Protein AF-A0A7J6HNK2-F1 (afdb_monomer)

Structure (mmCIF, N/CA/C/O backbone):
data_AF-A0A7J6HNK2-F1
#
_entry.id   AF-A0A7J6HNK2-F1
#
loop_
_atom_site.group_PDB
_atom_site.id
_atom_site.type_symbol
_atom_site.label_atom_id
_atom_site.label_alt_id
_atom_site.label_comp_id
_atom_site.label_asym_id
_atom_site.label_entity_id
_atom_site.label_seq_id
_atom_site.pdbx_PDB_ins_code
_atom_site.Cartn_x
_atom_site.Cartn_y
_atom_site.Cartn_z
_atom_site.occupancy
_atom_site.B_iso_or_equiv
_atom_site.auth_seq_id
_atom_site.auth_comp_id
_atom_site.auth_asym_id
_atom_site.auth_atom_id
_atom_site.pdbx_PDB_model_num
ATOM 1 N N . MET A 1 1 ? -12.759 27.933 -19.596 1.00 32.88 1 MET A N 1
ATOM 2 C CA . MET A 1 1 ? -11.557 28.744 -19.904 1.00 32.88 1 MET A CA 1
ATOM 3 C C . MET A 1 1 ? -10.400 27.764 -20.042 1.00 32.88 1 MET A C 1
ATOM 5 O O . MET A 1 1 ? -10.393 26.816 -19.271 1.00 32.88 1 MET A O 1
ATOM 9 N N . PRO A 1 2 ? -9.595 27.869 -21.106 1.00 36.31 2 PRO A N 1
ATOM 10 C CA . PRO A 1 2 ? -9.486 26.832 -22.136 1.00 36.31 2 PRO A CA 1
ATOM 11 C C . PRO A 1 2 ? -8.446 25.738 -21.862 1.00 36.31 2 PRO A C 1
ATOM 13 O O . PRO A 1 2 ? -7.600 25.861 -20.983 1.00 36.31 2 PRO A O 1
ATOM 16 N N . ALA A 1 3 ? -8.586 24.676 -22.656 1.00 40.38 3 ALA A N 1
ATOM 17 C CA . ALA A 1 3 ? -7.792 23.461 -22.707 1.00 40.38 3 ALA A CA 1
ATOM 18 C C . ALA A 1 3 ? -6.339 23.698 -23.146 1.00 40.38 3 ALA A C 1
ATOM 20 O O . ALA A 1 3 ? -6.066 24.546 -23.995 1.00 40.38 3 ALA A O 1
ATOM 21 N N . SER A 1 4 ? -5.437 22.870 -22.625 1.00 37.44 4 SER A N 1
ATOM 22 C CA . SER A 1 4 ? -4.125 22.606 -23.214 1.00 37.44 4 SER A CA 1
ATOM 23 C C . SER A 1 4 ? -3.906 21.094 -23.262 1.00 37.44 4 SER A C 1
ATOM 25 O O . SER A 1 4 ? -3.072 20.545 -22.547 1.00 37.44 4 SER A O 1
ATOM 27 N N . GLU A 1 5 ? -4.711 20.421 -24.083 1.00 35.22 5 GLU A N 1
ATOM 28 C CA . GLU A 1 5 ? -4.333 19.141 -24.678 1.00 35.22 5 GLU A CA 1
ATOM 29 C C . GLU A 1 5 ? -3.237 19.447 -25.700 1.00 35.22 5 GLU A C 1
ATOM 31 O O . GLU A 1 5 ? -3.499 19.853 -26.830 1.00 35.22 5 GLU A O 1
ATOM 36 N N . THR A 1 6 ? -1.979 19.342 -25.282 1.00 38.41 6 THR A N 1
ATOM 37 C CA . THR A 1 6 ? -0.877 19.180 -26.229 1.00 38.41 6 THR A CA 1
ATOM 38 C C . THR A 1 6 ? -0.800 17.703 -26.563 1.00 38.41 6 THR A C 1
ATOM 40 O O . THR A 1 6 ? 0.001 16.968 -25.986 1.00 38.41 6 THR A O 1
ATOM 43 N N . ASP A 1 7 ? -1.688 17.285 -27.459 1.00 32.75 7 ASP A N 1
ATOM 44 C CA . ASP A 1 7 ? -1.596 16.015 -28.163 1.00 32.75 7 ASP A CA 1
ATOM 45 C C . ASP A 1 7 ? -0.304 16.075 -28.993 1.00 32.75 7 ASP A C 1
ATOM 47 O O . ASP A 1 7 ? -0.225 16.729 -30.037 1.00 32.75 7 ASP A O 1
ATOM 51 N N . PHE A 1 8 ? 0.775 15.497 -28.461 1.00 34.41 8 PHE A N 1
ATOM 52 C CA . PHE A 1 8 ? 2.010 15.288 -29.209 1.00 34.41 8 PHE A CA 1
ATOM 53 C C . PHE A 1 8 ? 1.763 14.094 -30.126 1.00 34.41 8 PHE A C 1
ATOM 55 O O . PHE A 1 8 ? 2.153 12.962 -29.850 1.00 34.41 8 PHE A O 1
ATOM 62 N N . ASP A 1 9 ? 1.049 14.375 -31.210 1.00 29.39 9 ASP A N 1
ATOM 63 C CA . ASP A 1 9 ? 0.765 13.453 -32.293 1.00 29.39 9 ASP A CA 1
ATOM 64 C C . ASP A 1 9 ? 2.106 13.086 -32.956 1.00 29.39 9 ASP A C 1
ATOM 66 O O . ASP A 1 9 ? 2.584 13.736 -33.891 1.00 29.39 9 ASP A O 1
ATOM 70 N N . LEU A 1 10 ? 2.773 12.055 -32.421 1.00 37.66 10 LEU A N 1
ATOM 71 C CA . LEU A 1 10 ? 3.903 11.366 -33.046 1.00 37.66 10 LEU A CA 1
ATOM 72 C C . LEU A 1 10 ? 3.368 10.539 -34.213 1.00 37.66 10 LEU A C 1
ATOM 74 O O . LEU A 1 10 ? 3.492 9.315 -34.275 1.00 37.66 10 LEU A O 1
ATOM 78 N N . ARG A 1 11 ? 2.786 11.245 -35.180 1.00 31.69 11 ARG A N 1
ATOM 79 C CA . ARG A 1 11 ? 2.575 10.742 -36.521 1.00 31.69 11 ARG A CA 1
ATOM 80 C C . ARG A 1 11 ? 3.942 10.239 -36.987 1.00 31.69 11 ARG A C 1
ATOM 82 O O . ARG A 1 11 ? 4.894 11.028 -36.976 1.00 31.69 11 ARG A O 1
ATOM 89 N N . PRO A 1 12 ? 4.099 8.956 -37.362 1.00 35.62 12 PRO A N 1
ATOM 90 C CA . PRO A 1 12 ? 5.337 8.512 -37.970 1.00 35.62 12 PRO A CA 1
ATOM 91 C C . PRO A 1 12 ? 5.504 9.392 -39.199 1.00 35.62 12 PRO A C 1
ATOM 93 O O . PRO A 1 12 ? 4.673 9.339 -40.107 1.00 35.62 12 PRO A O 1
ATOM 96 N N . SER A 1 13 ? 6.502 10.282 -39.154 1.00 30.48 13 SER A N 1
ATOM 97 C CA . SER A 1 13 ? 6.865 11.128 -40.280 1.00 30.48 13 SER A CA 1
ATOM 98 C C . SER A 1 13 ? 6.948 10.187 -41.457 1.00 30.48 13 SER A C 1
ATOM 100 O O . SER A 1 13 ? 7.757 9.253 -41.426 1.00 30.48 13 SER A O 1
ATOM 102 N N . SER A 1 14 ? 5.992 10.347 -42.377 1.00 32.97 14 SER A N 1
ATOM 103 C CA . SER A 1 14 ? 5.817 9.509 -43.543 1.00 32.97 14 SER A CA 1
ATOM 104 C C . SER A 1 14 ? 7.210 9.290 -44.075 1.00 32.97 14 SER A C 1
ATOM 106 O O . SER A 1 14 ? 7.860 10.262 -44.461 1.00 32.97 14 SER A O 1
ATOM 108 N N . GLN A 1 15 ? 7.707 8.054 -43.984 1.00 39.41 15 GLN A N 1
ATOM 109 C CA . GLN A 1 15 ? 8.925 7.696 -44.673 1.00 39.41 15 GLN A CA 1
ATOM 110 C C . GLN A 1 15 ? 8.651 8.135 -46.100 1.00 39.41 15 GLN A C 1
ATOM 112 O O . GLN A 1 15 ? 7.818 7.542 -46.789 1.00 39.41 15 GLN A O 1
ATOM 117 N N . SER A 1 16 ? 9.274 9.238 -46.513 1.00 37.44 16 SER A N 1
ATOM 118 C CA . SER A 1 16 ? 9.450 9.503 -47.912 1.00 37.44 16 SER A CA 1
ATOM 119 C C . SER A 1 16 ? 10.323 8.342 -48.342 1.00 37.44 16 SER A C 1
ATOM 121 O O . SER A 1 16 ? 11.549 8.347 -48.232 1.00 37.44 16 SER A O 1
ATOM 123 N N . ALA A 1 17 ? 9.655 7.276 -48.775 1.00 41.22 17 ALA A N 1
ATOM 124 C CA . ALA A 1 17 ? 10.132 6.497 -49.879 1.00 41.22 17 ALA A CA 1
ATOM 125 C C . ALA A 1 17 ? 10.434 7.547 -50.947 1.00 41.22 17 ALA A C 1
ATOM 127 O O . ALA A 1 17 ? 9.551 7.995 -51.676 1.00 41.22 17 ALA A O 1
ATOM 128 N N . PHE A 1 18 ? 11.670 8.046 -50.924 1.00 40.78 18 PHE A N 1
ATOM 129 C CA . PHE A 1 18 ? 12.290 8.715 -52.039 1.00 40.78 18 PHE A CA 1
ATOM 130 C C . PHE A 1 18 ? 12.254 7.663 -53.137 1.00 40.78 18 PHE A C 1
ATOM 132 O O . PHE A 1 18 ? 13.164 6.849 -53.281 1.00 40.78 18 PHE A O 1
ATOM 139 N N . GLY A 1 19 ? 11.129 7.621 -53.852 1.00 38.06 19 GLY A N 1
ATOM 140 C CA . GLY A 1 19 ? 11.096 7.059 -55.176 1.00 38.06 19 GLY A CA 1
ATOM 141 C C . GLY A 1 19 ? 12.244 7.730 -55.902 1.00 38.06 19 GLY A C 1
ATOM 142 O O . GLY A 1 19 ? 12.326 8.960 -55.927 1.00 38.06 19 GLY A O 1
ATOM 143 N N . MET A 1 20 ? 13.168 6.919 -56.408 1.00 44.28 20 MET A N 1
ATOM 144 C CA . MET A 1 20 ? 14.124 7.336 -57.421 1.00 44.28 20 MET A CA 1
ATOM 145 C C . MET A 1 20 ? 13.316 7.743 -58.661 1.00 44.28 20 MET A C 1
ATOM 147 O O . MET A 1 20 ? 13.178 6.980 -59.608 1.00 44.28 20 MET A O 1
ATOM 151 N N . GLY A 1 21 ? 12.679 8.910 -58.598 1.00 45.09 21 GLY A N 1
ATOM 152 C CA . GLY A 1 21 ? 12.163 9.627 -59.747 1.00 45.09 21 GLY A CA 1
ATOM 153 C C . GLY A 1 21 ? 13.343 10.330 -60.395 1.00 45.09 21 GLY A C 1
ATOM 154 O O . GLY A 1 21 ? 14.138 10.962 -59.701 1.00 45.09 21 GLY A O 1
ATOM 155 N N . GLU A 1 22 ? 13.472 10.141 -61.700 1.00 57.41 22 GLU A N 1
ATOM 156 C CA . GLU A 1 22 ? 14.549 10.585 -62.584 1.00 57.41 22 GLU A CA 1
ATOM 157 C C . GLU A 1 22 ? 14.973 12.048 -62.353 1.00 57.41 22 GLU A C 1
ATOM 159 O O . GLU A 1 22 ? 14.475 12.975 -62.985 1.00 57.41 22 GLU A O 1
ATOM 164 N N . PHE A 1 23 ? 15.942 12.266 -61.466 1.00 63.56 23 PHE A N 1
ATOM 165 C CA . PHE A 1 23 ? 16.751 13.480 -61.445 1.00 63.56 23 PHE A CA 1
ATOM 166 C C . PHE A 1 23 ? 18.147 13.102 -61.910 1.00 63.56 23 PHE A C 1
ATOM 168 O O . PHE A 1 23 ? 18.988 12.639 -61.136 1.00 63.56 23 PHE A O 1
ATOM 175 N N . THR A 1 24 ? 18.382 13.251 -63.209 1.00 83.50 24 THR A N 1
ATOM 176 C CA . THR A 1 24 ? 19.683 12.966 -63.805 1.00 83.50 24 THR A CA 1
ATOM 177 C C . THR A 1 24 ? 20.648 14.081 -63.417 1.00 83.50 24 THR A C 1
ATOM 179 O O . THR A 1 24 ? 20.594 15.182 -63.954 1.00 83.50 24 THR A O 1
ATOM 182 N N . PHE A 1 25 ? 21.513 13.809 -62.440 1.00 88.81 25 PHE A N 1
ATOM 183 C CA . PHE A 1 25 ? 22.481 14.782 -61.923 1.00 88.81 25 PHE A CA 1
ATOM 184 C C . PHE A 1 25 ? 23.508 15.241 -62.978 1.00 88.81 25 PHE A C 1
ATOM 186 O O . PHE A 1 25 ? 23.975 16.374 -62.923 1.00 88.81 25 PHE A O 1
ATOM 193 N N . ALA A 1 26 ? 23.858 14.383 -63.941 1.00 90.12 26 ALA A N 1
ATOM 194 C CA . ALA A 1 26 ? 24.810 14.697 -65.003 1.00 90.12 26 ALA A CA 1
ATOM 195 C C . ALA A 1 26 ? 24.288 14.258 -66.380 1.00 90.12 26 ALA A C 1
ATOM 197 O O . ALA A 1 26 ? 23.718 13.177 -66.515 1.00 90.12 26 ALA A O 1
ATOM 198 N N . ASP A 1 27 ? 24.535 15.081 -67.398 1.00 90.69 27 ASP A N 1
ATOM 199 C CA . ASP A 1 27 ? 24.295 14.807 -68.815 1.00 90.69 27 ASP A CA 1
ATOM 200 C C . ASP A 1 27 ? 25.505 15.242 -69.668 1.00 90.69 27 ASP A C 1
ATOM 202 O O . ASP A 1 27 ? 26.504 15.761 -69.164 1.00 90.69 27 ASP A O 1
ATOM 206 N N . VAL A 1 28 ? 25.437 15.015 -70.982 1.00 89.88 28 VAL A N 1
ATOM 207 C CA . VAL A 1 28 ? 26.543 15.318 -71.908 1.00 89.88 28 VAL A CA 1
ATOM 208 C C . VAL A 1 28 ? 26.856 16.821 -71.976 1.00 89.88 28 VAL A C 1
ATOM 210 O O . VAL A 1 28 ? 28.003 17.194 -72.212 1.00 89.88 28 VAL A O 1
ATOM 213 N N . GLY A 1 29 ? 25.867 17.691 -71.759 1.00 92.19 29 GLY A N 1
ATOM 214 C CA . GLY A 1 29 ? 26.018 19.144 -71.830 1.00 92.19 29 GLY A CA 1
ATOM 215 C C . GLY A 1 29 ? 26.603 19.778 -70.566 1.00 92.19 29 GLY A C 1
ATOM 216 O O . GLY A 1 29 ? 27.104 20.899 -70.638 1.00 92.19 29 GLY A O 1
ATOM 217 N N . ASN A 1 30 ? 26.568 19.086 -69.420 1.00 92.19 30 ASN A N 1
ATOM 218 C CA . ASN A 1 30 ? 26.993 19.639 -68.126 1.00 92.19 30 ASN A CA 1
ATOM 219 C C . ASN A 1 30 ? 28.139 18.877 -67.431 1.00 92.19 30 ASN A C 1
ATOM 221 O O . ASN A 1 30 ? 28.554 19.260 -66.334 1.00 92.19 30 ASN A O 1
ATOM 225 N N . LEU A 1 31 ? 28.699 17.850 -68.075 1.00 89.56 31 LEU A N 1
ATOM 226 C CA . LEU A 1 31 ? 29.647 16.914 -67.465 1.00 89.56 31 LEU A CA 1
ATOM 227 C C . LEU A 1 31 ? 30.871 17.582 -66.811 1.00 89.56 31 LEU A C 1
ATOM 229 O O . LEU A 1 31 ? 31.232 17.236 -65.686 1.00 89.56 31 LEU A O 1
ATOM 233 N N . GLU A 1 32 ? 31.485 18.577 -67.461 1.00 88.50 32 GLU A N 1
ATOM 234 C CA . GLU A 1 32 ? 32.628 19.306 -66.883 1.00 88.50 32 GLU A CA 1
ATOM 235 C C . GLU A 1 32 ? 32.264 20.053 -65.596 1.00 88.50 32 GLU A C 1
ATOM 237 O O . GLU A 1 32 ? 33.065 20.124 -64.659 1.00 88.50 32 GLU A O 1
ATOM 242 N N . HIS A 1 33 ? 31.061 20.627 -65.547 1.00 90.88 33 HIS A N 1
ATOM 243 C CA . HIS A 1 33 ? 30.584 21.342 -64.372 1.00 90.88 33 HIS A CA 1
ATOM 244 C C . HIS A 1 33 ? 30.271 20.365 -63.236 1.00 90.88 33 HIS A C 1
ATOM 246 O O . HIS A 1 33 ? 30.705 20.591 -62.106 1.00 90.88 33 HIS A O 1
ATOM 252 N N . CYS A 1 34 ? 29.615 19.241 -63.539 1.00 91.50 34 CYS A N 1
ATOM 253 C CA . CYS A 1 34 ? 29.290 18.211 -62.554 1.00 91.50 34 CYS A CA 1
ATOM 254 C C . CYS A 1 34 ? 30.542 17.556 -61.958 1.00 91.50 34 CYS A C 1
ATOM 256 O O . CYS A 1 34 ? 30.597 17.358 -60.747 1.00 91.50 34 CYS A O 1
ATOM 258 N N . ILE A 1 35 ? 31.582 17.286 -62.757 1.00 89.38 35 ILE A N 1
ATOM 259 C CA . ILE A 1 35 ? 32.857 16.746 -62.250 1.00 89.38 35 ILE A CA 1
ATOM 260 C C . ILE A 1 35 ? 33.556 17.758 -61.332 1.00 89.38 35 ILE A C 1
ATOM 262 O O . ILE A 1 35 ? 34.018 17.388 -60.251 1.00 89.38 35 ILE A O 1
ATOM 266 N N . LYS A 1 36 ? 33.607 19.043 -61.718 1.00 89.62 36 LYS A N 1
ATOM 267 C CA . LYS A 1 36 ? 34.171 20.105 -60.863 1.00 89.62 36 LYS A CA 1
ATOM 268 C C . LYS A 1 36 ? 33.414 20.216 -59.540 1.00 89.62 36 LYS A C 1
ATOM 270 O O . LYS A 1 36 ? 34.051 20.262 -58.489 1.00 89.62 36 LYS A O 1
ATOM 275 N N . TYR A 1 37 ? 32.083 20.209 -59.596 1.00 92.06 37 TYR A N 1
ATOM 276 C CA . TYR A 1 37 ? 31.228 20.232 -58.414 1.00 92.06 37 TYR A CA 1
ATOM 277 C C . TYR A 1 37 ? 31.485 19.019 -57.515 1.00 92.06 37 TYR A C 1
ATOM 279 O O . TYR A 1 37 ? 31.814 19.201 -56.348 1.00 92.06 37 TYR A O 1
ATOM 287 N N . LEU A 1 38 ? 31.435 17.794 -58.055 1.00 91.38 38 LEU A N 1
ATOM 288 C CA . LEU A 1 38 ? 31.683 16.572 -57.286 1.00 91.38 38 LEU A CA 1
ATOM 289 C C . LEU A 1 38 ? 33.047 16.605 -56.603 1.00 91.38 38 LEU A C 1
ATOM 291 O O . LEU A 1 38 ? 33.134 16.309 -55.419 1.00 91.38 38 LEU A O 1
ATOM 295 N N . ASN A 1 39 ? 34.101 17.015 -57.306 1.00 91.69 39 ASN A N 1
ATOM 296 C CA . ASN A 1 39 ? 35.436 17.097 -56.720 1.00 91.69 39 ASN A CA 1
ATOM 297 C C . ASN A 1 39 ? 35.520 18.120 -55.586 1.00 91.69 39 ASN A C 1
ATOM 299 O O . ASN A 1 39 ? 36.107 17.828 -54.545 1.00 91.69 39 ASN A O 1
ATOM 303 N N . GLN A 1 40 ? 34.897 19.289 -55.744 1.00 91.62 40 GLN A N 1
ATOM 304 C CA . GLN A 1 40 ? 34.823 20.283 -54.675 1.00 91.62 40 GLN A CA 1
ATOM 305 C C . GLN A 1 40 ? 34.039 19.750 -53.466 1.00 91.62 40 GLN A C 1
ATOM 307 O O . GLN A 1 40 ? 34.476 19.890 -52.321 1.00 91.62 40 GLN A O 1
ATOM 312 N N . THR A 1 41 ? 32.896 19.113 -53.711 1.00 92.19 41 THR A N 1
ATOM 313 C CA . THR A 1 41 ? 32.049 18.525 -52.674 1.00 92.19 41 THR A CA 1
ATOM 314 C C . THR A 1 41 ? 32.767 17.397 -51.937 1.00 92.19 41 THR A C 1
ATOM 316 O O . THR A 1 41 ? 32.795 17.400 -50.712 1.00 92.19 41 THR A O 1
ATOM 319 N N . LEU A 1 42 ? 33.420 16.479 -52.649 1.00 92.06 42 LEU A N 1
ATOM 320 C CA . LEU A 1 42 ? 34.177 15.372 -52.062 1.00 92.06 42 LEU A CA 1
ATOM 321 C C . LEU A 1 42 ? 35.287 15.872 -51.139 1.00 92.06 42 LEU A C 1
ATOM 323 O O . LEU A 1 42 ? 35.393 15.407 -50.007 1.00 92.06 42 LEU A O 1
ATOM 327 N N . VAL A 1 43 ? 36.050 16.878 -51.570 1.00 90.19 43 VAL A N 1
ATOM 328 C CA . VAL A 1 43 ? 37.063 17.512 -50.714 1.00 90.19 43 VAL A CA 1
ATOM 329 C C . VAL A 1 43 ? 36.420 18.156 -49.481 1.00 90.19 43 VAL A C 1
ATOM 331 O O . VAL A 1 43 ? 36.930 17.997 -48.375 1.00 90.19 43 VAL A O 1
ATOM 334 N N . THR A 1 44 ? 35.275 18.828 -49.643 1.00 93.00 44 THR A N 1
ATOM 335 C CA . THR A 1 44 ? 34.531 19.445 -48.525 1.00 93.00 44 THR A CA 1
ATOM 336 C C . THR A 1 44 ? 34.082 18.406 -47.493 1.00 93.00 44 THR A C 1
ATOM 338 O O . THR A 1 44 ? 34.145 18.664 -46.295 1.00 93.00 44 THR A O 1
ATOM 341 N N . PHE A 1 45 ? 33.676 17.216 -47.944 1.00 90.44 45 PHE A N 1
ATOM 342 C CA . PHE A 1 45 ? 33.311 16.089 -47.079 1.00 90.44 45 PHE A CA 1
ATOM 343 C C . PHE A 1 45 ? 34.515 15.264 -46.586 1.00 90.44 45 PHE A C 1
ATOM 345 O O . PHE A 1 45 ? 34.325 14.250 -45.918 1.00 90.44 45 PHE A O 1
ATOM 352 N N . GLY A 1 46 ? 35.749 15.702 -46.862 1.00 90.69 46 GLY A N 1
ATOM 353 C CA . GLY A 1 46 ? 36.968 15.088 -46.332 1.00 90.69 46 GLY A CA 1
ATOM 354 C C . GLY A 1 46 ? 37.491 13.890 -47.128 1.00 90.69 46 GLY A C 1
ATOM 355 O O . GLY A 1 46 ? 38.315 13.136 -46.611 1.00 90.69 46 GLY A O 1
ATOM 356 N N . PHE A 1 47 ? 37.050 13.695 -48.374 1.00 90.50 47 PHE A N 1
ATOM 357 C CA . PHE A 1 47 ? 37.565 12.622 -49.222 1.00 90.50 47 PHE A CA 1
ATOM 358 C C . PHE A 1 47 ? 38.927 12.991 -49.841 1.00 90.50 47 PHE A C 1
ATOM 360 O O . PHE A 1 47 ? 39.108 14.106 -50.334 1.00 90.50 47 PHE A O 1
ATOM 367 N N . PRO A 1 48 ? 39.895 12.056 -49.858 1.00 72.25 48 PRO A N 1
ATOM 368 C CA . PRO A 1 48 ? 41.300 12.358 -50.146 1.00 72.25 48 PRO A CA 1
ATOM 369 C C . PRO A 1 48 ? 41.664 12.455 -51.640 1.00 72.25 48 PRO A C 1
ATOM 371 O O . PRO A 1 48 ? 42.804 12.795 -51.952 1.00 72.25 48 PRO A O 1
ATOM 374 N N . ALA A 1 49 ? 40.753 12.138 -52.573 1.00 72.88 49 ALA A N 1
ATOM 375 C CA . ALA A 1 49 ? 41.059 12.084 -54.006 1.00 72.88 49 ALA A CA 1
ATOM 376 C C . ALA A 1 49 ? 39.952 12.686 -54.886 1.00 72.88 49 ALA A C 1
ATOM 378 O O . ALA A 1 49 ? 38.773 12.373 -54.731 1.00 72.88 49 ALA A O 1
ATOM 379 N N . SER A 1 50 ? 40.353 13.519 -55.849 1.00 77.94 50 SER A N 1
ATOM 380 C CA . SER A 1 50 ? 39.485 14.001 -56.924 1.00 77.94 50 SER A CA 1
ATOM 381 C C . SER A 1 50 ? 39.192 12.879 -57.921 1.00 77.94 50 SER A C 1
ATOM 383 O O . SER A 1 50 ? 40.100 12.149 -58.318 1.00 77.94 50 SER A O 1
ATOM 385 N N . LEU A 1 51 ? 37.945 12.788 -58.365 1.00 85.88 51 LEU A N 1
ATOM 386 C CA . LEU A 1 51 ? 37.524 11.999 -59.510 1.00 85.88 51 LEU A CA 1
ATOM 387 C C . LEU A 1 51 ? 38.153 12.575 -60.780 1.00 85.88 51 LEU A C 1
ATOM 389 O O . LEU A 1 51 ? 37.916 13.733 -61.134 1.00 85.88 51 LEU A O 1
ATOM 393 N N . ASP A 1 52 ? 38.920 11.743 -61.473 1.00 87.31 52 ASP A N 1
ATOM 394 C CA . ASP A 1 52 ? 39.360 11.995 -62.839 1.00 87.31 52 ASP A CA 1
ATOM 395 C C . ASP A 1 52 ? 38.864 10.848 -63.719 1.00 87.31 52 ASP A C 1
ATOM 397 O O . ASP A 1 52 ? 39.454 9.768 -63.774 1.00 87.31 52 ASP A O 1
ATOM 401 N N . LEU A 1 53 ? 37.706 11.079 -64.338 1.00 82.56 53 LEU A N 1
ATOM 402 C CA . LEU A 1 53 ? 36.997 10.086 -65.145 1.00 82.56 53 LEU A CA 1
ATOM 403 C C . LEU A 1 53 ? 37.547 9.985 -66.574 1.00 82.56 53 LEU A C 1
ATOM 405 O O . LEU A 1 53 ? 37.184 9.058 -67.292 1.00 82.56 53 LEU A O 1
ATOM 409 N N . PHE A 1 54 ? 38.398 10.929 -66.988 1.00 84.31 54 PHE A N 1
ATOM 410 C CA . PHE A 1 54 ? 38.985 10.973 -68.330 1.00 84.31 54 PHE A CA 1
ATOM 411 C C . PHE A 1 54 ? 40.458 10.546 -68.350 1.00 84.31 54 PHE A C 1
ATOM 413 O O . PHE A 1 54 ? 41.070 10.500 -69.420 1.00 84.31 54 PHE A O 1
ATOM 420 N N . ALA A 1 55 ? 41.040 10.235 -67.188 1.00 87.00 55 ALA A N 1
ATOM 421 C CA . ALA A 1 55 ? 42.415 9.779 -67.100 1.00 87.00 55 ALA A CA 1
ATOM 422 C C . ALA A 1 55 ? 42.620 8.420 -67.779 1.00 87.00 55 ALA A C 1
ATOM 424 O O . ALA A 1 55 ? 41.889 7.462 -67.543 1.00 87.00 55 ALA A O 1
ATOM 425 N N . ASN A 1 56 ? 43.697 8.329 -68.559 1.00 88.44 56 ASN A N 1
ATOM 426 C CA . ASN A 1 56 ? 44.155 7.082 -69.176 1.00 88.44 56 ASN A CA 1
ATOM 427 C C . ASN A 1 56 ? 45.381 6.489 -68.462 1.00 88.44 56 ASN A C 1
ATOM 429 O O . ASN A 1 56 ? 45.859 5.421 -68.844 1.00 88.44 56 ASN A O 1
ATOM 433 N N . ASP A 1 57 ? 45.915 7.174 -67.444 1.00 93.44 57 ASP A N 1
ATOM 434 C CA . ASP A 1 57 ? 47.044 6.681 -66.665 1.00 93.44 57 ASP A CA 1
ATOM 435 C C . ASP A 1 57 ? 46.565 5.843 -65.456 1.00 93.44 57 ASP A C 1
ATOM 437 O O . ASP A 1 57 ? 45.618 6.232 -64.761 1.00 93.44 57 ASP A O 1
ATOM 441 N N . PRO A 1 58 ? 47.213 4.700 -65.159 1.00 92.75 58 PRO A N 1
ATOM 442 C CA . PRO A 1 58 ? 46.785 3.812 -64.076 1.00 92.75 58 PRO A CA 1
ATOM 443 C C . PRO A 1 58 ? 46.743 4.459 -62.683 1.00 92.75 58 PRO A C 1
ATOM 445 O O . PRO A 1 58 ? 45.981 4.013 -61.825 1.00 92.75 58 PRO A O 1
ATOM 448 N N . VAL A 1 59 ? 47.545 5.499 -62.432 1.00 90.38 59 VAL A N 1
ATOM 449 C CA . VAL A 1 59 ? 47.652 6.138 -61.111 1.00 90.38 59 VAL A CA 1
ATOM 450 C C . VAL A 1 59 ? 46.418 6.993 -60.828 1.00 90.38 59 VAL A C 1
ATOM 452 O O . VAL A 1 59 ? 45.844 6.932 -59.739 1.00 90.38 59 VAL A O 1
ATOM 455 N N . SER A 1 60 ? 45.972 7.776 -61.805 1.00 89.44 60 SER A N 1
ATOM 456 C CA . SER A 1 60 ? 44.755 8.586 -61.719 1.00 89.44 60 SER A CA 1
ATOM 457 C C . SER A 1 60 ? 43.494 7.722 -61.668 1.00 89.44 60 SER A C 1
ATOM 459 O O . SER A 1 60 ? 42.616 7.987 -60.846 1.00 89.44 60 SER A O 1
ATOM 461 N N . VAL A 1 61 ? 43.447 6.625 -62.433 1.00 90.81 61 VAL A N 1
ATOM 462 C CA . VAL A 1 61 ? 42.357 5.637 -62.337 1.00 90.81 61 VAL A 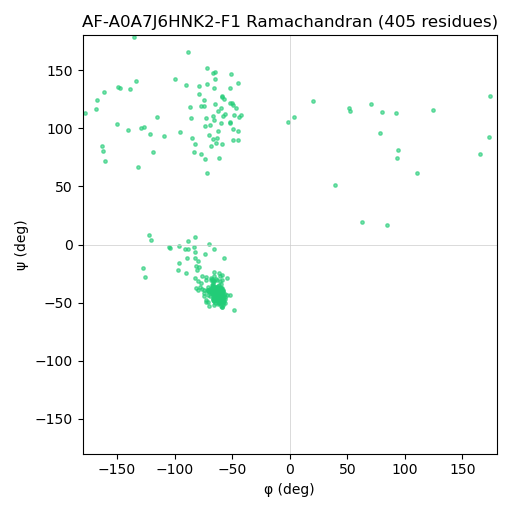CA 1
ATOM 463 C C . VAL A 1 61 ? 42.304 5.014 -60.935 1.00 90.81 61 VAL A C 1
ATOM 465 O O . VAL A 1 61 ? 41.237 4.965 -60.326 1.00 90.81 61 VAL A O 1
ATOM 468 N N . ALA A 1 62 ? 43.446 4.615 -60.363 1.00 91.56 62 ALA A N 1
ATOM 469 C CA . ALA A 1 62 ? 43.501 4.063 -59.006 1.00 91.56 62 ALA A CA 1
ATOM 470 C C . ALA A 1 62 ? 43.027 5.063 -57.932 1.00 91.56 62 ALA A C 1
ATOM 472 O O . ALA A 1 62 ? 42.311 4.677 -57.007 1.00 91.56 62 ALA A O 1
ATOM 473 N N . ARG A 1 63 ? 43.371 6.355 -58.059 1.00 89.88 63 ARG A N 1
ATOM 474 C CA . ARG A 1 63 ? 42.875 7.416 -57.158 1.00 89.88 63 ARG A CA 1
ATOM 475 C C . ARG A 1 63 ? 41.354 7.550 -57.215 1.00 89.88 63 ARG A C 1
ATOM 477 O O . ARG A 1 63 ? 40.715 7.613 -56.165 1.00 89.88 63 ARG A O 1
ATOM 484 N N . THR A 1 64 ? 40.785 7.527 -58.417 1.00 91.69 64 THR A N 1
ATOM 485 C CA . THR A 1 64 ? 39.334 7.549 -58.632 1.00 91.69 64 THR A CA 1
ATOM 486 C C . THR A 1 64 ? 38.661 6.327 -57.995 1.00 91.69 64 THR A C 1
ATOM 488 O O . THR A 1 64 ? 37.713 6.490 -57.226 1.00 91.69 64 THR A O 1
ATOM 491 N N . CYS A 1 65 ? 39.193 5.117 -58.211 1.00 91.19 65 CYS A N 1
ATOM 492 C CA . CYS A 1 65 ? 38.680 3.889 -57.590 1.00 91.19 65 CYS A CA 1
ATOM 493 C C . CYS A 1 65 ? 38.736 3.935 -56.057 1.00 91.19 65 CYS A C 1
ATOM 495 O O . CYS A 1 65 ? 37.762 3.579 -55.397 1.00 91.19 65 CYS A O 1
ATOM 497 N N . ASN A 1 66 ? 39.840 4.412 -55.477 1.00 92.12 66 ASN A N 1
ATOM 498 C CA . ASN A 1 66 ? 39.976 4.544 -54.025 1.00 92.12 66 ASN A CA 1
ATOM 499 C C . ASN A 1 66 ? 38.981 5.558 -53.440 1.00 92.12 66 ASN A C 1
ATOM 501 O O . ASN A 1 66 ? 38.437 5.324 -52.363 1.00 92.12 66 ASN A O 1
ATOM 505 N N . CYS A 1 67 ? 38.702 6.655 -54.153 1.00 92.38 67 CYS A N 1
ATOM 506 C CA . CYS A 1 67 ? 37.677 7.617 -53.748 1.00 92.38 67 CYS A CA 1
ATOM 507 C C . CYS A 1 67 ? 36.276 6.986 -53.759 1.00 92.38 67 CYS A C 1
ATOM 509 O O . CYS A 1 67 ? 35.546 7.069 -52.772 1.00 92.38 67 CYS A O 1
ATOM 511 N N . MET A 1 68 ? 35.928 6.276 -54.839 1.00 92.44 68 MET A N 1
ATOM 512 C CA . MET A 1 68 ? 34.664 5.537 -54.936 1.00 92.44 68 MET A CA 1
ATOM 513 C C . MET A 1 68 ? 34.534 4.476 -53.837 1.00 92.44 68 MET A C 1
ATOM 515 O O . MET A 1 68 ? 33.478 4.342 -53.223 1.00 92.44 68 MET A O 1
ATOM 519 N N . TYR A 1 69 ? 35.615 3.759 -53.536 1.00 93.31 69 TYR A N 1
ATOM 520 C CA . TYR A 1 69 ? 35.639 2.777 -52.459 1.00 93.31 69 TYR A CA 1
ATOM 521 C C . TYR A 1 69 ? 35.435 3.422 -51.080 1.00 93.31 69 TYR A C 1
ATOM 523 O O . TYR A 1 69 ? 34.633 2.926 -50.291 1.00 93.31 69 TYR A O 1
ATOM 531 N N . ALA A 1 70 ? 36.075 4.564 -50.806 1.00 93.12 70 ALA A N 1
ATOM 532 C CA . ALA A 1 70 ? 35.869 5.317 -49.569 1.00 93.12 70 ALA A CA 1
ATOM 533 C C . ALA A 1 70 ? 34.413 5.794 -49.411 1.00 93.12 70 ALA A C 1
ATOM 535 O O . ALA A 1 70 ? 33.861 5.711 -48.313 1.00 93.12 70 ALA A O 1
ATOM 536 N N . LEU A 1 71 ? 33.767 6.233 -50.500 1.00 93.88 71 LEU A N 1
ATOM 537 C CA . LEU A 1 71 ? 32.345 6.603 -50.509 1.00 93.88 71 LEU A CA 1
ATOM 538 C C . LEU A 1 71 ? 31.445 5.415 -50.152 1.00 93.88 71 LEU A C 1
ATOM 540 O O . LEU A 1 71 ? 30.537 5.548 -49.330 1.00 93.88 71 LEU A O 1
ATOM 544 N N . ILE A 1 72 ? 31.712 4.246 -50.738 1.00 95.44 72 ILE A N 1
ATOM 545 C CA . ILE A 1 72 ? 30.961 3.017 -50.455 1.00 95.44 72 ILE A CA 1
ATOM 546 C C . ILE A 1 72 ? 31.157 2.596 -48.995 1.00 95.44 72 ILE A C 1
ATOM 548 O O . ILE A 1 72 ? 30.174 2.319 -48.308 1.00 95.44 72 ILE A O 1
ATOM 552 N N . GLN A 1 73 ? 32.394 2.609 -48.492 1.00 95.81 73 GLN A N 1
ATOM 553 C CA . GLN A 1 73 ? 32.682 2.270 -47.096 1.00 95.81 73 GLN A CA 1
ATOM 554 C C . GLN A 1 73 ? 32.021 3.232 -46.110 1.00 95.81 73 GLN A C 1
ATOM 556 O O . GLN A 1 73 ? 31.495 2.805 -45.083 1.00 95.81 73 GLN A O 1
ATOM 561 N N . GLN A 1 74 ? 32.054 4.539 -46.386 1.00 95.69 74 GLN A N 1
ATOM 562 C CA . GLN A 1 74 ? 31.355 5.509 -45.551 1.00 95.69 74 GLN A CA 1
ATOM 563 C C . GLN A 1 74 ? 29.851 5.237 -45.563 1.00 95.69 74 GLN A C 1
ATOM 565 O O . GLN A 1 74 ? 29.243 5.178 -44.501 1.00 95.69 74 GLN A O 1
ATOM 570 N N . ARG A 1 75 ? 29.261 4.975 -46.736 1.00 96.69 75 ARG A N 1
ATOM 571 C CA . ARG A 1 75 ? 27.837 4.651 -46.828 1.00 96.69 75 ARG A CA 1
ATOM 572 C C . ARG A 1 75 ? 27.469 3.392 -46.041 1.00 96.69 75 ARG A C 1
ATOM 574 O O . ARG A 1 75 ? 26.421 3.389 -45.404 1.00 96.69 75 ARG A O 1
ATOM 581 N N . GLN A 1 76 ? 28.293 2.347 -46.082 1.00 97.75 76 GLN A N 1
ATOM 582 C CA . GLN A 1 76 ? 28.075 1.124 -45.303 1.00 97.75 76 GLN A CA 1
ATOM 583 C C . GLN A 1 76 ? 28.098 1.417 -43.798 1.00 97.75 76 GLN A C 1
ATOM 585 O O . GLN A 1 76 ? 27.123 1.116 -43.114 1.00 97.75 76 GLN A O 1
ATOM 590 N N . ARG A 1 77 ? 29.123 2.129 -43.307 1.00 97.69 77 ARG A N 1
ATOM 591 C CA . ARG A 1 77 ? 29.204 2.548 -41.895 1.00 97.69 77 ARG A CA 1
ATOM 592 C C . ARG A 1 77 ? 28.026 3.430 -41.471 1.00 97.69 77 ARG A C 1
ATOM 594 O O . ARG A 1 77 ? 27.488 3.252 -40.383 1.00 97.69 77 ARG A O 1
ATOM 601 N N . ASP A 1 78 ? 27.586 4.347 -42.330 1.00 97.81 78 ASP A N 1
ATOM 602 C CA . ASP A 1 78 ? 26.429 5.211 -42.065 1.00 97.81 78 ASP A CA 1
ATOM 603 C C . ASP A 1 78 ? 25.107 4.428 -42.038 1.00 97.81 78 ASP A C 1
ATOM 605 O O . ASP A 1 78 ? 24.147 4.830 -41.377 1.00 97.81 78 ASP A O 1
ATOM 609 N N . VAL A 1 79 ? 25.000 3.337 -42.801 1.00 97.88 79 VAL A N 1
ATOM 610 C CA . VAL A 1 79 ? 23.850 2.425 -42.741 1.00 97.88 79 VAL A CA 1
ATOM 611 C C . VAL A 1 79 ? 23.878 1.652 -41.427 1.00 97.88 79 VAL A C 1
ATOM 613 O O . VAL A 1 79 ? 22.911 1.753 -40.680 1.00 97.88 79 VAL A O 1
ATOM 616 N N . GLU A 1 80 ? 24.995 1.004 -41.097 1.00 97.88 80 GLU A N 1
ATOM 617 C CA . GLU A 1 80 ? 25.164 0.236 -39.855 1.00 97.88 80 GLU A CA 1
ATOM 618 C C . GLU A 1 80 ? 24.925 1.098 -38.606 1.00 97.88 80 GLU A C 1
ATOM 620 O O . GLU A 1 80 ? 24.208 0.700 -37.686 1.00 97.88 80 GLU A O 1
ATOM 625 N N . PHE A 1 81 ? 25.457 2.325 -38.583 1.00 98.06 81 PHE A N 1
ATOM 626 C CA . PHE A 1 81 ? 25.230 3.266 -37.486 1.00 98.06 81 PHE A CA 1
ATOM 627 C C . PHE A 1 81 ? 23.748 3.633 -37.347 1.00 98.06 81 PHE A C 1
ATOM 629 O O . PHE A 1 81 ? 23.209 3.640 -36.239 1.00 98.06 81 PHE A O 1
ATOM 636 N N . ARG A 1 82 ? 23.063 3.917 -38.466 1.00 98.38 82 ARG A N 1
ATOM 637 C CA . ARG A 1 82 ? 21.627 4.240 -38.452 1.00 98.38 82 ARG A CA 1
ATOM 638 C C . ARG A 1 82 ? 20.769 3.046 -38.052 1.00 98.38 82 ARG A C 1
ATOM 640 O O . ARG A 1 82 ? 19.763 3.246 -37.377 1.00 98.38 82 ARG A O 1
ATOM 647 N N . GLU A 1 83 ? 21.138 1.836 -38.457 1.00 97.88 83 GLU A N 1
ATOM 648 C CA . GLU A 1 83 ? 20.459 0.601 -38.057 1.00 97.88 83 GLU A CA 1
ATOM 649 C C . GLU A 1 83 ? 20.615 0.362 -36.553 1.00 97.88 83 GLU A C 1
ATOM 651 O O . GLU A 1 83 ? 19.608 0.258 -35.857 1.00 97.88 83 GLU A O 1
ATOM 656 N N . SER A 1 84 ? 21.840 0.431 -36.024 1.00 98.00 84 SER A N 1
ATOM 657 C CA . SER A 1 84 ? 22.119 0.303 -34.586 1.00 98.00 84 SER A CA 1
ATOM 658 C C . SER A 1 84 ? 21.388 1.359 -33.747 1.00 98.00 84 SER A C 1
ATOM 660 O O . SER A 1 84 ? 20.731 1.036 -32.753 1.00 98.00 84 SER A O 1
ATOM 662 N N . ALA A 1 85 ? 21.408 2.625 -34.177 1.00 97.44 85 ALA A N 1
ATOM 663 C CA . ALA A 1 85 ? 20.669 3.696 -33.511 1.00 97.44 85 ALA A CA 1
ATOM 664 C C . ALA A 1 85 ? 19.147 3.461 -33.550 1.00 97.44 85 ALA A C 1
ATOM 666 O O . ALA A 1 85 ? 18.448 3.712 -32.566 1.00 97.44 85 ALA A O 1
ATOM 667 N N . ASN A 1 86 ? 18.618 2.946 -34.665 1.00 98.19 86 ASN A N 1
ATOM 668 C CA . ASN A 1 86 ? 17.206 2.590 -34.769 1.00 98.19 86 ASN A CA 1
ATOM 669 C C . ASN A 1 86 ? 16.838 1.417 -33.862 1.00 98.19 86 ASN A C 1
ATOM 671 O O . ASN A 1 86 ? 15.794 1.480 -33.219 1.00 98.19 86 ASN A O 1
ATOM 675 N N . GLU A 1 87 ? 17.668 0.381 -33.765 1.00 98.38 87 GLU A N 1
ATOM 676 C CA . GLU A 1 87 ? 17.444 -0.725 -32.832 1.00 98.38 87 GLU A CA 1
ATOM 677 C C . GLU A 1 87 ? 17.406 -0.238 -31.383 1.00 98.38 87 GLU A C 1
ATOM 679 O O . GLU A 1 87 ? 16.481 -0.576 -30.644 1.00 98.38 87 GLU A O 1
ATOM 684 N N . GLN A 1 88 ? 18.367 0.600 -30.983 1.00 98.31 88 GLN A N 1
ATOM 685 C CA . GLN A 1 88 ? 18.384 1.207 -29.650 1.00 98.31 88 GLN A CA 1
ATOM 686 C C . GLN A 1 88 ? 17.118 2.027 -29.394 1.00 98.31 88 GLN A C 1
ATOM 688 O O . GLN A 1 88 ? 16.483 1.871 -28.351 1.00 98.31 88 GLN A O 1
ATOM 693 N N . ARG A 1 89 ? 16.697 2.845 -30.366 1.00 98.31 89 ARG A N 1
ATOM 694 C CA . ARG A 1 89 ? 15.454 3.618 -30.280 1.00 98.31 89 ARG A CA 1
ATOM 695 C C . ARG A 1 89 ? 14.234 2.711 -30.093 1.00 98.31 89 ARG A C 1
ATOM 697 O O . ARG A 1 89 ? 13.382 3.024 -29.271 1.00 98.31 89 ARG A O 1
ATOM 704 N N . GLN A 1 90 ? 14.139 1.596 -30.819 1.00 98.50 90 GLN A N 1
ATOM 705 C CA . GLN A 1 90 ? 13.013 0.662 -30.677 1.00 98.50 90 GLN A CA 1
ATOM 706 C C . GLN A 1 90 ? 13.004 -0.047 -29.316 1.00 98.50 90 GLN A C 1
ATOM 708 O O . GLN A 1 90 ? 11.938 -0.219 -28.722 1.00 98.50 90 GLN A O 1
ATOM 713 N N . ARG A 1 91 ? 14.181 -0.413 -28.789 1.00 98.44 91 ARG A N 1
ATOM 714 C CA . ARG A 1 91 ? 14.306 -0.964 -27.429 1.00 98.44 91 ARG A CA 1
ATOM 715 C C . ARG A 1 91 ? 13.829 0.047 -26.387 1.00 98.44 91 ARG A C 1
ATOM 717 O O . ARG A 1 91 ? 12.979 -0.293 -25.573 1.00 98.44 91 ARG A O 1
ATOM 724 N N . LEU A 1 92 ? 14.287 1.298 -26.479 1.00 98.44 92 LEU A N 1
ATOM 725 C CA . LEU A 1 92 ? 13.866 2.367 -25.568 1.00 98.44 92 LEU A CA 1
ATOM 726 C C . LEU A 1 92 ? 12.362 2.644 -25.641 1.00 98.44 92 LEU A C 1
ATOM 728 O O . LEU A 1 92 ? 11.733 2.811 -24.604 1.00 98.44 92 LEU A O 1
ATOM 732 N N . LEU A 1 93 ? 11.764 2.649 -26.836 1.00 98.56 93 LEU A N 1
ATOM 733 C CA . LEU A 1 93 ? 10.310 2.794 -26.974 1.00 98.56 93 LEU A CA 1
ATOM 734 C C . LEU A 1 93 ? 9.553 1.647 -26.297 1.00 98.56 93 LEU A C 1
ATOM 736 O O . LEU A 1 93 ? 8.564 1.886 -25.613 1.00 98.56 93 LEU A O 1
ATOM 740 N N . SER A 1 94 ? 10.051 0.417 -26.432 1.00 98.56 94 SER A N 1
ATOM 741 C CA . SER A 1 94 ? 9.462 -0.749 -25.764 1.00 98.56 94 SER A CA 1
ATOM 742 C C . SER A 1 94 ? 9.571 -0.640 -24.238 1.00 98.56 94 SER A C 1
ATOM 744 O O . SER A 1 94 ? 8.625 -0.967 -23.518 1.00 98.56 94 SER A O 1
ATOM 746 N N . ASP A 1 95 ? 10.704 -0.143 -23.735 1.00 98.56 95 ASP A N 1
ATOM 747 C CA . ASP A 1 95 ? 10.906 0.120 -22.310 1.00 98.56 95 ASP A CA 1
ATOM 748 C C . ASP A 1 95 ? 9.982 1.222 -21.787 1.00 98.56 95 ASP A C 1
ATOM 750 O O . ASP A 1 95 ? 9.414 1.058 -20.707 1.00 98.56 95 ASP A O 1
ATOM 754 N N . ILE A 1 96 ? 9.781 2.297 -22.555 1.00 98.62 96 ILE A N 1
ATOM 755 C CA . ILE A 1 96 ? 8.839 3.374 -22.225 1.00 98.62 96 ILE A CA 1
ATOM 756 C C . ILE A 1 96 ? 7.427 2.806 -22.086 1.00 98.62 96 ILE A C 1
ATOM 758 O O . ILE A 1 96 ? 6.844 2.938 -21.015 1.00 98.62 96 ILE A O 1
ATOM 762 N N . THR A 1 97 ? 6.918 2.078 -23.085 1.00 98.56 97 THR A N 1
ATOM 763 C CA . THR A 1 97 ? 5.571 1.482 -23.020 1.00 98.56 97 THR A CA 1
ATOM 764 C C . THR A 1 97 ? 5.415 0.539 -21.822 1.00 98.56 97 THR A C 1
ATOM 766 O O . THR A 1 97 ? 4.386 0.531 -21.144 1.00 98.56 97 THR A O 1
ATOM 769 N N . ARG A 1 98 ? 6.452 -0.247 -21.504 1.00 98.56 98 ARG A N 1
ATOM 770 C CA . ARG A 1 98 ? 6.453 -1.122 -20.322 1.00 98.56 98 ARG A CA 1
ATOM 771 C C . ARG A 1 98 ? 6.411 -0.327 -19.013 1.00 98.56 98 ARG A C 1
ATOM 773 O O . ARG A 1 98 ? 5.731 -0.741 -18.071 1.00 98.56 98 ARG A O 1
ATOM 780 N N . LEU A 1 99 ? 7.154 0.775 -18.926 1.00 98.56 99 LEU A N 1
ATOM 781 C CA . LEU A 1 99 ? 7.171 1.645 -17.751 1.00 98.56 99 LEU A CA 1
ATOM 782 C C . LEU A 1 99 ? 5.851 2.405 -17.592 1.00 98.56 99 LEU A C 1
ATOM 784 O O . LEU A 1 99 ? 5.340 2.454 -16.478 1.00 98.56 99 LEU A O 1
ATOM 788 N N . GLU A 1 100 ? 5.264 2.905 -18.677 1.00 98.56 100 GLU A N 1
ATOM 789 C CA . GLU A 1 100 ? 3.949 3.560 -18.687 1.00 98.56 100 GLU A CA 1
ATOM 790 C C . GLU A 1 100 ? 2.862 2.627 -18.137 1.00 98.56 100 GLU A C 1
ATOM 792 O O . GLU A 1 100 ? 2.168 2.982 -17.186 1.00 98.56 100 GLU A O 1
ATOM 797 N N . ALA A 1 101 ? 2.801 1.380 -18.617 1.00 98.25 101 ALA A N 1
ATOM 798 C CA . ALA A 1 101 ? 1.861 0.383 -18.096 1.00 98.25 101 ALA A CA 1
ATOM 799 C C . ALA A 1 101 ? 2.085 0.073 -16.600 1.00 98.25 101 ALA A C 1
ATOM 801 O O . ALA A 1 101 ? 1.143 -0.184 -15.844 1.00 98.25 101 ALA A O 1
ATOM 802 N N . LYS A 1 102 ? 3.344 0.092 -16.135 1.00 98.56 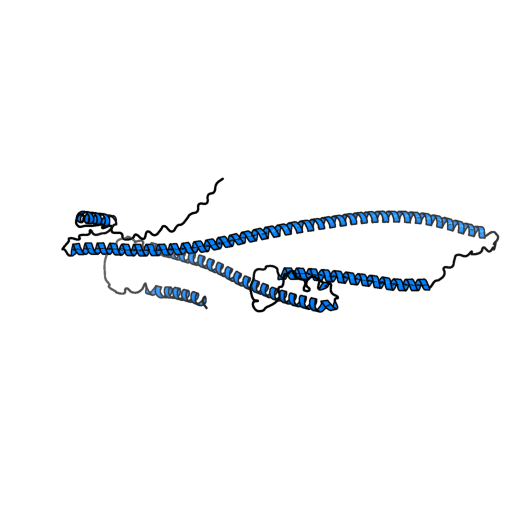102 LYS A N 1
ATOM 803 C CA . LYS A 1 102 ? 3.663 -0.087 -14.710 1.00 98.56 102 LYS A CA 1
ATOM 804 C C . LYS A 1 102 ? 3.194 1.109 -13.879 1.00 98.56 102 LYS A C 1
ATOM 806 O O . LYS A 1 102 ? 2.704 0.885 -12.772 1.00 98.56 102 LYS A O 1
ATOM 811 N N . VAL A 1 103 ? 3.355 2.331 -14.387 1.00 98.56 103 VAL A N 1
ATOM 812 C CA . VAL A 1 103 ? 2.887 3.563 -13.735 1.00 98.56 103 VAL A CA 1
ATOM 813 C C . VAL A 1 103 ? 1.369 3.538 -13.603 1.00 98.56 103 VAL A C 1
ATOM 815 O O . VAL A 1 103 ? 0.885 3.626 -12.479 1.00 98.56 103 VAL A O 1
ATOM 818 N N . GLU A 1 104 ? 0.632 3.273 -14.683 1.00 98.50 104 GLU A N 1
ATOM 819 C CA . GLU A 1 104 ? -0.838 3.200 -14.660 1.00 98.50 104 GLU A CA 1
ATOM 820 C C . GLU A 1 104 ? -1.343 2.168 -13.633 1.00 98.50 104 GLU A C 1
ATOM 822 O O . GLU A 1 104 ? -2.243 2.429 -12.830 1.00 98.50 104 GLU A O 1
ATOM 827 N N . ARG A 1 105 ? -0.699 0.993 -13.574 1.00 98.38 105 ARG A N 1
ATOM 828 C CA . ARG A 1 105 ? -1.024 -0.033 -12.572 1.00 98.38 105 ARG A CA 1
ATOM 829 C C . ARG A 1 105 ? -0.776 0.453 -11.141 1.00 98.38 105 ARG A C 1
ATOM 831 O O . ARG A 1 105 ? -1.571 0.148 -10.251 1.00 98.38 105 ARG A O 1
ATOM 838 N N . LEU A 1 106 ? 0.339 1.143 -10.893 1.00 98.44 106 LEU A N 1
ATOM 839 C CA . LEU A 1 106 ? 0.672 1.674 -9.568 1.00 98.44 106 LEU A CA 1
ATOM 840 C C . LEU A 1 106 ? -0.280 2.803 -9.160 1.00 98.44 106 LEU A C 1
ATOM 842 O O . LEU A 1 106 ? -0.736 2.816 -8.020 1.00 98.44 106 LEU A O 1
ATOM 846 N N . GLU A 1 107 ? -0.651 3.687 -10.083 1.00 98.50 107 GLU A N 1
ATOM 847 C CA . GLU A 1 107 ? -1.665 4.720 -9.858 1.00 98.50 107 GLU A CA 1
ATOM 848 C C . GLU A 1 107 ? -3.019 4.102 -9.488 1.00 98.50 107 GLU A C 1
ATOM 850 O O . GLU A 1 107 ? -3.650 4.523 -8.517 1.00 9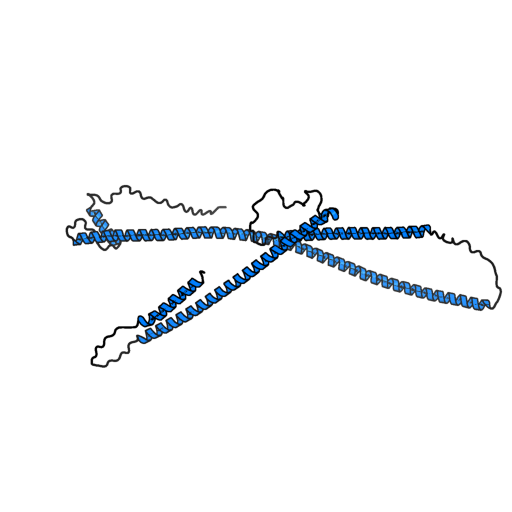8.50 107 GLU A O 1
ATOM 855 N N . GLY A 1 108 ? -3.429 3.033 -10.178 1.00 98.06 108 GLY A N 1
ATOM 856 C CA . GLY A 1 108 ? -4.620 2.264 -9.814 1.00 98.06 108 GLY A CA 1
ATOM 857 C C . GLY A 1 108 ? -4.545 1.677 -8.398 1.00 98.06 108 GLY A C 1
ATOM 858 O O . GLY A 1 108 ? -5.519 1.741 -7.646 1.00 98.06 108 GLY A O 1
ATOM 859 N N . GLN A 1 109 ? -3.383 1.153 -7.989 1.00 98.31 109 GLN A N 1
ATOM 860 C CA . GLN A 1 109 ? -3.178 0.647 -6.625 1.00 98.31 109 GLN A CA 1
ATOM 861 C C . GLN A 1 109 ? -3.256 1.754 -5.570 1.00 98.31 109 GLN A C 1
ATOM 863 O O . GLN A 1 109 ? -3.860 1.535 -4.520 1.00 98.31 109 GLN A O 1
ATOM 868 N N . ILE A 1 110 ? -2.700 2.935 -5.853 1.00 98.31 110 ILE A N 1
ATOM 869 C CA . ILE A 1 110 ? -2.788 4.103 -4.966 1.00 98.31 110 ILE A CA 1
ATOM 870 C C . ILE A 1 110 ? -4.254 4.495 -4.766 1.00 98.31 110 ILE A C 1
ATOM 872 O O . ILE A 1 110 ? -4.709 4.583 -3.629 1.00 98.31 110 ILE A O 1
ATOM 876 N N . GLN A 1 111 ? -5.036 4.601 -5.845 1.00 98.38 111 GLN A N 1
ATOM 877 C CA . GLN A 1 111 ? -6.460 4.938 -5.744 1.00 98.38 111 GLN A CA 1
ATOM 878 C C . GLN A 1 111 ? -7.261 3.915 -4.925 1.00 98.38 111 GLN A C 1
ATOM 880 O O . GLN A 1 111 ? -8.181 4.284 -4.192 1.00 98.38 111 GLN A O 1
ATOM 885 N N . VAL A 1 112 ? -6.942 2.622 -5.044 1.00 98.00 112 VAL A N 1
ATOM 886 C CA . VAL A 1 112 ? -7.566 1.574 -4.220 1.00 98.00 112 VAL A CA 1
ATOM 887 C C . VAL A 1 112 ? -7.193 1.760 -2.751 1.00 98.00 112 VAL A C 1
ATOM 889 O O . VAL A 1 112 ? -8.082 1.762 -1.898 1.00 98.00 112 VAL A O 1
ATOM 892 N N . LYS A 1 113 ? -5.910 1.986 -2.452 1.00 97.94 113 LYS A N 1
ATOM 893 C CA . LYS A 1 113 ? -5.427 2.208 -1.083 1.00 97.94 113 LYS A CA 1
ATOM 894 C C . LYS A 1 113 ? -6.035 3.458 -0.450 1.00 97.94 113 LYS A C 1
ATOM 896 O O . LYS A 1 113 ? -6.453 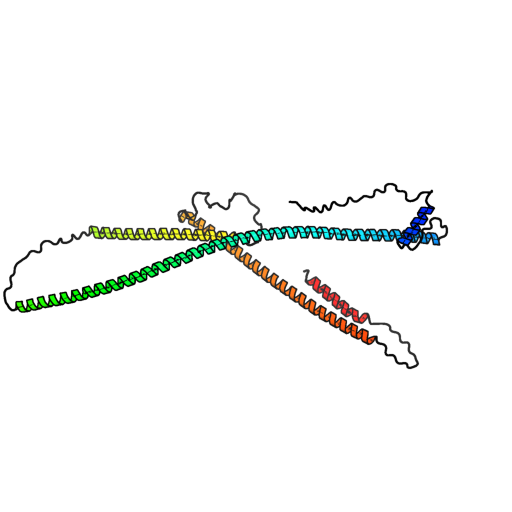3.395 0.701 1.00 97.94 113 LYS A O 1
ATOM 901 N N . ASP A 1 114 ? -6.205 4.542 -1.200 1.00 98.38 114 ASP A N 1
ATOM 902 C CA . ASP A 1 114 ? -6.873 5.754 -0.713 1.00 98.38 114 ASP A CA 1
ATOM 903 C C . ASP A 1 114 ? -8.339 5.493 -0.332 1.00 98.38 114 ASP A C 1
ATOM 905 O O . ASP A 1 114 ? -8.830 5.972 0.696 1.00 98.38 114 ASP A O 1
ATOM 909 N N . ARG A 1 115 ? -9.054 4.683 -1.126 1.00 98.00 115 ARG A N 1
ATOM 910 C CA . ARG A 1 115 ? -10.436 4.275 -0.817 1.00 98.00 115 ARG A CA 1
ATOM 911 C C . ARG A 1 115 ? -10.504 3.363 0.409 1.00 98.00 115 ARG A C 1
ATOM 913 O O . ARG A 1 115 ? -11.424 3.512 1.220 1.00 98.00 115 ARG A O 1
ATOM 920 N N . GLU A 1 116 ? -9.553 2.442 0.558 1.00 98.06 116 GLU A N 1
ATOM 921 C CA . GLU A 1 116 ? -9.422 1.581 1.741 1.00 98.06 116 GLU A CA 1
ATOM 922 C C . GLU A 1 116 ? -9.175 2.420 2.999 1.00 98.06 116 GLU A C 1
ATOM 924 O O . GLU A 1 116 ? -9.924 2.289 3.968 1.00 98.06 116 GLU A O 1
ATOM 929 N N . ILE A 1 117 ? -8.212 3.348 2.958 1.00 97.81 117 ILE A N 1
ATOM 930 C CA . ILE A 1 117 ? -7.917 4.279 4.056 1.00 97.81 117 ILE A CA 1
ATOM 931 C C . ILE A 1 117 ? -9.173 5.068 4.426 1.00 97.81 117 ILE A C 1
ATOM 933 O O . ILE A 1 117 ? -9.587 5.059 5.583 1.00 97.81 117 ILE A O 1
ATOM 937 N N . ALA A 1 118 ? -9.854 5.674 3.450 1.00 97.75 118 ALA A N 1
ATOM 938 C CA . ALA A 1 118 ? -11.076 6.433 3.708 1.00 97.75 118 ALA A CA 1
ATOM 939 C C . ALA A 1 118 ? -12.194 5.577 4.334 1.00 97.75 118 ALA A C 1
ATOM 941 O O . ALA A 1 118 ? -13.027 6.084 5.089 1.00 97.75 118 ALA A O 1
ATOM 942 N N . THR A 1 119 ? -12.251 4.285 4.014 1.00 96.81 119 THR A N 1
ATOM 943 C CA . THR A 1 119 ? -13.212 3.350 4.613 1.00 96.81 119 THR A CA 1
ATOM 944 C C . THR A 1 119 ? -12.834 3.040 6.057 1.00 96.81 119 THR A C 1
ATOM 946 O O . THR A 1 119 ? -13.671 3.209 6.945 1.00 96.81 119 THR A O 1
ATOM 949 N N . ILE A 1 120 ? -11.570 2.684 6.302 1.00 97.50 120 ILE A N 1
ATOM 950 C CA . ILE A 1 120 ? -11.040 2.386 7.637 1.00 97.50 120 ILE A CA 1
ATOM 951 C C . ILE A 1 120 ? -11.239 3.587 8.565 1.00 97.50 120 ILE A C 1
ATOM 953 O O . ILE A 1 120 ? -11.849 3.443 9.624 1.00 97.50 120 ILE A O 1
ATOM 957 N N . THR A 1 121 ? -10.859 4.793 8.136 1.00 97.56 121 THR A N 1
ATOM 958 C CA . THR A 1 121 ? -11.024 6.020 8.928 1.00 97.56 121 THR A CA 1
ATOM 959 C C . THR A 1 121 ? -12.488 6.281 9.298 1.00 97.56 121 THR A C 1
ATOM 961 O O . THR A 1 121 ? -12.785 6.672 10.427 1.00 97.56 121 THR A O 1
ATOM 964 N N . ARG A 1 122 ? -13.445 6.030 8.391 1.00 97.50 122 ARG A N 1
ATOM 965 C CA . ARG A 1 122 ? -14.879 6.166 8.714 1.00 97.50 122 ARG A CA 1
ATOM 966 C C . ARG A 1 122 ? -15.340 5.119 9.724 1.00 97.50 122 ARG A C 1
ATOM 968 O O . ARG A 1 122 ? -16.108 5.448 10.629 1.00 97.50 122 ARG A O 1
ATOM 975 N N . THR A 1 123 ? -14.895 3.871 9.578 1.00 97.25 123 THR A N 1
ATOM 976 C CA . THR A 1 123 ? -15.240 2.803 10.527 1.00 97.25 123 THR A CA 1
ATOM 977 C C . THR A 1 123 ? -14.656 3.060 11.914 1.00 97.25 123 THR A C 1
ATOM 979 O O . THR A 1 123 ? -15.366 2.897 12.905 1.00 97.25 123 THR A O 1
ATOM 982 N N . GLU A 1 124 ? -13.422 3.558 11.985 1.00 96.69 124 GLU A N 1
ATOM 983 C CA . GLU A 1 124 ? -12.745 3.945 13.223 1.00 96.69 124 GLU A CA 1
ATOM 984 C C . GLU A 1 124 ? -13.433 5.138 13.901 1.00 96.69 124 GLU A C 1
ATOM 986 O O . GLU A 1 124 ? -13.668 5.128 15.110 1.00 96.69 124 GLU A O 1
ATOM 991 N N . ALA A 1 125 ? -13.837 6.155 13.133 1.00 97.62 125 ALA A N 1
ATOM 992 C CA . ALA A 1 125 ? -14.581 7.289 13.676 1.00 97.62 125 ALA A CA 1
ATOM 993 C C . ALA A 1 125 ? -15.922 6.844 14.290 1.00 97.62 125 ALA A C 1
ATOM 995 O O . ALA A 1 125 ? -16.300 7.293 15.376 1.00 97.62 125 ALA A O 1
ATOM 996 N N . LYS A 1 126 ? -16.626 5.916 13.627 1.00 97.75 126 LYS A N 1
ATOM 997 C CA . LYS A 1 126 ? -17.888 5.347 14.120 1.00 97.75 126 LYS A CA 1
ATOM 998 C C . LYS A 1 126 ? -17.689 4.506 15.384 1.00 97.75 126 LYS A C 1
ATOM 1000 O O . LYS A 1 126 ? -18.462 4.653 16.335 1.00 97.75 126 LYS A O 1
ATOM 1005 N N . SER A 1 127 ? -16.684 3.631 15.415 1.00 95.56 127 SER A N 1
ATOM 1006 C CA . SER A 1 127 ? -16.388 2.820 16.604 1.00 95.56 127 SER A CA 1
ATOM 1007 C C . SER A 1 127 ? -15.974 3.708 17.778 1.00 95.56 127 SER A C 1
ATOM 1009 O O . SER A 1 127 ? -16.515 3.560 18.871 1.00 95.56 127 SER A O 1
ATOM 1011 N N . THR A 1 128 ? -15.136 4.718 17.536 1.00 97.94 128 THR A N 1
ATOM 1012 C CA . THR A 1 128 ? -14.730 5.710 18.543 1.00 97.94 128 THR A CA 1
ATOM 1013 C C . THR A 1 128 ? -15.930 6.449 19.133 1.00 97.94 128 THR A C 1
ATOM 1015 O O . THR A 1 128 ? -16.020 6.600 20.351 1.00 97.94 128 THR A O 1
ATOM 1018 N N . ALA A 1 129 ? -16.880 6.889 18.302 1.00 97.94 129 ALA A N 1
ATOM 1019 C CA . ALA A 1 129 ? -18.106 7.528 18.785 1.00 97.94 129 ALA A CA 1
ATOM 1020 C C . ALA A 1 129 ? -18.957 6.571 19.637 1.00 97.94 129 ALA A C 1
ATOM 1022 O O . ALA A 1 129 ? -19.482 6.965 20.678 1.00 97.94 129 ALA A O 1
ATOM 1023 N N . THR A 1 130 ? -19.042 5.302 19.232 1.00 97.75 130 THR A N 1
ATOM 1024 C CA . THR A 1 130 ? -19.784 4.268 19.967 1.00 97.75 130 THR A CA 1
ATOM 1025 C C . THR A 1 130 ? -19.155 4.004 21.337 1.00 97.75 130 THR A C 1
ATOM 1027 O O . THR A 1 130 ? -19.865 3.969 22.340 1.00 97.75 130 THR A O 1
ATOM 1030 N N . PHE A 1 131 ? -17.825 3.892 21.411 1.00 96.75 131 PHE A N 1
ATOM 1031 C CA . PHE A 1 131 ? -17.119 3.722 22.681 1.00 96.75 131 PHE A CA 1
ATOM 1032 C C . PHE A 1 131 ? -17.264 4.938 23.593 1.00 96.75 131 PHE A C 1
ATOM 1034 O O . PHE A 1 131 ? -17.504 4.769 24.785 1.00 96.75 131 PHE A O 1
ATOM 1041 N N . LYS A 1 132 ? -17.195 6.160 23.051 1.00 98.38 132 LYS A N 1
ATOM 1042 C CA . LYS A 1 132 ? -17.451 7.378 23.835 1.00 98.38 132 LYS A CA 1
ATOM 1043 C C . LYS A 1 132 ? -18.849 7.368 24.454 1.00 98.38 132 LYS A C 1
ATOM 1045 O O . LYS A 1 132 ? -18.970 7.585 25.655 1.00 98.38 132 LYS A O 1
ATOM 1050 N N . ALA A 1 133 ? -19.876 7.020 23.678 1.00 98.12 133 ALA A N 1
ATOM 1051 C CA . ALA A 1 133 ? -21.243 6.916 24.187 1.00 98.12 133 ALA A CA 1
ATOM 1052 C C . ALA A 1 133 ? -21.384 5.847 25.290 1.00 98.12 133 ALA A C 1
ATOM 1054 O O . ALA A 1 133 ? -22.084 6.059 26.279 1.00 98.12 133 ALA A O 1
ATOM 1055 N N . GLN A 1 134 ? -20.697 4.706 25.161 1.00 97.94 134 GLN A N 1
ATOM 1056 C CA . GLN A 1 134 ? -20.679 3.674 26.206 1.00 97.94 134 GLN A CA 1
ATOM 1057 C C . GLN A 1 134 ? -19.975 4.149 27.483 1.00 97.94 134 GLN A C 1
ATOM 1059 O O . GLN A 1 134 ? -20.476 3.904 28.579 1.00 97.94 134 GLN A O 1
ATOM 1064 N N . ILE A 1 135 ? -18.849 4.856 27.355 1.00 97.88 135 ILE A N 1
ATOM 1065 C CA . ILE A 1 135 ? -18.130 5.443 28.494 1.00 97.88 135 ILE A CA 1
ATOM 1066 C C . ILE A 1 135 ? -19.026 6.444 29.231 1.00 97.88 135 ILE A C 1
ATOM 1068 O O . ILE A 1 135 ? -19.116 6.389 30.456 1.00 97.88 135 ILE A O 1
ATOM 1072 N N . GLU A 1 136 ? -19.719 7.322 28.505 1.00 98.38 136 GLU A N 1
ATOM 1073 C CA . GLU A 1 136 ? -20.655 8.285 29.096 1.00 98.38 136 GLU A CA 1
ATOM 1074 C C . GLU A 1 136 ? -21.804 7.583 29.829 1.00 98.38 136 GLU A C 1
ATOM 1076 O O . GLU A 1 136 ? -22.142 7.962 30.951 1.00 98.38 136 GLU A O 1
ATOM 1081 N N . LYS A 1 137 ? -22.363 6.515 29.248 1.00 98.25 137 LYS A N 1
ATOM 1082 C CA . LYS A 1 137 ? -23.413 5.721 29.896 1.00 98.25 137 LYS A CA 1
ATOM 1083 C C . LYS A 1 137 ? -22.927 5.096 31.207 1.00 98.25 137 LYS A C 1
ATOM 1085 O O . LYS A 1 137 ? -23.598 5.218 32.227 1.00 98.25 137 LYS A O 1
ATOM 1090 N N . LEU A 1 138 ? -21.739 4.490 31.207 1.00 98.06 138 LEU A N 1
ATOM 1091 C CA . LEU A 1 138 ? -21.144 3.912 32.417 1.00 98.06 138 LEU A CA 1
ATOM 1092 C C . LEU A 1 138 ? -20.861 4.975 33.488 1.00 98.06 138 LEU A C 1
ATOM 1094 O O . LEU A 1 138 ? -21.040 4.721 34.678 1.00 98.06 138 LEU A O 1
ATOM 1098 N N . GLN A 1 139 ? -20.447 6.179 33.087 1.00 98.50 139 GLN A N 1
ATOM 1099 C CA . GLN A 1 139 ? -20.273 7.300 34.014 1.00 98.50 139 GLN A CA 1
ATOM 1100 C C . GLN A 1 139 ? -21.604 7.731 34.644 1.00 98.50 139 GLN A C 1
ATOM 1102 O O . GLN A 1 139 ? -21.650 7.957 35.853 1.00 98.50 139 GLN A O 1
ATOM 1107 N N . GLN A 1 140 ? -22.686 7.786 33.860 1.00 98.38 140 GLN A N 1
ATOM 1108 C CA . GLN A 1 140 ? -24.027 8.095 34.366 1.00 98.38 140 GLN A CA 1
ATOM 1109 C C . GLN A 1 140 ? -24.526 7.031 35.352 1.00 98.38 140 GLN A C 1
ATOM 1111 O O . GLN A 1 140 ? -24.997 7.383 36.435 1.00 98.38 140 GLN A O 1
ATOM 1116 N N . GLU A 1 141 ? -24.376 5.745 35.017 1.00 97.50 141 GLU A N 1
ATOM 1117 C CA . GLU A 1 141 ? -24.751 4.624 35.891 1.00 97.50 141 GLU A CA 1
ATOM 1118 C C . GLU A 1 141 ? -23.956 4.650 37.206 1.00 97.50 141 GLU A C 1
ATOM 1120 O O . GLU A 1 141 ? -24.527 4.500 38.289 1.00 97.50 141 GLU A O 1
ATOM 1125 N N . ARG A 1 142 ? -22.647 4.931 37.140 1.00 98.31 142 ARG A N 1
ATOM 1126 C CA . ARG A 1 142 ? -21.807 5.138 38.329 1.00 98.31 142 ARG A CA 1
ATOM 1127 C C . ARG A 1 142 ? -22.332 6.287 39.194 1.00 98.31 142 ARG A C 1
ATOM 1129 O O . ARG A 1 142 ? -22.431 6.128 40.410 1.00 98.31 142 ARG A O 1
ATOM 1136 N N . ASP A 1 143 ? -22.659 7.433 38.599 1.00 98.25 143 ASP A N 1
ATOM 1137 C CA . ASP A 1 143 ? -23.142 8.606 39.342 1.00 98.25 143 ASP A CA 1
ATOM 1138 C C . ASP A 1 143 ? -24.500 8.358 39.998 1.00 98.25 143 ASP A C 1
ATOM 1140 O O . ASP A 1 143 ? -24.751 8.791 41.126 1.00 98.25 143 ASP A O 1
ATOM 1144 N N . GLU A 1 144 ? -25.384 7.632 39.319 1.00 98.00 144 GLU A N 1
ATOM 1145 C CA . GLU A 1 144 ? -26.665 7.211 39.873 1.00 98.00 144 GLU A CA 1
ATOM 1146 C C . GLU A 1 144 ? -26.493 6.230 41.033 1.00 98.00 144 GLU A C 1
ATOM 1148 O O . GLU A 1 144 ? -27.086 6.434 42.098 1.00 98.00 144 GLU A O 1
ATOM 1153 N N . PHE A 1 145 ? -25.620 5.234 40.881 1.00 98.25 145 PHE A N 1
ATOM 1154 C CA . PHE A 1 145 ? -25.292 4.308 41.959 1.00 98.25 145 PHE A CA 1
ATOM 1155 C C . PHE A 1 145 ? -24.713 5.044 43.171 1.00 98.25 145 PHE A C 1
ATOM 1157 O O . PHE A 1 145 ? -25.138 4.818 44.305 1.00 98.25 145 PHE A O 1
ATOM 1164 N N . GLN A 1 146 ? -23.804 5.995 42.947 1.00 98.38 146 GLN A N 1
ATOM 1165 C CA . GLN A 1 146 ? -23.229 6.807 44.016 1.00 98.38 146 GLN A CA 1
ATOM 1166 C C . GLN A 1 146 ? -24.298 7.641 44.742 1.00 98.38 146 GLN A C 1
ATOM 1168 O O . GLN A 1 146 ? -24.312 7.672 45.976 1.00 98.38 146 GLN A O 1
ATOM 1173 N N . ARG A 1 147 ? -25.238 8.261 44.013 1.00 98.31 147 ARG A N 1
ATOM 1174 C CA . ARG A 1 147 ? -26.391 8.960 44.615 1.00 98.31 147 ARG A CA 1
ATOM 1175 C C . ARG A 1 147 ? -27.251 8.018 45.456 1.00 98.31 147 ARG A C 1
ATOM 1177 O O . ARG A 1 147 ? -27.635 8.378 46.570 1.00 98.31 147 ARG A O 1
ATOM 1184 N N . MET A 1 148 ? -27.523 6.815 44.957 1.00 98.12 148 MET A N 1
ATOM 1185 C CA . MET A 1 148 ? -28.320 5.814 45.664 1.00 98.12 148 MET A CA 1
ATOM 1186 C C . MET A 1 148 ? -27.640 5.346 46.955 1.00 98.12 148 MET A C 1
ATOM 1188 O O . MET A 1 148 ? -28.299 5.260 47.990 1.00 98.12 148 MET A O 1
ATOM 1192 N N . VAL A 1 149 ? -26.326 5.106 46.927 1.00 98.44 149 VAL A N 1
ATOM 1193 C CA . VAL A 1 149 ? -25.535 4.735 48.112 1.00 98.44 149 VAL A CA 1
ATOM 1194 C C . VAL A 1 149 ? -25.601 5.827 49.180 1.00 98.44 149 VAL A C 1
ATOM 1196 O O . VAL A 1 149 ? -25.866 5.526 50.345 1.00 98.44 149 VAL A O 1
ATOM 1199 N N . ILE A 1 150 ? -25.422 7.095 48.794 1.00 98.06 150 ILE A N 1
ATOM 1200 C CA . ILE A 1 150 ? -25.526 8.231 49.722 1.00 98.06 150 ILE A CA 1
ATOM 1201 C C . ILE A 1 150 ? -26.938 8.307 50.322 1.00 98.06 150 ILE A C 1
ATOM 1203 O O . ILE A 1 150 ? -27.083 8.412 51.543 1.00 98.06 150 ILE A O 1
ATOM 1207 N N . GLY A 1 151 ? -27.980 8.188 49.492 1.00 97.75 151 GLY A N 1
ATOM 1208 C CA . GLY A 1 151 ? -29.371 8.185 49.950 1.00 97.75 151 GLY A CA 1
ATOM 1209 C C . GLY A 1 151 ? -29.682 7.027 50.905 1.00 97.75 151 GLY A C 1
ATOM 1210 O O . GLY A 1 151 ? -30.288 7.231 51.958 1.00 97.75 151 GLY A O 1
ATOM 1211 N N . ASN A 1 152 ? -29.210 5.817 50.598 1.00 97.50 152 ASN A N 1
ATOM 1212 C CA . ASN A 1 152 ? -29.385 4.647 51.456 1.00 97.50 152 ASN A CA 1
ATOM 1213 C C . ASN A 1 152 ? -28.689 4.833 52.813 1.00 97.50 152 ASN A C 1
ATOM 1215 O O . ASN A 1 152 ? -29.284 4.567 53.858 1.00 97.50 152 ASN A O 1
ATOM 1219 N N . GLN A 1 153 ? -27.467 5.373 52.812 1.00 98.06 153 GLN A N 1
ATOM 1220 C CA . GLN A 1 153 ? -26.724 5.675 54.033 1.00 98.06 153 GLN A CA 1
ATOM 1221 C C . GLN A 1 153 ? -27.457 6.704 54.911 1.00 98.06 153 GLN A C 1
ATOM 1223 O O . GLN A 1 153 ? -27.492 6.562 56.140 1.00 98.06 153 GLN A O 1
ATOM 1228 N N . GLN A 1 154 ? -28.089 7.711 54.301 1.00 97.94 154 GLN A N 1
ATOM 1229 C CA . GLN A 1 154 ? -28.909 8.693 55.010 1.00 97.94 154 GLN A CA 1
ATOM 1230 C C . GLN A 1 154 ? -30.150 8.046 55.643 1.00 97.94 154 GLN A C 1
ATOM 1232 O O . GLN A 1 154 ? -30.392 8.232 56.838 1.00 97.94 154 GLN A O 1
ATOM 1237 N N . VAL A 1 155 ? -30.892 7.228 54.887 1.00 98.25 155 VAL A N 1
ATOM 1238 C CA . VAL A 1 155 ? -32.068 6.496 55.395 1.00 98.25 155 VAL A CA 1
ATOM 1239 C C . VAL A 1 155 ? -31.681 5.561 56.539 1.00 98.25 155 VAL A C 1
ATOM 1241 O O . VAL A 1 155 ? -32.344 5.547 57.575 1.00 98.25 155 VAL A O 1
ATOM 1244 N N . ARG A 1 156 ? -30.573 4.824 56.405 1.00 97.81 156 ARG A N 1
ATOM 1245 C CA . ARG A 1 156 ? -30.059 3.942 57.460 1.00 97.81 156 ARG A CA 1
ATOM 1246 C C . ARG A 1 156 ? -29.750 4.720 58.736 1.00 97.81 156 ARG A C 1
ATOM 1248 O O . ARG A 1 156 ? -30.106 4.287 59.830 1.00 97.81 156 ARG A O 1
ATOM 1255 N N . THR A 1 157 ? -29.128 5.889 58.600 1.00 97.81 157 THR A N 1
ATOM 1256 C CA . THR A 1 157 ? -28.838 6.777 59.733 1.00 97.81 157 THR A CA 1
ATOM 1257 C C . THR A 1 157 ? -30.135 7.236 60.408 1.00 97.81 157 THR A C 1
ATOM 1259 O O . THR A 1 157 ? -30.264 7.139 61.629 1.00 97.81 157 THR A O 1
ATOM 1262 N N . GLN A 1 158 ? -31.139 7.645 59.628 1.00 97.69 158 GLN A N 1
ATOM 1263 C CA . GLN A 1 158 ? -32.451 8.043 60.141 1.00 97.69 158 GLN A CA 1
ATOM 1264 C C . GLN A 1 158 ? -33.168 6.897 60.876 1.00 97.69 158 GLN A C 1
ATOM 1266 O O . GLN A 1 158 ? -33.639 7.092 61.997 1.00 97.69 158 GLN A O 1
ATOM 1271 N N . GLN A 1 159 ? -33.174 5.686 60.312 1.00 97.31 159 GLN A N 1
ATOM 1272 C CA . GLN A 1 159 ? -33.754 4.496 60.947 1.00 97.31 159 GLN A CA 1
ATOM 1273 C C . GLN A 1 159 ? -33.076 4.155 62.280 1.00 97.31 159 GLN A C 1
ATOM 1275 O O . GLN A 1 159 ? -33.756 3.808 63.249 1.00 97.31 159 GLN A O 1
ATOM 1280 N N . ILE A 1 160 ? -31.747 4.292 62.370 1.00 97.62 160 ILE A N 1
ATOM 1281 C CA . ILE A 1 160 ? -31.009 4.105 63.629 1.00 97.62 160 ILE A CA 1
ATOM 1282 C C . ILE A 1 160 ? -31.484 5.114 64.683 1.00 97.62 160 ILE A C 1
ATOM 1284 O O . ILE A 1 160 ? -31.699 4.742 65.839 1.00 97.62 160 ILE A O 1
ATOM 1288 N N . HIS A 1 161 ? -31.669 6.384 64.311 1.00 98.00 161 HIS A N 1
ATOM 1289 C CA . HIS A 1 161 ? -32.158 7.407 65.239 1.00 98.00 161 HIS A CA 1
ATOM 1290 C C . HIS A 1 161 ? -33.594 7.142 65.707 1.00 98.00 161 HIS A C 1
ATOM 1292 O O . HIS A 1 161 ? -33.870 7.246 66.905 1.00 98.00 161 HIS A O 1
ATOM 1298 N N . GLU A 1 162 ? -34.494 6.758 64.801 1.00 97.56 162 GLU A N 1
ATOM 1299 C CA . GLU A 1 162 ? -35.872 6.396 65.151 1.00 97.56 162 GLU A CA 1
ATOM 1300 C C . GLU A 1 162 ? -35.936 5.171 66.065 1.00 97.56 162 GLU A C 1
ATOM 1302 O O . GLU A 1 162 ? -36.675 5.172 67.051 1.00 97.56 162 GLU A O 1
ATOM 1307 N N . THR A 1 163 ? -35.126 4.149 65.783 1.00 97.00 163 THR A N 1
ATOM 1308 C CA . THR A 1 163 ? -35.050 2.933 66.603 1.00 97.00 163 THR A CA 1
ATOM 1309 C C . THR A 1 163 ? -34.571 3.269 68.013 1.00 97.00 163 THR A C 1
ATOM 1311 O O . THR A 1 163 ? -35.252 2.937 68.979 1.00 97.00 163 THR A O 1
ATOM 1314 N N . LYS A 1 164 ? -33.495 4.057 68.148 1.00 97.81 164 LYS A N 1
ATOM 1315 C CA . LYS A 1 164 ? -33.006 4.536 69.454 1.00 97.81 164 LYS A CA 1
ATOM 1316 C C . LYS A 1 164 ? -34.040 5.368 70.213 1.00 97.81 164 LYS A C 1
ATOM 1318 O O . LYS A 1 164 ? -34.078 5.341 71.442 1.00 97.81 164 LYS A O 1
ATOM 1323 N N . LYS A 1 165 ? -34.874 6.145 69.513 1.00 97.94 165 LYS A N 1
ATOM 1324 C CA . LYS A 1 165 ? -35.973 6.893 70.142 1.00 97.94 165 LYS A CA 1
ATOM 1325 C C . LYS A 1 165 ? -37.029 5.936 70.704 1.00 97.94 165 LYS A C 1
ATOM 1327 O O . LYS A 1 165 ? -37.397 6.077 71.868 1.00 97.94 165 LYS A O 1
ATOM 1332 N N . LYS A 1 166 ? -37.457 4.946 69.914 1.00 97.06 166 LYS A N 1
ATOM 1333 C CA . LYS A 1 166 ? -38.418 3.917 70.343 1.00 97.06 166 LYS A CA 1
ATOM 1334 C C . LYS A 1 166 ? -37.878 3.066 71.491 1.00 97.06 166 LYS A C 1
ATOM 1336 O O . LYS A 1 166 ? -38.613 2.811 72.434 1.00 97.06 166 LYS A O 1
ATOM 1341 N N . GLU A 1 167 ? -36.599 2.694 71.470 1.00 96.94 167 GLU A N 1
ATOM 1342 C CA . GLU A 1 167 ? -35.937 1.983 72.576 1.00 96.94 167 GLU A CA 1
ATOM 1343 C C . GLU A 1 167 ? -36.001 2.783 73.883 1.00 96.94 167 GLU A C 1
ATOM 1345 O O . GLU A 1 167 ? -36.342 2.238 74.931 1.00 96.94 167 GLU A O 1
ATOM 1350 N N . LYS A 1 168 ? -35.747 4.097 73.831 1.00 97.50 168 LYS A N 1
ATOM 1351 C CA . LYS A 1 168 ? -35.872 4.972 75.009 1.00 97.50 168 LYS A CA 1
ATOM 1352 C C . LYS A 1 168 ? -37.309 5.056 75.525 1.00 97.50 168 LYS A C 1
ATOM 1354 O O . LYS A 1 168 ? -37.518 5.099 76.734 1.00 97.50 168 LYS A O 1
ATOM 1359 N N . GLU A 1 169 ? -38.300 5.111 74.639 1.00 96.31 169 GLU A N 1
ATOM 1360 C CA . GLU A 1 169 ? -39.719 5.102 75.025 1.00 96.31 169 GLU A CA 1
ATOM 1361 C C . GLU A 1 169 ? -40.140 3.750 75.614 1.00 96.31 169 GLU A C 1
ATOM 1363 O O . GLU A 1 169 ? -40.838 3.717 76.628 1.00 96.31 169 GLU A O 1
ATOM 1368 N N . TYR A 1 170 ? -39.653 2.650 75.039 1.00 97.12 170 TYR A N 1
ATOM 1369 C CA . TYR A 1 170 ? -39.865 1.299 75.543 1.00 97.12 170 TYR A CA 1
ATOM 1370 C C . TYR A 1 170 ? -39.277 1.124 76.946 1.00 97.12 170 TYR A C 1
ATOM 1372 O O . TYR A 1 170 ? -39.986 0.664 77.835 1.00 97.12 170 TYR A O 1
ATOM 1380 N N . MET A 1 171 ? -38.041 1.581 77.181 1.00 96.31 171 MET A N 1
ATOM 1381 C CA . MET A 1 171 ? -37.422 1.575 78.513 1.00 96.31 171 MET A CA 1
ATOM 1382 C C . MET A 1 171 ? -38.274 2.331 79.541 1.00 96.31 171 MET A C 1
ATOM 1384 O O . MET A 1 171 ? -38.572 1.790 80.602 1.00 96.31 171 MET A O 1
ATOM 1388 N N . LYS A 1 172 ? -38.763 3.533 79.204 1.00 96.75 172 LYS A N 1
ATOM 1389 C CA . LYS A 1 172 ? -39.661 4.306 80.086 1.00 96.75 172 LYS A CA 1
ATOM 1390 C C . LYS A 1 172 ? -40.980 3.581 80.366 1.00 96.75 172 LYS A C 1
ATOM 1392 O O . LYS A 1 172 ? -41.499 3.642 81.480 1.00 96.75 172 LYS A O 1
ATOM 1397 N N . LEU A 1 173 ? -41.567 2.931 79.361 1.00 96.19 173 LEU A N 1
ATOM 1398 C CA . LEU A 1 173 ? -42.813 2.182 79.529 1.00 96.19 173 LEU A CA 1
ATOM 1399 C C . LEU A 1 173 ? -42.596 0.929 80.385 1.00 96.19 173 LEU A C 1
ATOM 1401 O O . LEU A 1 173 ? -43.418 0.624 81.247 1.00 96.19 173 LEU A O 1
ATOM 1405 N N . GLN A 1 174 ? -41.475 0.240 80.180 1.00 95.62 174 GLN A N 1
ATOM 1406 C CA . GLN A 1 174 ? -41.063 -0.912 80.968 1.00 95.62 174 GLN A CA 1
ATOM 1407 C C . GLN A 1 174 ? -40.819 -0.529 82.436 1.00 95.62 174 GLN A C 1
ATOM 1409 O O . GLN A 1 174 ? -41.272 -1.242 83.331 1.00 95.62 174 GLN A O 1
ATOM 1414 N N . GLU A 1 175 ? -40.187 0.619 82.702 1.00 94.12 175 GLU A N 1
ATOM 1415 C CA . GLU A 1 175 ? -40.039 1.180 84.053 1.00 94.12 175 GLU A CA 1
ATOM 1416 C C . GLU A 1 175 ? -41.400 1.452 84.711 1.00 94.12 175 GLU A C 1
ATOM 1418 O O . GLU A 1 175 ? -41.636 0.998 85.831 1.00 94.12 175 GLU A O 1
ATOM 1423 N N . ARG A 1 176 ? -42.334 2.107 84.005 1.00 93.81 176 ARG A N 1
ATOM 1424 C CA . ARG A 1 176 ? -43.701 2.352 84.509 1.00 93.81 176 ARG A CA 1
ATOM 1425 C C . ARG A 1 176 ? -44.464 1.063 84.793 1.00 93.81 176 ARG A C 1
ATOM 1427 O O . ARG A 1 176 ? -45.136 0.966 85.813 1.00 93.81 176 ARG A O 1
ATOM 1434 N N . LEU A 1 177 ? -44.368 0.069 83.911 1.00 91.19 177 LEU A N 1
ATOM 1435 C CA . LEU A 1 177 ? -45.010 -1.227 84.120 1.00 91.19 177 LEU A CA 1
ATOM 1436 C C . LEU A 1 177 ? -44.456 -1.915 85.372 1.00 91.19 177 LEU A C 1
ATOM 1438 O O . LEU A 1 177 ? -45.228 -2.413 86.187 1.00 91.19 177 LEU A O 1
ATOM 1442 N N . ASN A 1 178 ? -43.133 -1.913 85.549 1.00 91.31 178 ASN A N 1
ATOM 1443 C CA . ASN A 1 178 ? -42.498 -2.451 86.750 1.00 91.31 178 ASN A CA 1
ATOM 1444 C C . ASN A 1 178 ? -42.929 -1.696 88.012 1.00 91.31 178 ASN A C 1
ATOM 1446 O O . ASN A 1 178 ? -43.148 -2.323 89.048 1.00 91.31 178 ASN A O 1
ATOM 1450 N N . GLN A 1 179 ? -43.093 -0.375 87.926 1.00 91.88 179 GLN A N 1
ATOM 1451 C CA . GLN A 1 179 ? -43.613 0.442 89.016 1.00 91.88 179 GLN A CA 1
ATOM 1452 C C . GLN A 1 179 ? -45.045 0.031 89.391 1.00 91.88 179 GLN A C 1
ATOM 1454 O O . GLN A 1 179 ? -45.275 -0.321 90.544 1.00 91.88 179 GLN A O 1
ATOM 1459 N N . VAL A 1 180 ? -45.957 -0.071 88.417 1.00 89.19 180 VAL A N 1
ATOM 1460 C CA . VAL A 1 180 ? -47.342 -0.536 88.635 1.00 89.19 180 VAL A CA 1
ATOM 1461 C C . VAL A 1 180 ? -47.386 -1.969 89.179 1.00 89.19 180 VAL A C 1
ATOM 1463 O O . VAL A 1 180 ? -48.168 -2.275 90.074 1.00 89.19 180 VAL A O 1
ATOM 1466 N N . LEU A 1 181 ? -46.542 -2.876 88.678 1.00 85.12 181 LEU A N 1
ATOM 1467 C CA . LEU A 1 181 ? -46.461 -4.250 89.186 1.00 85.12 181 LEU A CA 1
ATOM 1468 C C . LEU A 1 181 ? -45.965 -4.301 90.637 1.00 85.12 181 LEU A C 1
ATOM 1470 O O . LEU A 1 181 ? -46.457 -5.114 91.421 1.00 85.12 181 LEU A O 1
ATOM 1474 N N . ASN A 1 182 ? -45.009 -3.447 91.007 1.00 81.81 182 ASN A N 1
ATOM 1475 C CA . ASN A 1 182 ? -44.518 -3.341 92.378 1.00 81.81 182 ASN A CA 1
ATOM 1476 C C . ASN A 1 182 ? -45.541 -2.679 93.309 1.00 81.81 182 ASN A C 1
ATOM 1478 O O . ASN A 1 182 ? -45.711 -3.153 94.431 1.00 81.81 182 ASN A O 1
ATOM 1482 N N . GLU A 1 183 ? -46.254 -1.650 92.849 1.00 78.50 183 GLU A N 1
ATOM 1483 C CA . GLU A 1 183 ? -47.390 -1.043 93.555 1.00 78.50 183 GLU A CA 1
ATOM 1484 C C . GLU A 1 183 ? -48.480 -2.092 93.799 1.00 78.50 183 GLU A C 1
ATOM 1486 O O . GLU A 1 183 ? -48.844 -2.326 94.948 1.00 78.50 183 GLU A O 1
ATOM 1491 N N . LYS A 1 184 ? -48.860 -2.868 92.775 1.00 69.56 184 LYS A N 1
ATOM 1492 C CA . LYS A 1 184 ? -49.812 -3.984 92.896 1.00 69.56 184 LYS A CA 1
ATOM 1493 C C . LYS A 1 184 ? -49.338 -5.075 93.864 1.00 69.56 184 LYS A C 1
ATOM 1495 O O . LYS A 1 184 ? -50.144 -5.620 94.610 1.00 69.56 184 LYS A O 1
ATOM 1500 N N . LYS A 1 185 ? -48.040 -5.402 93.903 1.00 64.88 185 LYS A N 1
ATOM 1501 C CA . LYS A 1 185 ? -47.474 -6.331 94.908 1.00 64.88 185 LYS A CA 1
ATOM 1502 C C . LYS A 1 185 ? -47.526 -5.761 96.330 1.00 64.88 185 LYS A C 1
ATOM 1504 O O . LYS A 1 185 ? -47.641 -6.532 97.281 1.00 64.88 185 LYS A O 1
ATOM 1509 N N . LYS A 1 186 ? -47.435 -4.438 96.483 1.00 58.25 186 LYS A N 1
ATOM 1510 C CA . LYS A 1 186 ? -47.523 -3.737 97.771 1.00 58.25 186 LYS A CA 1
ATOM 1511 C C . LYS A 1 186 ? -48.977 -3.625 98.249 1.00 58.25 186 LYS A C 1
ATOM 1513 O O . LYS A 1 186 ? -49.233 -3.812 99.433 1.00 58.25 186 LYS A O 1
ATOM 1518 N N . GLU A 1 187 ? -49.913 -3.430 97.322 1.00 50.56 187 GLU A N 1
ATOM 1519 C CA . GLU A 1 187 ? -51.365 -3.431 97.549 1.00 50.56 187 GLU A CA 1
ATOM 1520 C C . GLU A 1 187 ? -51.909 -4.848 97.801 1.00 50.56 187 GLU A C 1
ATOM 1522 O O . GLU A 1 187 ? -52.792 -5.042 98.626 1.00 50.56 187 GLU A O 1
ATOM 1527 N N . SER A 1 188 ? -51.286 -5.881 97.218 1.00 48.53 188 SER A N 1
ATOM 1528 C CA . SER A 1 188 ? -51.615 -7.297 97.454 1.00 48.53 188 SER A CA 1
ATOM 1529 C C . SER A 1 188 ? -51.330 -7.792 98.885 1.00 48.53 188 SER A C 1
ATOM 1531 O O . SER A 1 188 ? -51.655 -8.937 99.199 1.00 48.53 188 SER A O 1
ATOM 1533 N N . ARG A 1 189 ? -50.751 -6.969 99.772 1.00 48.06 189 ARG A N 1
ATOM 1534 C CA . ARG A 1 189 ? -50.726 -7.242 101.223 1.00 48.06 189 ARG A CA 1
ATOM 1535 C C . ARG A 1 189 ? -52.002 -6.804 101.951 1.00 48.06 189 ARG A C 1
ATOM 1537 O O . ARG A 1 189 ? -52.115 -7.058 103.145 1.00 48.06 189 ARG A O 1
ATOM 1544 N N . SER A 1 190 ? -52.967 -6.206 101.256 1.00 49.59 190 SER A N 1
ATOM 1545 C CA . SER A 1 190 ? -54.265 -5.831 101.808 1.00 49.59 190 SER A CA 1
ATOM 1546 C C . SER A 1 190 ? -55.390 -6.098 100.806 1.00 49.59 190 SER A C 1
ATOM 1548 O O . SER A 1 190 ? -55.703 -5.257 99.974 1.00 49.59 190 SER A O 1
ATOM 1550 N N . GLY A 1 191 ? -56.062 -7.236 100.989 1.00 44.91 191 GLY A N 1
ATOM 1551 C CA . GLY A 1 191 ? -57.510 -7.310 100.796 1.00 44.91 191 GLY A CA 1
ATOM 1552 C C . GLY A 1 191 ? -58.034 -7.726 99.419 1.00 44.91 191 GLY A C 1
ATOM 1553 O O . GLY A 1 191 ? -58.037 -6.954 98.471 1.00 44.91 191 GLY A O 1
ATOM 1554 N N . MET A 1 192 ? -58.655 -8.908 99.434 1.00 38.78 192 MET A N 1
ATOM 1555 C CA . MET A 1 192 ? -59.827 -9.315 98.651 1.00 38.78 192 MET A CA 1
ATOM 1556 C C . MET A 1 192 ? -59.617 -9.703 97.179 1.00 38.78 192 MET A C 1
ATOM 1558 O O . MET A 1 192 ? -59.649 -8.904 96.247 1.00 38.78 192 MET A O 1
ATOM 1562 N N . GLU A 1 193 ? -59.495 -11.016 96.996 1.00 50.09 193 GLU A N 1
ATOM 1563 C CA . GLU A 1 193 ? -59.585 -11.720 95.725 1.00 50.09 193 GLU A CA 1
ATOM 1564 C C . GLU A 1 193 ? -61.050 -11.756 95.257 1.00 50.09 193 GLU A C 1
ATOM 1566 O O . GLU A 1 193 ? -61.891 -12.449 95.830 1.00 50.09 193 GLU A O 1
ATOM 1571 N N . ILE A 1 194 ? -61.368 -10.986 94.212 1.00 46.75 194 ILE A N 1
ATOM 1572 C CA . ILE A 1 194 ? -62.629 -11.112 93.476 1.00 46.75 194 ILE A CA 1
ATOM 1573 C C . ILE A 1 194 ? -62.362 -12.019 92.275 1.00 46.75 194 ILE A C 1
ATOM 1575 O O . ILE A 1 194 ? -61.886 -11.586 91.225 1.00 46.75 194 ILE A O 1
ATOM 1579 N N . MET A 1 195 ? -62.688 -13.300 92.450 1.00 46.00 195 MET A N 1
ATOM 1580 C CA . MET A 1 195 ? -63.030 -14.188 91.347 1.00 46.00 195 MET A CA 1
ATOM 1581 C C . MET A 1 195 ? -64.248 -13.607 90.631 1.00 46.00 195 MET A C 1
ATOM 1583 O O . MET A 1 195 ? -65.331 -13.531 91.209 1.00 46.00 195 MET A O 1
ATOM 1587 N N . ASN A 1 196 ? -64.101 -13.251 89.358 1.00 39.94 196 ASN A N 1
ATOM 1588 C CA . ASN A 1 196 ? -65.218 -13.397 88.442 1.00 39.94 196 ASN A CA 1
ATOM 1589 C C . ASN A 1 196 ? -64.762 -13.681 87.018 1.00 39.94 196 ASN A C 1
ATOM 1591 O O . ASN A 1 196 ? -63.829 -13.081 86.483 1.00 39.94 196 ASN A O 1
ATOM 1595 N N . LEU A 1 197 ? -65.467 -14.650 86.449 1.00 49.59 197 LEU A N 1
ATOM 1596 C CA . LEU A 1 197 ? -65.391 -15.094 85.079 1.00 49.59 197 LEU A CA 1
ATOM 1597 C C . LEU A 1 197 ? -65.665 -13.908 84.150 1.00 49.59 197 LEU A C 1
ATOM 1599 O O . LEU A 1 197 ? -66.748 -13.335 84.200 1.00 49.59 197 LEU A O 1
ATOM 1603 N N . LEU A 1 198 ? -64.754 -13.629 83.219 1.00 43.47 198 LEU A N 1
ATOM 1604 C CA . LEU A 1 198 ? -65.145 -13.053 81.936 1.00 43.47 198 LEU A CA 1
ATOM 1605 C C . LEU A 1 198 ? -64.587 -13.911 80.801 1.00 43.47 198 LEU A C 1
ATOM 1607 O O . LEU A 1 198 ? -63.397 -13.920 80.488 1.00 43.47 198 LEU A O 1
ATOM 1611 N N . GLN A 1 199 ? -65.515 -14.710 80.279 1.00 43.50 199 GLN A N 1
ATOM 1612 C CA . GLN A 1 199 ? -65.664 -15.153 78.900 1.00 43.50 199 GLN A CA 1
ATOM 1613 C C . GLN A 1 199 ? -64.546 -14.697 77.955 1.00 43.50 199 GLN A C 1
ATOM 1615 O O . GLN A 1 199 ? -64.476 -13.549 77.522 1.00 43.50 199 GLN A O 1
ATOM 1620 N N . LYS A 1 200 ? -63.718 -15.659 77.537 1.00 45.31 200 LYS A N 1
ATOM 1621 C CA . LYS A 1 200 ? -63.042 -15.569 76.244 1.00 45.31 200 LYS A CA 1
ATOM 1622 C C . LYS A 1 200 ? -64.113 -15.656 75.160 1.00 45.31 200 LYS A C 1
ATOM 1624 O O . LYS A 1 200 ? -64.442 -16.746 74.697 1.00 45.31 200 LYS A O 1
ATOM 1629 N N . GLU A 1 201 ? -64.640 -14.514 74.746 1.00 41.28 201 GLU A N 1
ATOM 1630 C CA . GLU A 1 201 ? -65.260 -14.393 73.434 1.00 41.28 201 GLU A CA 1
ATOM 1631 C C . GLU A 1 201 ? -64.208 -14.726 72.375 1.00 41.28 201 GLU A C 1
ATOM 1633 O O . GLU A 1 201 ? -63.241 -14.000 72.143 1.00 41.28 201 GLU A O 1
ATOM 1638 N N . GLY A 1 202 ? -64.354 -15.928 71.817 1.00 42.34 202 GLY A N 1
ATOM 1639 C CA . GLY A 1 202 ? -64.383 -16.156 70.378 1.00 42.34 202 GLY A CA 1
ATOM 1640 C C . GLY A 1 202 ? -63.431 -15.337 69.515 1.00 42.34 202 GLY A C 1
ATOM 1641 O O . GLY A 1 202 ? -63.847 -14.816 68.484 1.00 42.34 202 GLY A O 1
ATOM 1642 N N . ARG A 1 203 ? -62.133 -15.291 69.839 1.00 43.84 203 ARG A N 1
ATOM 1643 C CA . ARG A 1 203 ? -61.140 -15.137 68.772 1.00 43.84 203 ARG A CA 1
ATOM 1644 C C . ARG A 1 203 ? -61.279 -16.362 67.887 1.00 43.84 203 ARG A C 1
ATOM 1646 O O . ARG A 1 203 ? -61.043 -17.479 68.346 1.00 43.84 203 ARG A O 1
ATOM 1653 N N . GLN A 1 204 ? -61.700 -16.131 66.646 1.00 47.84 204 GLN A N 1
ATOM 1654 C CA . GLN A 1 204 ? -61.714 -17.138 65.600 1.00 47.84 204 GLN A CA 1
ATOM 1655 C C . GLN A 1 204 ? -60.400 -17.915 65.629 1.00 47.84 204 GLN A C 1
ATOM 1657 O O . GLN A 1 204 ? -59.323 -17.399 65.330 1.00 47.84 204 GLN A O 1
ATOM 1662 N N . ARG A 1 205 ? -60.510 -19.174 66.046 1.00 46.75 205 ARG A N 1
ATOM 1663 C CA . ARG A 1 205 ? -59.467 -20.171 65.892 1.00 46.75 205 ARG A CA 1
ATOM 1664 C C . ARG A 1 205 ? -59.362 -20.381 64.388 1.00 46.75 205 ARG A C 1
ATOM 1666 O O . ARG A 1 205 ? -60.319 -20.854 63.782 1.00 46.75 205 ARG A O 1
ATOM 1673 N N . GLY A 1 206 ? -58.252 -19.943 63.796 1.00 56.41 206 GLY A N 1
ATOM 1674 C CA . GLY A 1 206 ? -58.002 -20.111 62.371 1.00 56.41 206 GLY A CA 1
ATOM 1675 C C . GLY A 1 206 ? -58.250 -21.562 61.980 1.00 56.41 206 GLY A C 1
ATOM 1676 O O . GLY A 1 206 ? -57.651 -22.478 62.547 1.00 56.41 206 GLY A O 1
ATOM 1677 N N . THR A 1 207 ? -59.185 -21.764 61.061 1.00 50.38 207 THR A N 1
ATOM 1678 C CA . THR A 1 207 ? -59.465 -23.058 60.455 1.00 50.38 207 THR A CA 1
ATOM 1679 C C . THR A 1 207 ? -58.164 -23.558 59.835 1.00 50.38 207 THR A C 1
ATOM 1681 O O . THR A 1 207 ? -57.651 -22.951 58.894 1.00 50.38 207 THR A O 1
ATOM 1684 N N . TRP A 1 208 ? -57.590 -24.630 60.385 1.00 52.94 208 TRP A N 1
ATOM 1685 C CA . TRP A 1 208 ? -56.438 -25.306 59.793 1.00 52.94 208 TRP A CA 1
ATOM 1686 C C . TRP A 1 208 ? -56.901 -25.987 58.499 1.00 52.94 208 TRP A C 1
ATOM 1688 O O . TRP A 1 208 ? -57.300 -27.150 58.486 1.00 52.94 208 TRP A O 1
ATOM 1698 N N . ASN A 1 209 ? -56.911 -25.234 57.401 1.00 55.84 209 ASN A N 1
ATOM 1699 C CA . ASN A 1 209 ? -57.198 -25.756 56.071 1.00 55.84 209 ASN A CA 1
ATOM 1700 C C . ASN A 1 209 ? -55.921 -26.378 55.490 1.00 55.84 209 ASN A C 1
ATOM 1702 O O . ASN A 1 209 ? -55.208 -25.730 54.726 1.00 55.84 209 ASN A O 1
ATOM 1706 N N . GLY A 1 210 ? -55.663 -27.655 55.792 1.00 57.19 210 GLY A N 1
ATOM 1707 C CA . GLY A 1 210 ? -54.579 -28.431 55.162 1.00 57.19 210 GLY A CA 1
ATOM 1708 C C . GLY A 1 210 ? -54.645 -28.432 53.625 1.00 57.19 210 GLY A C 1
ATOM 1709 O O . GLY A 1 210 ? -53.617 -28.384 52.964 1.00 57.19 210 GLY A O 1
ATOM 1710 N N . LYS A 1 211 ? -55.853 -28.311 53.049 1.00 58.28 211 LYS A N 1
ATOM 1711 C CA . LYS A 1 211 ? -56.063 -28.175 51.595 1.00 58.28 211 LYS A CA 1
ATOM 1712 C C . LYS A 1 211 ? -55.408 -26.934 50.967 1.00 58.28 211 LYS A C 1
ATOM 1714 O O . LYS A 1 211 ? -55.112 -26.971 49.779 1.00 58.28 211 LYS A O 1
ATOM 1719 N N . LYS A 1 212 ? -55.206 -25.839 51.717 1.00 58.94 212 LYS A N 1
ATOM 1720 C CA . LYS A 1 212 ? -54.505 -24.644 51.203 1.00 58.94 212 LYS A CA 1
ATOM 1721 C C . LYS A 1 212 ? -52.989 -24.825 51.228 1.00 58.94 212 LYS A C 1
ATOM 1723 O O . LYS A 1 212 ? -52.340 -24.450 50.265 1.00 58.94 212 LYS A O 1
ATOM 1728 N N . ALA A 1 213 ? -52.453 -25.453 52.275 1.00 64.38 213 ALA A N 1
ATOM 1729 C CA . ALA A 1 213 ? -51.018 -25.709 52.390 1.00 64.38 213 ALA A CA 1
ATOM 1730 C C . ALA A 1 213 ? -50.508 -26.656 51.289 1.00 64.38 213 ALA A C 1
ATOM 1732 O O . ALA A 1 213 ? -49.467 -26.383 50.699 1.00 64.38 213 ALA A O 1
ATOM 1733 N N . ASP A 1 214 ? -51.271 -27.703 50.955 1.00 69.69 214 ASP A N 1
ATOM 1734 C CA . ASP A 1 214 ? -50.927 -28.604 49.847 1.00 69.69 214 ASP A CA 1
ATOM 1735 C C . ASP A 1 214 ? -51.019 -27.892 48.491 1.00 69.69 214 ASP A C 1
ATOM 1737 O O . ASP A 1 214 ? -50.131 -28.032 47.655 1.00 69.69 214 ASP A O 1
ATOM 1741 N N . ASN A 1 215 ? -52.059 -27.077 48.274 1.00 79.38 215 ASN A N 1
ATOM 1742 C CA . ASN A 1 215 ? -52.216 -26.305 47.039 1.00 79.38 215 ASN A CA 1
ATOM 1743 C C . ASN A 1 215 ? -51.076 -25.288 46.845 1.00 79.38 215 ASN A C 1
ATOM 1745 O O . ASN A 1 215 ? -50.519 -25.202 45.754 1.00 79.38 215 ASN A O 1
ATOM 1749 N N . ASP A 1 216 ? -50.668 -24.599 47.914 1.00 81.94 216 ASP A N 1
ATOM 1750 C CA . ASP A 1 216 ? -49.523 -23.685 47.913 1.00 81.94 216 ASP A CA 1
ATOM 1751 C C . ASP A 1 216 ? -48.193 -24.427 47.687 1.00 81.94 216 ASP A C 1
ATOM 1753 O O . ASP A 1 216 ? -47.266 -23.876 47.092 1.00 81.94 216 ASP A O 1
ATOM 1757 N N . PHE A 1 217 ? -48.083 -25.682 48.135 1.00 85.62 217 PHE A N 1
ATOM 1758 C CA . PHE A 1 217 ? -46.904 -26.517 47.909 1.00 85.62 217 PHE A CA 1
ATOM 1759 C C . PHE A 1 217 ? -46.802 -26.981 46.451 1.00 85.62 217 PHE A C 1
ATOM 1761 O O . PHE A 1 217 ? -45.751 -26.804 45.833 1.00 85.62 217 PHE A O 1
ATOM 1768 N N . TYR A 1 218 ? -47.895 -27.486 45.864 1.00 89.19 218 TYR A N 1
ATOM 1769 C CA . TYR A 1 218 ? -47.947 -27.806 44.432 1.00 89.19 218 TYR A CA 1
ATOM 1770 C C . TYR A 1 218 ? -47.680 -26.571 43.575 1.00 89.19 218 TYR A C 1
ATOM 1772 O O . TYR A 1 218 ? -46.912 -26.650 42.621 1.00 89.19 218 TYR A O 1
ATOM 1780 N N . LYS A 1 219 ? -48.242 -25.419 43.955 1.00 92.56 219 LYS A N 1
ATOM 1781 C CA . LYS A 1 219 ? -47.991 -24.149 43.276 1.00 92.56 219 LYS A CA 1
ATOM 1782 C C . LYS A 1 219 ? -46.514 -23.761 43.320 1.00 92.56 219 LYS A C 1
ATOM 1784 O O . LYS A 1 219 ? -45.946 -23.494 42.276 1.00 92.56 219 LYS A O 1
ATOM 1789 N N . LYS A 1 220 ? -45.855 -23.826 44.482 1.00 93.69 220 LYS A N 1
ATOM 1790 C CA . LYS A 1 220 ? -44.408 -23.552 44.585 1.00 93.69 220 LYS A CA 1
ATOM 1791 C C . LYS A 1 220 ? -43.557 -24.482 43.725 1.00 93.69 220 LYS A C 1
ATOM 1793 O O . LYS A 1 220 ? -42.554 -24.039 43.179 1.00 93.69 220 LYS A O 1
ATOM 1798 N N . ILE A 1 221 ? -43.927 -25.760 43.625 1.00 91.62 221 ILE A N 1
ATOM 1799 C CA . ILE A 1 221 ? -43.223 -26.710 42.757 1.00 91.62 221 ILE A CA 1
ATOM 1800 C C . ILE A 1 221 ? -43.400 -26.302 41.293 1.00 91.62 221 ILE A C 1
ATOM 1802 O O . ILE A 1 221 ? -42.409 -26.221 40.575 1.00 91.62 221 ILE A O 1
ATOM 1806 N N . VAL A 1 222 ? -44.630 -26.012 40.863 1.00 94.06 222 VAL A N 1
ATOM 1807 C CA . VAL A 1 222 ? -44.920 -25.565 39.492 1.00 94.06 222 VAL A CA 1
ATOM 1808 C C . VAL A 1 222 ? -44.196 -24.255 39.181 1.00 94.06 222 VAL A C 1
ATOM 1810 O O . VAL A 1 222 ? -43.463 -24.214 38.201 1.00 94.06 222 VAL A O 1
ATOM 1813 N N . ASP A 1 223 ? -44.290 -23.249 40.051 1.00 95.31 223 ASP A N 1
ATOM 1814 C CA . ASP A 1 223 ? -43.615 -21.954 39.902 1.00 95.31 223 ASP A CA 1
ATOM 1815 C C . ASP A 1 223 ? -42.087 -22.133 39.787 1.00 95.31 223 ASP A C 1
ATOM 1817 O O . ASP A 1 223 ? -41.435 -21.494 38.960 1.00 95.31 223 ASP A O 1
ATOM 1821 N N . ALA A 1 224 ? -41.493 -23.039 40.575 1.00 94.06 224 ALA A N 1
ATOM 1822 C CA . ALA A 1 224 ? -40.064 -23.346 40.499 1.00 94.06 224 ALA A CA 1
ATOM 1823 C C . ALA A 1 224 ? -39.681 -24.049 39.184 1.00 94.06 224 ALA A C 1
ATOM 1825 O O . ALA A 1 224 ? -38.642 -23.739 38.601 1.00 94.06 224 ALA A O 1
ATOM 1826 N N . TYR A 1 225 ? -40.515 -24.973 38.697 1.00 96.56 225 TYR A N 1
ATOM 1827 C CA . TYR A 1 225 ? -40.319 -25.609 37.391 1.00 96.56 225 TYR A CA 1
ATOM 1828 C C . TYR A 1 225 ? -40.488 -24.615 36.238 1.00 96.56 225 TYR A C 1
ATOM 1830 O O . TYR A 1 225 ? -39.698 -24.652 35.299 1.00 96.56 225 TYR A O 1
ATOM 1838 N N . GLU A 1 226 ? -41.470 -23.716 36.307 1.00 95.81 226 GLU A N 1
ATOM 1839 C CA . GLU A 1 226 ? -41.687 -22.662 35.314 1.00 95.81 226 GLU A CA 1
ATOM 1840 C C . GLU A 1 226 ? -40.522 -21.676 35.287 1.00 95.81 226 GLU A C 1
ATOM 1842 O O . GLU A 1 226 ? -40.021 -21.373 34.207 1.00 95.81 226 GLU A O 1
ATOM 1847 N N . THR A 1 227 ? -40.037 -21.252 36.458 1.00 95.75 227 THR A N 1
ATOM 1848 C CA . THR A 1 227 ? -38.852 -20.389 36.577 1.00 95.75 227 THR A CA 1
ATOM 1849 C C . THR A 1 227 ? -37.641 -21.059 35.932 1.00 95.75 227 THR A C 1
ATOM 1851 O O . THR A 1 227 ? -37.012 -20.488 35.046 1.00 95.75 227 THR A O 1
ATOM 1854 N N . LYS A 1 228 ? -37.375 -22.325 36.277 1.00 95.38 228 LYS A N 1
ATOM 1855 C CA . LYS A 1 228 ? -36.266 -23.087 35.690 1.00 95.38 228 LYS A CA 1
ATOM 1856 C C . LYS A 1 228 ? -36.418 -23.293 34.179 1.00 95.38 228 LYS A C 1
ATOM 1858 O O . LYS A 1 228 ? -35.430 -23.311 33.452 1.00 95.38 228 LYS A O 1
ATOM 1863 N N . ASN A 1 229 ? -37.643 -23.471 33.688 1.00 94.12 229 ASN A N 1
ATOM 1864 C CA . ASN A 1 229 ? -37.903 -23.614 32.258 1.00 94.12 229 ASN A CA 1
ATOM 1865 C C . ASN A 1 229 ? -37.694 -22.286 31.509 1.00 94.12 229 ASN A C 1
ATOM 1867 O O . ASN A 1 229 ? -37.180 -22.290 30.393 1.00 94.12 229 ASN A O 1
ATOM 1871 N N . GLN A 1 230 ? -38.046 -21.154 32.125 1.00 94.62 230 GLN A N 1
ATOM 1872 C CA . GLN A 1 230 ? -37.759 -19.821 31.589 1.00 94.62 230 GLN A CA 1
ATOM 1873 C C . GLN A 1 230 ? -36.252 -19.554 31.534 1.00 94.62 230 GLN A C 1
ATOM 1875 O O . GLN A 1 230 ? -35.765 -19.135 30.487 1.00 94.62 230 GLN A O 1
ATOM 1880 N N . GLU A 1 231 ? -35.515 -19.873 32.602 1.00 95.06 231 GLU A N 1
ATOM 1881 C CA . GLU A 1 231 ? -34.048 -19.780 32.642 1.00 95.06 231 GLU A CA 1
ATOM 1882 C C . GLU A 1 231 ? -33.405 -20.638 31.541 1.00 95.06 231 GLU A C 1
ATOM 1884 O O . GLU A 1 231 ? -32.596 -20.141 30.763 1.00 95.06 231 GLU A O 1
ATOM 1889 N N . LEU A 1 232 ? -33.836 -21.897 31.384 1.00 94.62 232 LEU A N 1
ATOM 1890 C CA . LEU A 1 232 ? -33.358 -22.777 30.309 1.00 94.62 232 LEU A CA 1
ATOM 1891 C C . LEU A 1 232 ? -33.661 -22.230 28.909 1.00 94.62 232 LEU A C 1
ATOM 1893 O O . LEU A 1 232 ? -32.824 -22.340 28.013 1.00 94.62 232 LEU A O 1
ATOM 1897 N N . MET A 1 233 ? -34.850 -21.662 28.690 1.00 91.31 233 MET A N 1
ATOM 1898 C CA . MET A 1 233 ? -35.189 -21.043 27.405 1.00 91.31 233 MET A CA 1
ATOM 1899 C C . MET A 1 233 ? -34.352 -19.791 27.136 1.00 91.31 233 MET A C 1
ATOM 1901 O O . MET A 1 233 ? -33.953 -19.573 25.991 1.00 91.31 233 MET A O 1
ATOM 1905 N N . GLN A 1 234 ? -34.061 -19.004 28.172 1.00 93.88 234 GLN A N 1
ATOM 1906 C CA . GLN A 1 234 ? -33.199 -17.832 28.078 1.00 93.88 234 GLN A CA 1
ATOM 1907 C C . GLN A 1 234 ? -31.757 -18.230 27.740 1.00 93.88 234 GLN A C 1
ATOM 1909 O O . GLN A 1 234 ? -31.233 -17.764 26.731 1.00 93.88 234 GLN A O 1
ATOM 1914 N N . GLU A 1 235 ? -31.152 -19.154 28.493 1.00 94.31 235 GLU A N 1
ATOM 1915 C CA . GLU A 1 235 ? -29.796 -19.656 28.225 1.00 94.31 235 GLU A CA 1
ATOM 1916 C C . GLU A 1 235 ? -29.678 -20.259 26.819 1.00 94.31 235 GLU A C 1
ATOM 1918 O O . GLU A 1 235 ? -28.690 -20.045 26.119 1.00 94.31 235 GLU A O 1
ATOM 1923 N N . ASN A 1 236 ? -30.701 -20.988 26.360 1.00 90.31 236 ASN A N 1
ATOM 1924 C CA . ASN A 1 236 ? -30.723 -21.532 25.003 1.00 90.31 236 ASN A CA 1
ATOM 1925 C C . ASN A 1 236 ? -30.774 -20.417 23.944 1.00 90.31 236 ASN A C 1
ATOM 1927 O O . ASN A 1 236 ? -30.104 -20.508 22.914 1.00 90.31 236 ASN A O 1
ATOM 1931 N N . GLY A 1 237 ? -31.533 -19.349 24.204 1.00 91.44 237 GLY A N 1
ATOM 1932 C CA . GLY A 1 237 ? -31.559 -18.147 23.372 1.00 91.44 237 GLY A CA 1
ATOM 1933 C C . GLY A 1 237 ? -30.190 -17.470 23.284 1.00 91.44 237 GLY A C 1
ATOM 1934 O O . GLY A 1 237 ? -29.711 -17.199 22.179 1.00 91.44 237 GLY A O 1
ATOM 1935 N N . ASP A 1 238 ? -29.530 -17.281 24.424 1.00 93.38 238 ASP A N 1
ATOM 1936 C CA . ASP A 1 238 ? -28.199 -16.676 24.508 1.00 93.38 238 ASP A CA 1
ATOM 1937 C C . ASP A 1 238 ? -27.141 -17.541 23.802 1.00 93.38 238 ASP A C 1
ATOM 1939 O O . ASP A 1 238 ? -26.328 -17.029 23.030 1.00 93.38 238 ASP A O 1
ATOM 1943 N N . LEU A 1 239 ? -27.199 -18.869 23.961 1.00 91.31 239 LEU A N 1
ATOM 1944 C CA . LEU A 1 239 ? -26.327 -19.813 23.252 1.00 91.31 239 LEU A CA 1
ATOM 1945 C C . LEU A 1 239 ? -26.510 -19.743 21.732 1.00 91.31 239 LEU A C 1
ATOM 1947 O O . LEU A 1 239 ? -25.526 -19.750 20.989 1.00 91.31 239 LEU A O 1
ATOM 1951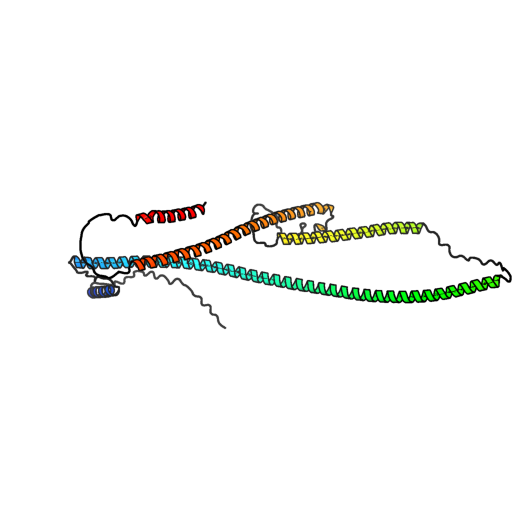 N N . LYS A 1 240 ? -27.754 -19.647 21.247 1.00 89.06 240 LYS A N 1
ATOM 1952 C CA . LYS A 1 240 ? -28.033 -19.469 19.813 1.00 89.06 240 LYS A CA 1
ATOM 1953 C C . LYS A 1 240 ? -27.485 -18.142 19.296 1.00 89.06 240 LYS A C 1
ATOM 1955 O O . LYS A 1 240 ? -26.923 -18.105 18.203 1.00 89.06 240 LYS A O 1
ATOM 1960 N N . ALA A 1 241 ? -27.631 -17.062 20.062 1.00 90.69 241 ALA A N 1
ATOM 1961 C CA . ALA A 1 241 ? -27.080 -15.760 19.700 1.00 90.69 241 ALA A CA 1
ATOM 1962 C C . ALA A 1 241 ? -25.544 -15.795 19.633 1.00 90.69 241 ALA A C 1
ATOM 1964 O O . ALA A 1 241 ? -24.963 -15.325 18.654 1.00 90.69 241 ALA A O 1
ATOM 1965 N N . LEU A 1 242 ? -24.895 -16.428 20.615 1.00 92.75 242 LEU A N 1
ATOM 1966 C CA . LEU A 1 242 ? -23.444 -16.591 20.648 1.00 92.75 242 LEU A CA 1
ATOM 1967 C C . LEU A 1 242 ? -22.935 -17.415 19.458 1.00 92.75 242 LEU A C 1
ATOM 1969 O O . LEU A 1 242 ? -21.991 -17.006 18.786 1.00 92.75 242 LEU A O 1
ATOM 1973 N N . LEU A 1 243 ? -23.592 -18.535 19.142 1.00 88.44 243 LEU A N 1
ATOM 1974 C CA . LEU A 1 243 ? -23.237 -19.364 17.987 1.00 88.44 243 LEU A CA 1
ATOM 1975 C C . LEU A 1 243 ? -23.397 -18.615 16.659 1.00 88.44 243 LEU A C 1
ATOM 1977 O O . LEU A 1 243 ? -22.549 -18.755 15.777 1.00 88.44 243 LEU A O 1
ATOM 1981 N N . ARG A 1 244 ? -24.438 -17.784 16.516 1.00 87.38 244 ARG A N 1
ATOM 1982 C CA . ARG A 1 244 ? -24.602 -16.914 15.341 1.00 87.38 244 ARG A CA 1
ATOM 1983 C C . ARG A 1 244 ? -23.480 -15.892 15.233 1.00 87.38 244 ARG A C 1
ATOM 1985 O O . ARG A 1 244 ? -22.946 -15.722 14.141 1.00 87.38 244 ARG A O 1
ATOM 1992 N N . SER A 1 245 ? -23.115 -15.253 16.345 1.00 90.50 245 SER A N 1
ATOM 1993 C CA . SER A 1 245 ? -21.994 -14.307 16.388 1.00 90.50 245 SER A CA 1
ATOM 1994 C C . SER A 1 245 ? -20.705 -14.986 15.936 1.00 90.50 245 SER A C 1
ATOM 1996 O O . SER A 1 245 ? -20.085 -14.545 14.975 1.00 90.50 245 SER A O 1
ATOM 1998 N N . MET A 1 246 ? -20.374 -16.137 16.528 1.00 87.44 246 MET A N 1
ATOM 1999 C CA . MET A 1 246 ? -19.190 -16.906 16.143 1.00 87.44 246 MET A CA 1
ATOM 2000 C C . MET A 1 246 ? -19.221 -17.325 14.669 1.00 87.44 246 MET A C 1
ATOM 2002 O O . MET A 1 246 ? -18.192 -17.307 14.003 1.00 87.44 246 MET A O 1
ATOM 2006 N N . GLN A 1 247 ? -20.387 -17.685 14.123 1.00 86.19 247 GLN A N 1
ATOM 2007 C CA . GLN A 1 247 ? -20.504 -18.038 12.708 1.00 86.19 247 GLN A CA 1
ATOM 2008 C C . GLN A 1 247 ? -20.249 -16.843 11.774 1.00 86.19 247 GLN A C 1
ATOM 2010 O O . GLN A 1 247 ? -19.749 -17.047 10.664 1.00 86.19 247 GLN A O 1
ATOM 2015 N N . VAL A 1 248 ? -20.587 -15.620 12.194 1.00 84.50 248 VAL A N 1
ATOM 2016 C CA . VAL A 1 248 ? -20.236 -14.388 11.470 1.00 84.50 248 VAL A CA 1
ATOM 2017 C C . VAL A 1 248 ? -18.737 -14.126 11.584 1.00 84.50 248 VAL A C 1
ATOM 2019 O O . VAL A 1 248 ? -18.083 -14.010 10.554 1.00 84.50 248 VAL A O 1
ATOM 2022 N N . ASP A 1 249 ? -18.170 -14.177 12.789 1.00 84.50 249 ASP A N 1
ATOM 2023 C CA . ASP A 1 249 ? -16.735 -13.946 13.008 1.00 84.50 249 ASP A CA 1
ATOM 2024 C C . ASP A 1 249 ? -15.867 -14.938 12.214 1.00 84.50 249 ASP A C 1
ATOM 2026 O O . ASP A 1 249 ? -14.900 -14.560 11.554 1.00 84.50 249 ASP A O 1
ATOM 2030 N N . MET A 1 250 ? -16.240 -16.223 12.208 1.00 82.81 250 MET A N 1
ATOM 2031 C CA . MET A 1 250 ? -15.554 -17.256 11.425 1.00 82.81 250 MET A CA 1
ATOM 2032 C C . M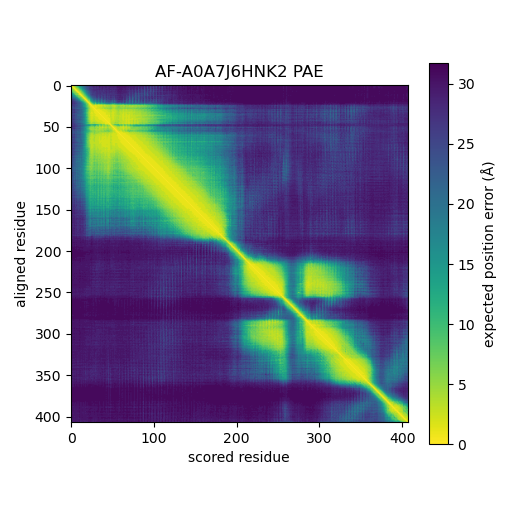ET A 1 250 ? -15.681 -17.018 9.917 1.00 82.81 250 MET A C 1
ATOM 2034 O O . MET A 1 250 ? -14.741 -17.302 9.175 1.00 82.81 250 MET A O 1
ATOM 2038 N N . ARG A 1 251 ? -16.832 -16.518 9.446 1.00 80.31 251 ARG A N 1
ATOM 2039 C CA . ARG A 1 251 ? -17.038 -16.172 8.033 1.00 80.31 251 ARG A CA 1
ATOM 2040 C C . ARG A 1 251 ? -16.143 -15.008 7.639 1.00 80.31 251 ARG A C 1
ATOM 2042 O O . ARG A 1 251 ? -15.468 -15.104 6.621 1.00 80.31 251 ARG A O 1
ATOM 2049 N N . ASP A 1 252 ? -16.137 -13.948 8.434 1.00 80.25 252 ASP A N 1
ATOM 2050 C CA . ASP A 1 252 ? -15.332 -12.760 8.171 1.00 80.25 252 ASP A CA 1
ATOM 2051 C C . ASP A 1 252 ? -13.848 -13.109 8.211 1.00 80.25 252 ASP A C 1
ATOM 2053 O O . ASP A 1 252 ? -13.100 -12.697 7.329 1.00 80.25 252 ASP A O 1
ATOM 2057 N N . PHE A 1 253 ? -13.433 -13.967 9.148 1.00 77.50 253 PHE A N 1
ATOM 2058 C CA . PHE A 1 253 ? -12.075 -14.492 9.181 1.00 77.50 253 PHE A CA 1
ATOM 2059 C C . PHE A 1 253 ? -11.733 -15.241 7.890 1.00 77.50 253 PHE A C 1
ATOM 2061 O O . PHE A 1 253 ? -10.745 -14.894 7.251 1.00 77.50 253 PHE A O 1
ATOM 2068 N N . ILE A 1 254 ? -12.537 -16.224 7.467 1.00 73.62 254 ILE A N 1
ATOM 2069 C CA . ILE A 1 254 ? -12.281 -17.024 6.253 1.00 73.62 254 ILE A CA 1
ATOM 2070 C C . ILE A 1 254 ? -12.287 -16.151 4.987 1.00 73.62 254 ILE A C 1
ATOM 2072 O O . ILE A 1 254 ? -11.427 -16.323 4.127 1.00 73.62 254 ILE A O 1
ATOM 2076 N N . ASN A 1 255 ? -13.213 -15.196 4.896 1.00 76.19 255 ASN A N 1
ATOM 2077 C CA . ASN A 1 255 ? -13.404 -14.348 3.721 1.00 76.19 255 ASN A CA 1
ATOM 2078 C C . ASN A 1 255 ? -12.539 -13.080 3.723 1.00 76.19 255 ASN A C 1
ATOM 2080 O O . ASN A 1 255 ? -12.575 -12.329 2.747 1.00 76.19 255 ASN A O 1
ATOM 2084 N N . ALA A 1 256 ? -11.774 -12.817 4.789 1.00 70.88 256 ALA A N 1
ATOM 2085 C CA . ALA A 1 256 ? -10.883 -11.666 4.836 1.00 70.88 256 ALA A CA 1
ATOM 2086 C C . ALA A 1 256 ? -9.883 -11.759 3.670 1.00 70.88 256 ALA A C 1
ATOM 2088 O O . ALA A 1 256 ? -9.218 -12.798 3.539 1.00 70.88 256 ALA A O 1
ATOM 2089 N N . PRO A 1 257 ? -9.746 -10.711 2.838 1.00 59.69 257 PRO A N 1
ATOM 2090 C CA . PRO A 1 257 ? -8.859 -10.711 1.685 1.00 59.69 257 PRO A CA 1
ATOM 2091 C C . PRO A 1 257 ? -7.401 -10.590 2.145 1.00 59.69 257 PRO A C 1
ATOM 2093 O O . PRO A 1 257 ? -6.763 -9.554 1.996 1.00 59.69 257 PRO A O 1
ATOM 2096 N N . ASN A 1 258 ? -6.854 -11.665 2.706 1.00 54.53 258 ASN A N 1
ATOM 2097 C CA . ASN A 1 258 ? -5.414 -11.809 2.863 1.00 54.53 258 ASN A CA 1
ATOM 2098 C C . ASN A 1 258 ? -4.895 -12.389 1.556 1.00 54.53 258 ASN A C 1
ATOM 2100 O O . ASN A 1 258 ? -5.201 -13.530 1.213 1.00 54.53 258 ASN A O 1
ATOM 2104 N N . GLY A 1 259 ? -4.195 -11.543 0.801 1.00 46.53 259 GLY A N 1
ATOM 2105 C CA . GLY A 1 259 ? -3.764 -11.787 -0.566 1.00 46.53 259 GLY A CA 1
ATOM 2106 C C . GLY A 1 259 ? -3.084 -13.136 -0.761 1.00 46.53 259 GLY A C 1
ATOM 2107 O O . GLY A 1 259 ? -1.895 -13.270 -0.522 1.00 46.53 259 GLY A O 1
ATOM 2108 N N . LEU A 1 260 ? -3.848 -14.102 -1.260 1.00 41.09 260 LEU A N 1
ATOM 2109 C CA . LEU A 1 260 ? -3.434 -15.077 -2.258 1.00 41.09 260 LEU A CA 1
ATOM 2110 C C . LEU A 1 260 ? -4.713 -15.695 -2.837 1.00 41.09 260 LEU A C 1
ATOM 2112 O O . LEU A 1 260 ? -5.196 -16.739 -2.406 1.00 41.09 260 LEU A O 1
ATOM 2116 N N . SER A 1 261 ? -5.293 -15.030 -3.833 1.00 45.59 261 SER A N 1
ATOM 2117 C CA . SER A 1 261 ? -6.212 -15.718 -4.734 1.00 45.59 261 SER A CA 1
ATOM 2118 C C . SER A 1 261 ? -5.400 -16.744 -5.515 1.00 45.59 261 SER A C 1
ATOM 2120 O O . SER A 1 261 ? -4.651 -16.376 -6.419 1.00 45.59 261 SER A O 1
ATOM 2122 N N . LYS A 1 262 ? -5.560 -18.031 -5.208 1.00 42.41 262 LYS A N 1
ATOM 2123 C CA . LYS A 1 262 ? -5.295 -19.086 -6.186 1.00 42.41 262 LYS A CA 1
ATOM 2124 C C . LYS A 1 262 ? -6.475 -20.038 -6.273 1.00 42.41 262 LYS A C 1
ATOM 2126 O O . LYS A 1 262 ? -6.666 -20.932 -5.461 1.00 42.41 262 LYS A O 1
ATOM 2131 N N . VAL A 1 263 ? -7.251 -19.782 -7.324 1.00 41.59 263 VAL A N 1
ATOM 2132 C CA . VAL A 1 263 ? -7.746 -20.764 -8.292 1.00 41.59 263 VAL A CA 1
ATOM 2133 C C . VAL A 1 263 ? -7.254 -22.186 -8.004 1.00 41.59 263 VAL A C 1
ATOM 2135 O O . VAL A 1 263 ? -6.110 -22.523 -8.294 1.00 41.59 263 VAL A O 1
ATOM 2138 N N . SER A 1 264 ? -8.151 -23.023 -7.493 1.00 35.16 264 SER A N 1
ATOM 2139 C CA . SER A 1 264 ? -8.245 -24.436 -7.869 1.00 35.16 264 SER A CA 1
ATOM 2140 C C . SER A 1 264 ? -9.613 -24.983 -7.460 1.00 35.16 264 SER A C 1
ATOM 2142 O O . SER A 1 264 ? -9.777 -25.619 -6.430 1.00 35.16 264 SER A O 1
ATOM 2144 N N . ALA A 1 265 ? -10.622 -24.704 -8.284 1.00 32.03 265 ALA A N 1
ATOM 2145 C CA . ALA A 1 265 ? -11.845 -25.503 -8.335 1.00 32.03 265 ALA A CA 1
ATOM 2146 C C . ALA A 1 265 ? -12.555 -25.244 -9.669 1.00 32.03 265 ALA A C 1
ATOM 2148 O O . ALA A 1 265 ? -13.574 -24.563 -9.739 1.00 32.03 265 ALA A O 1
ATOM 2149 N N . ALA A 1 266 ? -11.978 -25.760 -10.751 1.00 38.88 266 ALA A N 1
ATOM 2150 C CA . ALA A 1 266 ? -12.764 -26.097 -11.927 1.00 38.88 266 ALA A CA 1
ATOM 2151 C C . ALA A 1 266 ? -13.014 -27.609 -11.893 1.00 38.88 266 ALA A C 1
ATOM 2153 O O . ALA A 1 266 ? -12.101 -28.361 -11.552 1.00 38.88 266 ALA A O 1
ATOM 2154 N N . VAL A 1 267 ? -14.223 -28.000 -12.318 1.00 33.84 267 VAL A N 1
ATOM 2155 C CA . VAL A 1 267 ? -14.745 -29.369 -12.522 1.00 33.84 267 VAL A CA 1
ATOM 2156 C C . VAL A 1 267 ? -15.494 -29.968 -11.310 1.00 33.84 267 VAL A C 1
ATOM 2158 O O . VAL A 1 267 ? -14.997 -30.857 -10.631 1.00 33.84 267 VAL A O 1
ATOM 2161 N N . ASN A 1 268 ? -16.727 -29.520 -11.023 1.00 31.53 268 ASN A N 1
ATOM 2162 C CA . ASN A 1 268 ? -17.940 -30.029 -11.693 1.00 31.53 268 ASN A CA 1
ATOM 2163 C C . ASN A 1 268 ? -19.255 -29.468 -11.100 1.00 31.53 268 ASN A C 1
ATOM 2165 O O . ASN A 1 268 ? -19.497 -29.527 -9.901 1.00 31.53 268 ASN A O 1
ATOM 2169 N N . GLU A 1 269 ? -20.061 -28.942 -12.024 1.00 36.31 269 GLU A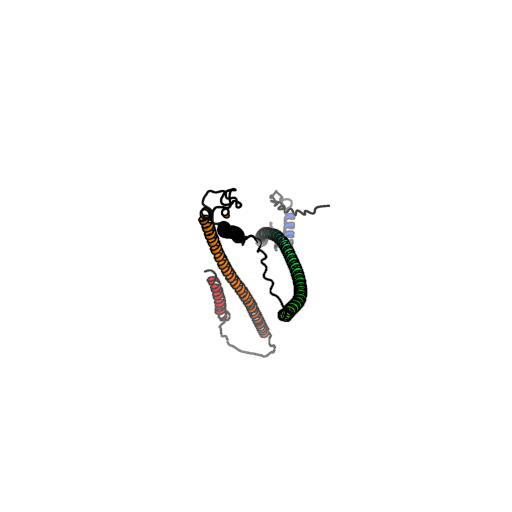 N 1
ATOM 2170 C CA . GLU A 1 269 ? -21.513 -28.708 -12.083 1.00 36.31 269 GLU A CA 1
ATOM 2171 C C . GLU A 1 269 ? -22.386 -28.648 -10.811 1.00 36.31 269 GLU A C 1
ATOM 2173 O O . GLU A 1 269 ? -22.610 -29.635 -10.118 1.00 36.31 269 GLU A O 1
ATOM 2178 N N . GLY A 1 270 ? -23.085 -27.509 -10.680 1.00 38.22 270 GLY A N 1
ATOM 2179 C CA . GLY A 1 270 ? -24.531 -27.537 -10.440 1.00 38.22 270 GLY A CA 1
ATOM 2180 C C . GLY A 1 270 ? -25.047 -27.087 -9.074 1.00 38.22 270 GLY A C 1
ATOM 2181 O O . GLY A 1 270 ? -25.741 -27.858 -8.425 1.00 38.22 270 GLY A O 1
ATOM 2182 N N . ALA A 1 271 ? -24.819 -25.832 -8.673 1.00 35.50 271 ALA A N 1
ATOM 2183 C CA . ALA A 1 271 ? -25.808 -25.061 -7.908 1.00 35.50 271 ALA A CA 1
ATOM 2184 C C . ALA A 1 271 ? -25.402 -23.586 -7.835 1.00 35.50 271 ALA A C 1
ATOM 2186 O O . ALA A 1 271 ? -24.387 -23.225 -7.247 1.00 35.50 271 ALA A O 1
ATOM 2187 N N . ASP A 1 272 ? -26.245 -22.749 -8.424 1.00 42.12 272 ASP A N 1
ATOM 2188 C CA . ASP A 1 272 ? -26.303 -21.307 -8.233 1.00 42.12 272 ASP A CA 1
ATOM 2189 C C . ASP A 1 272 ? -26.388 -20.982 -6.726 1.00 42.12 272 ASP A C 1
ATOM 2191 O O . ASP A 1 272 ? -27.408 -21.228 -6.074 1.00 42.12 272 ASP A O 1
ATOM 2195 N N . ALA A 1 273 ? -25.280 -20.517 -6.146 1.00 39.12 273 ALA A N 1
ATOM 2196 C CA . ALA A 1 273 ? -25.165 -20.191 -4.729 1.00 39.12 273 ALA A CA 1
ATOM 2197 C C . ALA A 1 273 ? -24.826 -18.709 -4.572 1.00 39.12 273 ALA A C 1
ATOM 2199 O O . ALA A 1 273 ? -23.685 -18.316 -4.337 1.00 39.12 273 ALA A O 1
ATOM 2200 N N . ASP A 1 274 ? -25.868 -17.893 -4.694 1.00 37.53 274 ASP A N 1
ATOM 2201 C CA . ASP A 1 274 ? -25.927 -16.547 -4.139 1.00 37.53 274 ASP A CA 1
ATOM 2202 C C . ASP A 1 274 ? -25.424 -16.569 -2.669 1.00 37.53 274 ASP A C 1
ATOM 2204 O O . ASP A 1 274 ? -26.019 -17.252 -1.821 1.00 37.53 274 ASP A O 1
ATOM 2208 N N . PRO A 1 275 ? -24.318 -15.872 -2.337 1.00 47.88 275 PRO A N 1
ATOM 2209 C CA . PRO A 1 275 ? -23.606 -16.001 -1.060 1.00 47.88 275 PRO A CA 1
ATOM 2210 C C . PRO A 1 275 ? -24.377 -15.437 0.149 1.00 47.88 275 PRO A C 1
ATOM 2212 O O . PRO A 1 275 ? -23.892 -15.492 1.281 1.00 47.88 275 PRO A O 1
ATOM 2215 N N . ALA A 1 276 ? -25.588 -14.915 -0.068 1.00 42.62 276 ALA A N 1
ATOM 2216 C CA . ALA A 1 276 ? -26.498 -14.438 0.969 1.00 42.62 276 ALA A CA 1
ATOM 2217 C C . ALA A 1 276 ? -27.477 -15.509 1.496 1.00 42.62 276 ALA A C 1
ATOM 2219 O O . ALA A 1 276 ? -28.253 -15.231 2.418 1.00 42.62 276 ALA A O 1
ATOM 2220 N N . ARG A 1 277 ? -27.497 -16.730 0.944 1.00 40.69 277 ARG A N 1
ATOM 2221 C CA . ARG A 1 277 ? -28.562 -17.686 1.274 1.00 40.69 277 ARG A CA 1
ATOM 2222 C C . ARG A 1 277 ? -28.258 -18.513 2.527 1.00 40.69 277 ARG A C 1
ATOM 2224 O O . ARG A 1 277 ? -27.333 -19.319 2.570 1.00 40.69 277 ARG A O 1
ATOM 2231 N N . SER A 1 278 ? -29.118 -18.355 3.537 1.00 42.53 278 SER A N 1
ATOM 2232 C CA . SER A 1 278 ? -29.361 -19.374 4.567 1.00 42.53 278 SER A CA 1
ATOM 2233 C C . SER A 1 278 ? -29.507 -20.756 3.896 1.00 42.53 278 SER A C 1
ATOM 2235 O O . SER A 1 278 ? -30.185 -20.830 2.864 1.00 42.53 278 SER A O 1
ATOM 2237 N N . PRO A 1 279 ? -28.935 -21.845 4.457 1.00 48.81 279 PRO A N 1
ATOM 2238 C CA . PRO A 1 279 ? -28.975 -23.191 3.867 1.00 48.81 279 PRO A CA 1
ATOM 2239 C C . PRO A 1 279 ? -30.394 -23.720 3.602 1.00 48.81 279 PRO A C 1
ATOM 2241 O O . PRO A 1 279 ? -30.575 -24.718 2.909 1.00 48.81 279 PRO A O 1
ATOM 2244 N N . PHE A 1 280 ? -31.413 -23.042 4.129 1.00 43.59 280 PHE A N 1
ATOM 2245 C CA . PHE A 1 280 ? -32.800 -23.194 3.731 1.00 43.59 280 PHE A CA 1
ATOM 2246 C C . PHE A 1 280 ? -33.264 -21.886 3.108 1.00 43.59 280 PHE A C 1
ATOM 2248 O O . PHE A 1 280 ? -33.435 -20.896 3.818 1.00 43.59 280 PHE A O 1
ATOM 2255 N N . GLY A 1 281 ? -33.484 -21.881 1.793 1.00 44.06 281 GLY A N 1
ATOM 2256 C CA . GLY A 1 281 ? -33.981 -20.723 1.059 1.00 44.06 281 GLY A CA 1
ATOM 2257 C C . GLY A 1 281 ? -35.147 -20.020 1.765 1.00 44.06 281 GLY A C 1
ATOM 2258 O O . GLY A 1 281 ? -36.294 -20.437 1.652 1.00 44.06 281 GLY A O 1
ATOM 2259 N N . GLY A 1 282 ? -34.832 -18.947 2.491 1.00 47.69 282 GLY A N 1
ATOM 2260 C CA . GLY A 1 282 ? -35.763 -17.932 2.972 1.00 47.69 282 GLY A CA 1
ATOM 2261 C C . GLY A 1 282 ? -36.869 -18.342 3.950 1.00 47.69 282 GLY A C 1
ATOM 2262 O O . GLY A 1 282 ? -37.829 -17.583 4.036 1.00 47.69 282 GLY A O 1
ATOM 2263 N N . ARG A 1 283 ? -36.811 -19.474 4.676 1.00 53.25 283 ARG A N 1
ATOM 2264 C CA . ARG A 1 283 ? -37.932 -19.824 5.586 1.00 53.25 283 ARG A CA 1
ATOM 2265 C C . ARG A 1 283 ? -37.623 -20.115 7.054 1.00 53.25 283 ARG A C 1
ATOM 2267 O O . ARG A 1 283 ? -38.496 -19.836 7.871 1.00 53.25 283 ARG A O 1
ATOM 2274 N N . THR A 1 284 ? -36.439 -20.595 7.438 1.00 60.25 284 THR A N 1
ATOM 2275 C CA . THR A 1 284 ? -36.066 -20.765 8.864 1.00 60.25 284 THR A CA 1
ATOM 2276 C C . THR A 1 284 ? -34.543 -20.884 8.994 1.00 60.25 284 THR A C 1
ATOM 2278 O O . THR A 1 284 ? -33.931 -21.627 8.227 1.00 60.25 284 THR A O 1
ATOM 2281 N N . ASP A 1 285 ? -33.917 -20.136 9.908 1.00 77.38 285 ASP A N 1
ATOM 2282 C CA . ASP A 1 285 ? -32.479 -20.250 10.209 1.00 77.38 285 ASP A CA 1
ATOM 2283 C C . ASP A 1 285 ? -32.174 -21.619 10.846 1.00 77.38 285 ASP A C 1
ATOM 2285 O O . ASP A 1 285 ? -33.002 -22.168 11.574 1.00 77.38 285 ASP A O 1
ATOM 2289 N N . VAL A 1 286 ? -30.983 -22.181 10.604 1.00 77.06 286 VAL A N 1
ATOM 2290 C CA . VAL A 1 286 ? -30.581 -23.494 11.145 1.00 77.06 286 VAL A CA 1
ATOM 2291 C C . VAL A 1 286 ? -30.630 -23.513 12.676 1.00 77.06 286 VAL A C 1
ATOM 2293 O O . VAL A 1 286 ? -30.945 -24.539 13.271 1.00 77.06 286 VAL A O 1
ATOM 2296 N N . PHE A 1 287 ? -30.393 -22.362 13.312 1.00 83.00 287 PHE A N 1
ATOM 2297 C CA . PHE A 1 287 ? -30.472 -22.191 14.763 1.00 83.00 287 PHE A CA 1
ATOM 2298 C C . PHE A 1 287 ? -31.904 -22.021 15.293 1.00 83.00 287 PHE A C 1
ATOM 2300 O O . PHE A 1 287 ? -32.127 -22.157 16.497 1.00 83.00 287 PHE A O 1
ATOM 2307 N N . ASP A 1 288 ? -32.888 -21.760 14.432 1.00 84.44 288 ASP A N 1
ATOM 2308 C CA . ASP A 1 288 ? -34.301 -21.642 14.821 1.00 84.44 288 ASP A CA 1
ATOM 2309 C C . ASP A 1 288 ? -35.043 -22.988 14.774 1.00 84.44 288 ASP A C 1
ATOM 2311 O O . ASP A 1 288 ? -36.132 -23.117 15.332 1.00 84.44 288 ASP A O 1
ATOM 2315 N N . LEU A 1 289 ? -34.441 -24.020 14.176 1.00 84.62 289 LEU A N 1
ATOM 2316 C CA . LEU A 1 289 ? -34.981 -25.380 14.172 1.00 84.62 289 LEU A CA 1
ATOM 2317 C C . LEU A 1 289 ? -34.866 -26.055 15.556 1.00 84.62 289 LEU A C 1
ATOM 2319 O O . LEU A 1 289 ? -33.943 -25.761 16.325 1.00 84.62 289 LEU A O 1
ATOM 2323 N N . PRO A 1 290 ? -35.769 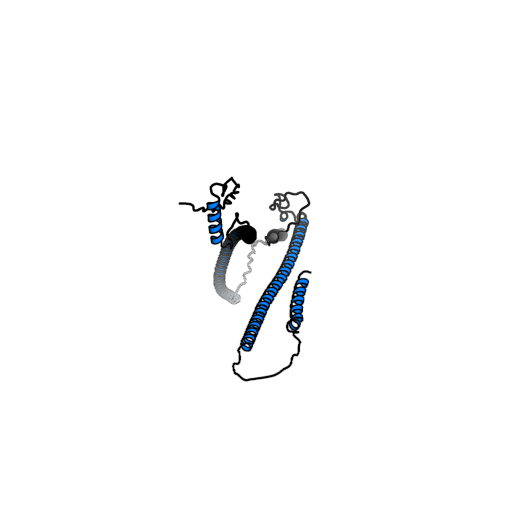-27.005 15.888 1.00 85.81 290 PRO A N 1
ATOM 2324 C CA . PRO A 1 290 ? -35.610 -27.860 17.059 1.00 85.81 290 PRO A CA 1
ATOM 2325 C C . PRO A 1 290 ? -34.232 -28.52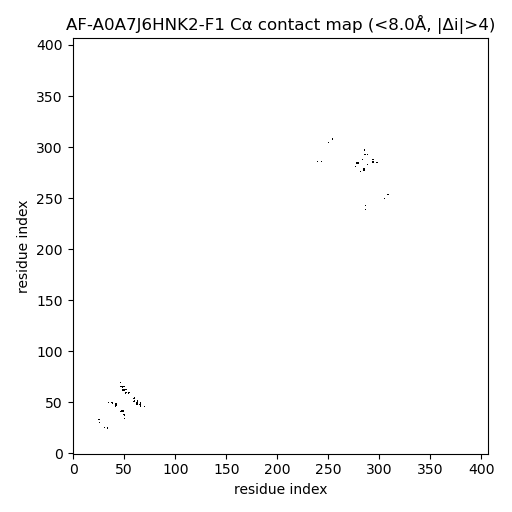3 17.064 1.00 85.81 290 PRO A C 1
ATOM 2327 O O . PRO A 1 290 ? -33.799 -29.064 16.047 1.00 85.81 290 PRO A O 1
ATOM 2330 N N . PHE A 1 291 ? -33.558 -28.519 18.218 1.00 82.38 291 PHE A N 1
ATOM 2331 C CA . PHE A 1 291 ? -32.149 -28.917 18.313 1.00 82.38 291 PHE A CA 1
ATOM 2332 C C . PHE A 1 291 ? -31.860 -30.286 17.684 1.00 82.38 291 PHE A C 1
ATOM 2334 O O . PHE A 1 291 ? -30.909 -30.419 16.926 1.00 82.38 291 PHE A O 1
ATOM 2341 N N . HIS A 1 292 ? -32.715 -31.285 17.915 1.00 86.19 292 HIS A N 1
ATOM 2342 C CA . HIS A 1 292 ? -32.542 -32.627 17.352 1.00 86.19 292 HIS A CA 1
ATOM 2343 C C . HIS A 1 292 ? -32.563 -32.673 15.811 1.00 86.19 292 HIS A C 1
ATOM 2345 O O . HIS A 1 292 ? -31.990 -33.587 15.235 1.00 86.19 292 HIS A O 1
ATOM 2351 N N . MET A 1 293 ? -33.190 -31.698 15.143 1.00 85.25 293 MET A N 1
ATOM 2352 C CA . MET A 1 293 ? -33.228 -31.592 13.678 1.00 85.25 293 MET A CA 1
ATOM 2353 C C . MET A 1 293 ? -32.060 -30.773 13.116 1.00 85.25 293 MET A C 1
ATOM 2355 O O . MET A 1 293 ? -31.701 -30.920 11.949 1.00 85.25 293 MET A O 1
ATOM 2359 N N . ALA A 1 294 ? -31.495 -29.878 13.930 1.00 86.75 294 ALA A N 1
ATOM 2360 C CA . ALA A 1 294 ? -30.414 -28.976 13.541 1.00 86.75 294 ALA A CA 1
ATOM 2361 C C . ALA A 1 294 ? -29.021 -29.486 13.934 1.00 86.75 294 ALA A C 1
ATOM 2363 O O . ALA A 1 294 ? -28.035 -29.059 13.335 1.00 86.75 294 ALA A O 1
ATOM 2364 N N . ARG A 1 295 ? -28.937 -30.383 14.926 1.00 87.81 295 ARG A N 1
ATOM 2365 C CA . ARG A 1 295 ? -27.695 -30.840 15.563 1.00 87.81 295 ARG A CA 1
ATOM 2366 C C . ARG A 1 295 ? -26.633 -31.243 14.548 1.00 87.81 295 ARG A C 1
ATOM 2368 O O . ARG A 1 295 ? -25.552 -30.666 14.557 1.00 87.81 295 ARG A O 1
ATOM 2375 N N . ASP A 1 296 ? -26.963 -32.177 13.664 1.00 89.69 296 ASP A N 1
ATOM 2376 C CA . ASP A 1 296 ? -25.982 -32.755 12.742 1.00 89.69 296 ASP A CA 1
ATOM 2377 C C . ASP A 1 296 ? -25.484 -31.710 11.735 1.00 89.69 296 ASP A C 1
ATOM 2379 O O . ASP A 1 296 ? -24.293 -31.629 11.452 1.00 89.69 296 ASP A O 1
ATOM 2383 N N . LYS A 1 297 ? -26.377 -30.820 11.279 1.00 85.44 297 LYS A N 1
ATOM 2384 C CA . LYS A 1 297 ? -26.038 -29.724 10.357 1.00 85.44 297 LYS A CA 1
ATOM 2385 C C . LYS A 1 297 ? -25.139 -28.675 11.006 1.00 85.44 297 LYS A C 1
ATOM 2387 O O . LYS A 1 297 ? -24.218 -28.166 10.366 1.00 85.44 297 LYS A O 1
ATOM 2392 N N . ILE A 1 298 ? -25.410 -28.328 12.264 1.00 85.69 298 ILE A N 1
ATOM 2393 C CA . ILE A 1 298 ? -24.574 -27.399 13.034 1.00 85.69 298 ILE A CA 1
ATOM 2394 C C . ILE A 1 298 ? -23.196 -28.026 13.263 1.00 85.69 298 ILE A C 1
ATOM 2396 O O . ILE A 1 298 ? -22.180 -27.371 13.034 1.00 85.69 298 ILE A O 1
ATOM 2400 N N . GLU A 1 299 ? -23.157 -29.298 13.658 1.00 89.06 299 GLU A N 1
ATOM 2401 C CA . GLU A 1 299 ? -21.916 -30.028 13.901 1.00 89.06 299 GLU A CA 1
ATOM 2402 C C . GLU A 1 299 ? -21.052 -30.130 12.635 1.00 89.06 299 GLU A C 1
ATOM 2404 O O . GLU A 1 299 ? -19.875 -29.769 12.663 1.00 89.06 299 GLU A O 1
ATOM 2409 N N . GLU A 1 300 ? -21.628 -30.557 11.512 1.00 88.75 300 GLU A N 1
ATOM 2410 C CA . GLU A 1 300 ? -20.927 -30.676 10.231 1.00 88.75 300 GLU A CA 1
ATOM 2411 C C . GLU A 1 300 ? -20.403 -29.318 9.737 1.00 88.75 300 GLU A C 1
ATOM 2413 O O . GLU A 1 300 ? -19.240 -29.196 9.337 1.00 88.75 300 GLU A O 1
ATOM 2418 N N . SER A 1 301 ? -21.223 -28.266 9.839 1.00 84.94 301 SER A N 1
ATOM 2419 C CA . SER A 1 301 ? -20.838 -26.896 9.483 1.00 84.94 301 SER A CA 1
ATOM 2420 C C . SER A 1 301 ? -19.643 -26.403 10.304 1.00 84.94 301 SER A C 1
ATOM 2422 O O . SER A 1 301 ? -18.715 -25.813 9.742 1.00 84.94 301 SER A O 1
ATOM 2424 N N . LEU A 1 302 ? -19.638 -26.661 11.617 1.00 86.19 302 LEU A N 1
ATOM 2425 C CA . LEU A 1 302 ? -18.539 -26.282 12.507 1.00 86.19 302 LEU A CA 1
ATOM 2426 C C . LEU A 1 302 ? -17.274 -27.095 12.223 1.00 86.19 302 LEU A C 1
ATOM 2428 O O . LEU A 1 302 ? -16.196 -26.510 12.117 1.00 86.19 302 LEU A O 1
ATOM 2432 N N . ARG A 1 303 ? -17.391 -28.417 12.039 1.00 90.50 303 ARG A N 1
ATOM 2433 C CA . ARG A 1 303 ? -16.251 -29.288 11.700 1.00 90.50 303 ARG A CA 1
ATOM 2434 C C . ARG A 1 303 ? -15.587 -28.861 10.394 1.00 90.50 303 ARG A C 1
ATOM 2436 O O . ARG A 1 303 ? -14.366 -28.730 10.347 1.00 90.50 303 ARG A O 1
ATOM 2443 N N . THR A 1 304 ? -16.385 -28.571 9.370 1.00 87.69 304 THR A N 1
ATOM 2444 C CA . THR A 1 304 ? -15.893 -28.135 8.054 1.00 87.69 304 THR A CA 1
ATOM 2445 C C . THR A 1 304 ? -15.177 -26.788 8.140 1.00 87.69 304 THR A C 1
ATOM 2447 O O . THR A 1 304 ? -14.071 -26.625 7.619 1.00 87.69 304 THR A O 1
ATOM 2450 N N . LYS A 1 305 ? -15.760 -25.817 8.855 1.00 83.69 305 LYS A N 1
ATOM 2451 C CA . LYS A 1 305 ? -15.129 -24.502 9.046 1.00 83.69 305 LYS A CA 1
ATOM 2452 C C . LYS A 1 305 ? -13.848 -24.595 9.868 1.00 83.69 305 LYS A C 1
ATOM 2454 O O . LYS A 1 305 ? -12.868 -23.945 9.526 1.00 83.69 305 LYS A O 1
ATOM 2459 N N . MET A 1 306 ? -13.820 -25.432 10.905 1.00 88.44 306 MET A N 1
ATOM 2460 C CA . MET A 1 306 ? -12.615 -25.667 11.704 1.00 88.44 306 MET A CA 1
ATOM 2461 C C . MET A 1 306 ? -11.488 -26.289 10.869 1.00 88.44 306 MET A C 1
ATOM 2463 O O . MET A 1 306 ? -10.338 -25.872 10.988 1.00 88.44 306 MET A O 1
ATOM 2467 N N . ALA A 1 307 ? -11.811 -27.242 9.990 1.00 87.12 307 ALA A N 1
ATOM 2468 C CA . ALA A 1 307 ? -10.841 -27.808 9.054 1.00 87.12 307 ALA A CA 1
ATOM 2469 C C . ALA A 1 307 ? -10.269 -26.733 8.113 1.00 87.12 307 ALA A C 1
ATOM 2471 O O . ALA A 1 307 ? -9.052 -26.635 7.975 1.00 87.12 307 ALA A O 1
ATOM 2472 N N . SER A 1 308 ? -11.132 -25.868 7.568 1.00 86.69 308 SER A N 1
ATOM 2473 C CA . SER A 1 308 ? -10.726 -24.757 6.689 1.00 86.69 308 SER A CA 1
ATOM 2474 C C . SER A 1 308 ? -9.818 -23.747 7.409 1.00 86.69 308 SER A C 1
ATOM 2476 O O . SER A 1 308 ? -8.815 -23.293 6.864 1.00 86.69 308 SER A O 1
ATOM 2478 N N . ILE A 1 309 ? -10.133 -23.413 8.667 1.00 84.19 309 ILE A N 1
ATOM 2479 C CA . ILE A 1 309 ? -9.299 -22.528 9.497 1.00 84.19 309 ILE A CA 1
ATOM 2480 C C . ILE A 1 309 ? -7.931 -23.160 9.753 1.00 84.19 309 ILE A C 1
ATOM 2482 O O . ILE A 1 309 ? -6.910 -22.483 9.630 1.00 84.19 309 ILE A O 1
ATOM 2486 N N . LYS A 1 310 ? -7.897 -24.455 10.088 1.00 88.88 310 LYS A N 1
ATOM 2487 C CA . LYS A 1 310 ? -6.648 -25.178 10.338 1.00 88.88 310 LYS A CA 1
ATOM 2488 C C . LYS A 1 310 ? -5.750 -25.184 9.102 1.00 88.88 310 LYS A C 1
ATOM 2490 O O . LYS A 1 310 ? -4.557 -24.935 9.231 1.00 88.88 310 LYS A O 1
ATOM 2495 N N . GLU A 1 311 ? -6.317 -25.423 7.924 1.00 88.75 311 GLU A N 1
ATOM 2496 C CA . GLU A 1 311 ? -5.585 -25.382 6.657 1.00 88.75 311 GLU A CA 1
ATOM 2497 C C . GLU A 1 311 ? -4.996 -23.992 6.384 1.00 88.75 311 GLU A C 1
ATOM 2499 O O . GLU A 1 311 ? -3.798 -23.863 6.134 1.00 88.75 311 GLU A O 1
ATOM 2504 N N . ARG A 1 312 ? -5.799 -22.932 6.529 1.00 85.25 312 ARG A N 1
ATOM 2505 C CA . ARG A 1 312 ? -5.324 -21.555 6.344 1.00 85.25 312 ARG A CA 1
ATOM 2506 C C . ARG A 1 312 ? -4.221 -21.174 7.333 1.00 85.25 312 ARG A C 1
ATOM 2508 O O . ARG A 1 312 ? -3.294 -20.457 6.971 1.00 85.25 312 ARG A O 1
ATOM 2515 N N . MET A 1 313 ? -4.305 -21.643 8.576 1.00 86.62 313 MET A N 1
ATOM 2516 C CA . MET A 1 313 ? -3.281 -21.388 9.590 1.00 86.62 313 MET A CA 1
ATOM 2517 C C . MET A 1 313 ? -1.939 -22.031 9.216 1.00 86.62 313 MET A C 1
ATOM 2519 O O . MET A 1 313 ? -0.900 -21.399 9.385 1.00 86.62 313 MET A O 1
ATOM 2523 N N . VAL A 1 314 ? -1.964 -23.244 8.651 1.00 88.06 314 VAL A N 1
ATOM 2524 C CA . VAL A 1 314 ? -0.761 -23.904 8.116 1.00 88.06 314 VAL A CA 1
ATOM 2525 C C . VAL A 1 314 ? -0.186 -23.102 6.946 1.00 88.06 314 VAL A C 1
ATOM 2527 O O . VAL A 1 314 ? 0.997 -22.782 6.959 1.00 88.06 314 VAL A O 1
ATOM 2530 N N . GLN A 1 315 ? -1.024 -22.674 5.996 1.00 87.31 315 GLN A N 1
ATOM 2531 C CA . GLN A 1 315 ? -0.582 -21.851 4.860 1.00 87.31 315 GLN A CA 1
ATOM 2532 C C . GLN A 1 315 ? 0.066 -20.530 5.303 1.00 87.31 315 GLN A C 1
ATOM 2534 O O . GLN A 1 315 ? 1.085 -20.126 4.746 1.00 87.31 315 GLN A O 1
ATOM 2539 N N . LEU A 1 316 ? -0.498 -19.855 6.312 1.00 84.38 316 LEU A N 1
ATOM 2540 C CA . LEU A 1 316 ? 0.077 -18.626 6.867 1.00 84.38 316 LEU A CA 1
ATOM 2541 C C . LEU A 1 316 ? 1.425 -18.880 7.550 1.00 84.38 316 LEU A C 1
ATOM 2543 O O . LEU A 1 316 ? 2.338 -18.071 7.406 1.00 84.38 316 LEU A O 1
ATOM 2547 N N . GLN A 1 317 ? 1.568 -20.002 8.256 1.00 87.50 317 GLN A N 1
ATOM 2548 C CA . GLN A 1 317 ? 2.827 -20.380 8.893 1.00 87.50 317 GLN A CA 1
ATOM 2549 C C . GLN A 1 317 ? 3.918 -20.697 7.858 1.00 87.50 317 GLN A C 1
ATOM 2551 O O . GLN A 1 317 ? 5.069 -20.301 8.038 1.00 87.50 317 GLN A O 1
ATOM 2556 N N . ASP A 1 318 ? 3.562 -21.363 6.760 1.00 86.50 318 ASP A N 1
ATOM 2557 C CA . ASP A 1 318 ? 4.493 -21.660 5.668 1.00 86.50 318 ASP A CA 1
ATOM 2558 C C . ASP A 1 318 ? 4.884 -20.392 4.897 1.00 86.50 318 ASP A C 1
ATOM 2560 O O . ASP A 1 318 ? 6.059 -20.193 4.592 1.00 86.50 318 ASP A O 1
ATOM 2564 N N . ALA A 1 319 ? 3.932 -19.486 4.650 1.00 82.56 319 ALA A N 1
ATOM 2565 C CA . ALA A 1 319 ? 4.209 -18.183 4.047 1.00 82.56 319 ALA A CA 1
ATOM 2566 C C . ALA A 1 319 ? 5.126 -17.322 4.930 1.00 82.56 319 ALA A C 1
ATOM 2568 O O . ALA A 1 319 ? 6.019 -16.653 4.414 1.00 82.56 319 ALA A O 1
ATOM 2569 N N . GLN A 1 320 ? 4.944 -17.365 6.254 1.00 81.69 320 GLN A N 1
ATOM 2570 C CA . GLN A 1 320 ? 5.804 -16.664 7.206 1.00 81.69 320 GLN A CA 1
ATOM 2571 C C . GLN A 1 320 ? 7.236 -17.210 7.186 1.00 81.69 320 GLN A C 1
ATOM 2573 O O . GLN A 1 320 ? 8.175 -16.426 7.096 1.00 81.69 320 GLN A O 1
ATOM 2578 N N . LYS A 1 321 ? 7.408 -18.539 7.199 1.00 83.69 321 LYS A N 1
ATOM 2579 C CA . LYS A 1 321 ? 8.733 -19.166 7.066 1.00 83.69 321 LYS A CA 1
ATOM 2580 C C . LYS A 1 321 ? 9.393 -18.829 5.731 1.00 83.69 321 LYS A C 1
ATOM 2582 O O . LYS A 1 321 ? 10.582 -18.543 5.691 1.00 83.69 321 LYS A O 1
ATOM 2587 N N . GLY A 1 322 ? 8.625 -18.839 4.639 1.00 77.44 322 GLY A N 1
ATOM 2588 C CA . GLY A 1 322 ? 9.119 -18.428 3.326 1.00 77.44 322 GLY A CA 1
ATOM 2589 C C . GLY A 1 322 ? 9.595 -16.974 3.315 1.00 77.44 322 GLY A C 1
ATOM 2590 O O . GLY A 1 322 ? 10.668 -16.691 2.792 1.00 77.44 322 GLY A O 1
ATOM 2591 N N . ALA A 1 323 ? 8.836 -16.067 3.938 1.00 78.81 323 ALA A N 1
ATOM 2592 C CA . ALA A 1 323 ? 9.198 -14.657 4.052 1.00 78.81 323 ALA A CA 1
ATOM 2593 C C . ALA A 1 323 ? 10.470 -14.436 4.895 1.00 78.81 323 ALA A C 1
ATOM 2595 O O . ALA A 1 323 ? 11.311 -13.615 4.531 1.00 78.81 323 ALA A O 1
ATOM 2596 N N . GLU A 1 324 ? 10.635 -15.188 5.985 1.00 82.06 324 GLU A N 1
ATOM 2597 C CA . GLU A 1 324 ? 11.821 -15.149 6.851 1.00 82.06 324 GLU A CA 1
ATOM 2598 C C . GLU A 1 324 ? 13.085 -15.568 6.086 1.00 82.06 324 GLU A C 1
ATOM 2600 O O . GLU A 1 324 ? 14.049 -14.809 6.041 1.00 82.06 324 GLU A O 1
ATOM 2605 N N . VAL A 1 325 ? 13.029 -16.683 5.346 1.00 79.75 325 VAL A N 1
ATOM 2606 C CA . VAL A 1 325 ? 14.143 -17.143 4.494 1.00 79.75 325 VAL A CA 1
ATOM 2607 C C . VAL A 1 325 ? 14.484 -16.121 3.406 1.00 79.75 325 VAL A C 1
ATOM 2609 O O . VAL A 1 325 ? 15.657 -15.867 3.137 1.00 79.75 325 VAL A O 1
ATOM 2612 N N . THR A 1 326 ? 13.480 -15.495 2.780 1.00 75.94 326 THR A N 1
ATOM 2613 C CA . THR A 1 326 ? 13.748 -14.443 1.785 1.00 75.94 326 THR A CA 1
ATOM 2614 C C . THR A 1 326 ? 14.375 -13.196 2.403 1.00 75.94 326 THR A C 1
ATOM 2616 O O . THR A 1 326 ? 15.225 -12.581 1.768 1.00 75.94 326 THR A O 1
ATOM 2619 N N . SER A 1 327 ? 14.004 -12.842 3.637 1.00 79.75 327 SER A N 1
ATOM 2620 C CA . SER A 1 327 ? 14.590 -11.708 4.356 1.00 79.75 327 SER A CA 1
ATOM 2621 C C . SER A 1 327 ? 16.060 -11.964 4.685 1.00 79.75 327 SER A C 1
ATOM 2623 O O . SER A 1 327 ? 16.904 -11.115 4.403 1.00 79.75 327 SER A O 1
ATOM 2625 N N . GLU A 1 328 ? 16.379 -13.148 5.212 1.00 81.38 328 GLU A N 1
ATOM 2626 C CA . GLU A 1 328 ? 17.761 -13.552 5.499 1.00 81.38 328 GLU A CA 1
ATOM 2627 C C . GLU A 1 328 ? 18.623 -13.563 4.228 1.00 81.38 328 GLU A C 1
ATOM 2629 O O . GLU A 1 328 ? 19.758 -13.085 4.239 1.00 81.38 328 GLU A O 1
ATOM 2634 N N . ALA A 1 329 ? 18.076 -14.037 3.102 1.00 78.94 329 ALA A N 1
ATOM 2635 C CA . ALA A 1 329 ? 18.770 -14.007 1.816 1.00 78.94 329 ALA A CA 1
ATOM 2636 C C . ALA A 1 329 ? 19.075 -12.570 1.354 1.00 78.94 329 ALA A C 1
ATOM 2638 O O . ALA A 1 329 ? 20.195 -12.294 0.925 1.00 78.94 329 ALA A O 1
ATOM 2639 N N . THR A 1 330 ? 18.119 -11.643 1.491 1.00 83.25 330 THR A N 1
ATOM 2640 C CA . THR A 1 330 ? 18.339 -10.229 1.135 1.00 83.25 330 THR A CA 1
ATOM 2641 C C . THR A 1 330 ? 19.340 -9.527 2.053 1.00 83.25 330 THR A C 1
ATOM 2643 O O . THR A 1 330 ? 20.117 -8.693 1.596 1.00 83.25 330 THR A O 1
ATOM 2646 N N . GLU A 1 331 ? 19.369 -9.872 3.341 1.00 86.25 331 GLU A N 1
ATOM 2647 C CA . GLU A 1 331 ? 20.355 -9.334 4.284 1.00 86.25 331 GLU A CA 1
ATOM 2648 C C . GLU A 1 331 ? 21.767 -9.824 3.938 1.00 86.25 331 GLU A C 1
ATOM 2650 O O . GLU A 1 331 ? 22.709 -9.033 3.871 1.00 86.25 331 GLU A O 1
ATOM 2655 N N . ARG A 1 332 ? 21.896 -11.113 3.602 1.00 87.50 332 ARG A N 1
ATOM 2656 C CA . ARG A 1 332 ? 23.155 -11.711 3.147 1.00 87.50 332 ARG A CA 1
ATOM 2657 C C . ARG A 1 332 ? 23.669 -11.075 1.852 1.00 87.50 332 ARG A C 1
ATOM 2659 O O . ARG A 1 332 ? 24.875 -10.889 1.701 1.00 87.50 332 ARG A O 1
ATOM 2666 N N . GLU A 1 333 ? 22.773 -10.743 0.925 1.00 87.00 333 GLU A N 1
ATOM 2667 C CA . GLU A 1 333 ? 23.113 -10.049 -0.322 1.00 87.00 333 GLU A CA 1
ATOM 2668 C C . GLU A 1 333 ? 23.706 -8.658 -0.044 1.00 87.00 333 GLU A C 1
ATOM 2670 O O . GLU A 1 333 ? 24.790 -8.345 -0.538 1.00 87.00 333 GLU A O 1
ATOM 2675 N N . LEU A 1 334 ? 23.072 -7.869 0.832 1.00 88.50 334 LEU A N 1
ATOM 2676 C CA . LEU A 1 334 ? 23.573 -6.550 1.243 1.00 88.50 334 LEU A CA 1
ATOM 2677 C C . LEU A 1 334 ? 24.945 -6.623 1.937 1.00 88.50 334 LEU A C 1
ATOM 2679 O O . LEU A 1 334 ? 25.807 -5.772 1.703 1.00 88.50 334 LEU A O 1
ATOM 2683 N N . GLU A 1 335 ? 25.183 -7.641 2.768 1.00 90.00 335 GLU A N 1
ATOM 2684 C CA . GLU A 1 335 ? 26.497 -7.862 3.388 1.00 90.00 335 GLU A CA 1
ATOM 2685 C C . GLU A 1 335 ? 27.588 -8.151 2.349 1.00 90.00 335 GLU A C 1
ATOM 2687 O O . GLU A 1 335 ? 28.701 -7.625 2.448 1.00 90.00 335 GLU A O 1
ATOM 2692 N N . LEU A 1 336 ? 27.284 -8.975 1.343 1.00 91.94 336 LEU A N 1
ATOM 2693 C CA . LEU A 1 336 ? 28.224 -9.295 0.268 1.00 91.94 336 LEU A CA 1
ATOM 2694 C C . LEU A 1 336 ? 28.511 -8.074 -0.616 1.00 91.94 336 LEU A C 1
ATOM 2696 O O . LEU A 1 336 ? 29.662 -7.865 -1.011 1.00 91.94 336 LEU A O 1
ATOM 2700 N N . GLU A 1 337 ? 27.510 -7.231 -0.885 1.00 89.81 337 GLU A N 1
ATOM 2701 C CA . GLU A 1 337 ? 27.714 -5.957 -1.580 1.00 89.81 337 GLU A CA 1
ATOM 2702 C C . GLU A 1 337 ? 28.663 -5.033 -0.805 1.00 89.81 337 GLU A C 1
ATOM 2704 O O . GLU A 1 337 ? 29.587 -4.462 -1.394 1.00 89.81 337 GLU A O 1
ATOM 2709 N N . ALA A 1 338 ? 28.501 -4.930 0.517 1.00 91.56 338 ALA A N 1
ATOM 2710 C CA . ALA A 1 338 ? 29.389 -4.134 1.362 1.00 91.56 338 ALA A CA 1
ATOM 2711 C C . ALA A 1 338 ? 30.839 -4.654 1.326 1.00 91.56 338 ALA A C 1
ATOM 2713 O O . ALA A 1 338 ? 31.774 -3.869 1.139 1.00 91.56 338 ALA A O 1
ATOM 2714 N N . GLN A 1 339 ? 31.032 -5.975 1.416 1.00 92.69 339 GLN A N 1
ATOM 2715 C CA . GLN A 1 339 ? 32.359 -6.598 1.314 1.00 92.69 339 GLN A CA 1
ATOM 2716 C C . GLN A 1 339 ? 33.010 -6.363 -0.056 1.00 92.69 339 GLN A C 1
ATOM 2718 O O . GLN A 1 339 ? 34.212 -6.104 -0.140 1.00 92.69 339 GLN A O 1
ATOM 2723 N N . LEU A 1 340 ? 32.234 -6.399 -1.144 1.00 92.00 340 LEU A N 1
ATOM 2724 C CA . LEU A 1 340 ? 32.738 -6.090 -2.485 1.00 92.00 340 LEU A CA 1
ATOM 2725 C C . LEU A 1 340 ? 33.199 -4.635 -2.612 1.00 92.00 340 LEU A C 1
ATOM 2727 O O . LEU A 1 340 ? 34.203 -4.369 -3.280 1.00 92.00 340 LEU A O 1
ATOM 2731 N N . VAL A 1 341 ? 32.487 -3.693 -1.993 1.00 93.88 341 VAL A N 1
ATOM 2732 C CA . VAL A 1 341 ? 32.892 -2.280 -1.963 1.00 93.88 341 VAL A CA 1
ATOM 2733 C C . VAL A 1 341 ? 34.217 -2.114 -1.217 1.00 93.88 341 VAL A C 1
ATOM 2735 O O . VAL A 1 341 ? 35.121 -1.447 -1.726 1.00 93.88 341 VAL A O 1
ATOM 2738 N N . GLU A 1 342 ? 34.371 -2.762 -0.063 1.00 92.81 342 GLU A N 1
ATOM 2739 C CA . GLU A 1 342 ? 35.619 -2.742 0.705 1.00 92.81 342 GLU A CA 1
ATOM 2740 C C . GLU A 1 342 ? 36.786 -3.347 -0.092 1.00 92.81 342 GLU A C 1
ATOM 2742 O O . GLU A 1 342 ? 37.835 -2.715 -0.242 1.00 92.81 342 GLU A O 1
ATOM 2747 N N . ALA A 1 343 ? 36.583 -4.516 -0.708 1.00 92.31 343 ALA A N 1
ATOM 2748 C CA . ALA A 1 343 ? 37.592 -5.161 -1.545 1.00 92.31 343 ALA A CA 1
ATOM 2749 C C . ALA A 1 343 ? 38.023 -4.272 -2.726 1.00 92.31 343 ALA A C 1
ATOM 2751 O O . ALA A 1 343 ? 39.214 -4.169 -3.028 1.00 92.31 343 ALA A O 1
ATOM 2752 N N . ARG A 1 344 ? 37.078 -3.573 -3.372 1.00 92.50 344 ARG A N 1
ATOM 2753 C CA . ARG A 1 344 ? 37.389 -2.604 -4.439 1.00 92.50 344 ARG A CA 1
ATOM 2754 C C . ARG A 1 344 ? 38.242 -1.446 -3.930 1.00 92.50 344 ARG A C 1
ATOM 2756 O O . ARG A 1 344 ? 39.178 -1.053 -4.624 1.00 92.50 344 ARG A O 1
ATOM 2763 N N . SER A 1 345 ? 37.955 -0.932 -2.734 1.00 94.19 345 SER A N 1
ATOM 2764 C CA . SER A 1 345 ? 38.752 0.130 -2.108 1.00 94.19 345 SER A CA 1
ATOM 2765 C C . SER A 1 345 ? 40.194 -0.322 -1.868 1.00 94.19 345 SER A C 1
ATOM 2767 O O . SER A 1 345 ? 41.131 0.383 -2.243 1.00 94.19 345 SER A O 1
ATOM 2769 N N . ILE A 1 346 ? 40.379 -1.528 -1.320 1.00 93.94 346 ILE A N 1
ATOM 2770 C CA . ILE A 1 346 ? 41.708 -2.105 -1.071 1.00 93.94 346 ILE A CA 1
ATOM 2771 C C . ILE A 1 346 ? 42.486 -2.258 -2.383 1.00 93.94 346 ILE A C 1
ATOM 2773 O O . ILE A 1 346 ? 43.639 -1.837 -2.470 1.00 93.94 346 ILE A O 1
ATOM 2777 N N . ILE A 1 347 ? 41.858 -2.810 -3.427 1.00 92.75 347 ILE A N 1
ATOM 2778 C CA . ILE A 1 347 ? 42.494 -2.975 -4.744 1.00 92.75 347 ILE A CA 1
ATOM 2779 C C . ILE A 1 347 ? 42.902 -1.615 -5.324 1.00 92.75 347 ILE A C 1
ATOM 2781 O O . ILE A 1 347 ? 43.999 -1.468 -5.863 1.00 92.75 347 ILE A O 1
ATOM 2785 N N . GLN A 1 348 ? 42.045 -0.601 -5.201 1.00 92.88 348 GLN A N 1
ATOM 2786 C CA . GLN A 1 348 ? 42.332 0.741 -5.702 1.00 92.88 348 GLN A CA 1
ATOM 2787 C C . GLN A 1 348 ? 43.507 1.395 -4.957 1.00 92.88 348 GLN A C 1
ATOM 2789 O O . GLN A 1 348 ? 44.352 2.050 -5.576 1.00 92.88 348 GLN A O 1
ATOM 2794 N N . GLU A 1 349 ? 43.598 1.194 -3.642 1.00 92.12 349 GLU A N 1
ATOM 2795 C CA . GLU A 1 349 ? 44.728 1.655 -2.838 1.00 92.12 349 GLU A CA 1
ATOM 2796 C C . GLU A 1 349 ? 46.028 0.942 -3.232 1.00 92.12 349 GLU A C 1
ATOM 2798 O O . GLU A 1 349 ? 47.042 1.602 -3.482 1.00 92.12 349 GLU A O 1
ATOM 2803 N N . GLN A 1 350 ? 45.990 -0.385 -3.379 1.00 90.12 350 GLN A N 1
ATOM 2804 C CA . GLN A 1 350 ? 47.132 -1.178 -3.837 1.00 90.12 350 GLN A CA 1
ATOM 2805 C C . GLN A 1 350 ? 47.613 -0.723 -5.222 1.00 90.12 350 GLN A C 1
ATOM 2807 O O . GLN A 1 350 ? 48.807 -0.476 -5.403 1.00 90.12 350 GLN A O 1
ATOM 2812 N N . ALA A 1 351 ? 46.698 -0.505 -6.172 1.00 87.56 351 ALA A N 1
ATOM 2813 C CA . ALA A 1 351 ? 47.023 0.016 -7.499 1.00 87.56 351 ALA A CA 1
ATOM 2814 C C . ALA A 1 351 ? 47.685 1.405 -7.425 1.00 87.56 351 ALA A C 1
ATOM 2816 O O . ALA A 1 351 ? 48.695 1.649 -8.082 1.00 87.56 351 ALA A O 1
ATOM 2817 N N . SER A 1 352 ? 47.181 2.299 -6.567 1.00 90.56 352 SER A N 1
ATOM 2818 C CA . SER A 1 352 ? 47.772 3.625 -6.337 1.00 90.56 352 SER A CA 1
ATOM 2819 C C . SER A 1 352 ? 49.196 3.542 -5.774 1.00 90.56 352 SER A C 1
ATOM 2821 O O . SER A 1 352 ? 50.097 4.265 -6.217 1.00 90.56 352 SER A O 1
ATOM 2823 N N . ILE A 1 353 ? 49.433 2.641 -4.816 1.00 90.00 353 ILE A N 1
ATOM 2824 C CA . ILE A 1 353 ? 50.765 2.394 -4.249 1.00 90.00 353 ILE A CA 1
ATOM 2825 C C . ILE A 1 353 ? 51.711 1.846 -5.322 1.00 90.00 353 ILE A C 1
ATOM 2827 O O . ILE A 1 353 ? 52.846 2.327 -5.422 1.00 90.00 353 ILE A O 1
ATOM 2831 N N . MET A 1 354 ? 51.252 0.900 -6.147 1.00 86.12 354 MET A N 1
ATOM 2832 C CA . MET A 1 354 ? 52.025 0.343 -7.259 1.00 86.12 354 MET A CA 1
ATOM 2833 C C . MET A 1 354 ? 52.396 1.418 -8.285 1.00 86.12 354 MET A C 1
ATOM 2835 O O . MET A 1 354 ? 53.575 1.569 -8.606 1.00 86.12 354 MET A O 1
ATOM 2839 N N . SER A 1 355 ? 51.444 2.247 -8.724 1.00 82.38 355 SER A N 1
ATOM 2840 C CA . SER A 1 355 ? 51.716 3.354 -9.652 1.00 82.38 355 SER A CA 1
ATOM 2841 C C . SER A 1 355 ? 52.731 4.354 -9.087 1.00 82.38 355 SER A C 1
ATOM 2843 O O . SER A 1 355 ? 53.598 4.836 -9.816 1.00 82.38 355 SER A O 1
ATOM 2845 N N . LYS A 1 356 ? 52.695 4.637 -7.775 1.00 81.50 356 LYS A N 1
ATOM 2846 C CA . LYS A 1 356 ? 53.696 5.494 -7.111 1.00 81.50 356 LYS A CA 1
ATOM 2847 C C . LYS A 1 356 ? 55.093 4.868 -7.075 1.00 81.50 356 LYS A C 1
ATOM 2849 O O . LYS A 1 356 ? 56.072 5.612 -7.109 1.00 81.50 356 LYS A O 1
ATOM 2854 N N . HIS A 1 357 ? 55.206 3.545 -6.970 1.00 76.12 357 HIS A N 1
ATOM 2855 C CA . HIS A 1 357 ? 56.500 2.855 -6.993 1.00 76.12 357 HIS A CA 1
ATOM 2856 C C . HIS A 1 357 ? 57.083 2.803 -8.405 1.00 76.12 357 HIS A C 1
ATOM 2858 O O . HIS A 1 357 ? 58.260 3.118 -8.575 1.00 76.12 357 HIS A O 1
ATOM 2864 N N . ILE A 1 358 ? 56.250 2.538 -9.414 1.00 71.69 358 ILE A N 1
ATOM 2865 C CA . ILE A 1 358 ? 56.643 2.589 -10.830 1.00 71.69 358 ILE A CA 1
ATOM 2866 C C . ILE A 1 358 ? 57.138 4.004 -11.188 1.00 71.69 358 ILE A C 1
ATOM 2868 O O . ILE A 1 358 ? 58.266 4.167 -11.648 1.00 71.69 358 ILE A O 1
ATOM 2872 N N . ALA A 1 359 ? 56.389 5.051 -10.823 1.00 67.50 359 ALA A N 1
ATOM 2873 C CA . ALA A 1 359 ? 56.786 6.443 -11.071 1.00 67.50 359 ALA A CA 1
ATOM 2874 C C . ALA A 1 359 ? 58.047 6.898 -10.299 1.00 67.50 359 ALA A C 1
ATOM 2876 O O . ALA A 1 359 ? 58.723 7.847 -10.702 1.00 67.50 359 ALA A O 1
ATOM 2877 N N . LYS A 1 360 ? 58.381 6.254 -9.170 1.00 61.50 360 LYS A N 1
ATOM 2878 C CA . LYS A 1 360 ? 59.643 6.492 -8.444 1.00 61.50 360 LYS A CA 1
ATOM 2879 C C . LYS A 1 360 ? 60.825 5.757 -9.076 1.00 61.50 360 LYS A C 1
ATOM 2881 O O . LYS A 1 360 ? 61.937 6.274 -8.997 1.00 61.50 360 LYS A O 1
ATOM 2886 N N . SER A 1 361 ? 60.588 4.600 -9.693 1.00 54.53 361 SER A N 1
ATOM 2887 C CA . SER A 1 361 ? 61.601 3.828 -10.421 1.00 54.53 361 SER A CA 1
ATOM 2888 C C . SER A 1 361 ? 62.058 4.533 -11.708 1.00 54.53 361 SER A C 1
ATOM 2890 O O . SER A 1 361 ? 63.212 4.397 -12.101 1.00 54.53 361 SER A O 1
ATOM 2892 N N . GLU A 1 362 ? 61.197 5.345 -12.330 1.00 52.00 362 GLU A N 1
ATOM 2893 C CA . GLU A 1 362 ? 61.476 6.031 -13.606 1.00 52.00 362 GLU A CA 1
ATOM 2894 C C . GLU A 1 362 ? 62.165 7.411 -13.489 1.00 52.00 362 GLU A C 1
ATOM 2896 O O . GLU A 1 362 ? 62.405 8.069 -14.501 1.00 52.00 362 GLU A O 1
ATOM 2901 N N . ARG A 1 363 ? 62.536 7.891 -12.288 1.00 44.53 363 ARG A N 1
ATOM 2902 C CA . ARG A 1 363 ? 63.317 9.145 -12.167 1.00 44.53 363 ARG A CA 1
ATOM 2903 C C . ARG A 1 363 ? 64.802 8.908 -12.508 1.00 44.53 363 ARG A C 1
ATOM 2905 O O . ARG A 1 363 ? 65.469 8.186 -11.765 1.00 44.53 363 ARG A O 1
ATOM 2912 N N . PRO A 1 364 ? 65.379 9.559 -13.542 1.00 46.59 364 PRO A N 1
ATOM 2913 C CA . PRO A 1 364 ? 66.766 9.324 -13.926 1.00 46.59 364 PRO A CA 1
ATOM 2914 C C . PRO A 1 364 ? 67.730 9.992 -12.933 1.00 46.59 364 PRO A C 1
ATOM 2916 O O . PRO A 1 364 ? 67.687 11.205 -12.712 1.00 46.59 364 PRO A O 1
ATOM 2919 N N . ARG A 1 365 ? 68.643 9.205 -12.348 1.00 45.78 365 ARG A N 1
ATOM 2920 C CA . ARG A 1 365 ? 69.868 9.731 -11.725 1.00 45.78 365 ARG A CA 1
ATOM 2921 C C . ARG A 1 365 ? 70.776 10.256 -12.837 1.00 45.78 365 ARG A C 1
ATOM 2923 O O . ARG A 1 365 ? 71.444 9.476 -13.505 1.00 45.78 365 ARG A O 1
ATOM 2930 N N . ASN A 1 366 ? 70.834 11.572 -13.009 1.00 45.44 366 ASN A N 1
ATOM 2931 C CA . ASN A 1 366 ? 71.941 12.199 -13.725 1.00 45.44 366 ASN A CA 1
ATOM 2932 C C . ASN A 1 366 ? 73.180 12.200 -12.826 1.00 45.44 366 ASN A C 1
ATOM 2934 O O . ASN A 1 366 ? 73.138 12.816 -11.765 1.00 45.44 366 ASN A O 1
ATOM 2938 N N . LEU A 1 367 ? 74.257 11.545 -13.270 1.00 39.09 367 LEU A N 1
ATOM 2939 C CA . LEU A 1 367 ? 75.656 11.954 -13.083 1.00 39.09 367 LEU A CA 1
ATOM 2940 C C . LEU A 1 367 ? 76.564 11.113 -14.006 1.00 39.09 367 LEU A C 1
ATOM 2942 O O . LEU A 1 367 ? 76.536 9.887 -13.987 1.00 39.09 367 LEU A O 1
ATOM 2946 N N . ASN A 1 368 ? 77.338 11.826 -14.827 1.00 37.28 368 ASN A N 1
ATOM 2947 C CA . ASN A 1 368 ? 78.359 11.352 -15.766 1.00 37.28 368 ASN A CA 1
ATOM 2948 C C . ASN A 1 368 ? 79.394 10.396 -15.146 1.00 37.28 368 ASN A C 1
ATOM 2950 O O . ASN A 1 368 ? 79.864 10.648 -14.039 1.00 37.28 368 ASN A O 1
ATOM 2954 N N . GLY A 1 369 ? 79.889 9.432 -15.940 1.00 32.91 369 GLY A N 1
ATOM 2955 C CA . GLY A 1 369 ? 81.159 8.754 -15.643 1.00 32.91 369 GLY A CA 1
ATOM 2956 C C . GLY A 1 369 ? 81.460 7.453 -16.401 1.00 32.91 369 GLY A C 1
ATOM 2957 O O . GLY A 1 369 ? 81.355 6.386 -15.827 1.00 32.91 369 GLY A O 1
ATOM 2958 N N . HIS A 1 370 ? 81.881 7.577 -17.663 1.00 33.31 370 HIS A N 1
ATOM 2959 C CA . HIS A 1 370 ? 82.990 6.850 -18.317 1.00 33.31 370 HIS A CA 1
ATOM 2960 C C . HIS A 1 370 ? 83.120 5.294 -18.287 1.00 33.31 370 HIS A C 1
ATOM 2962 O O . HIS A 1 370 ? 83.464 4.691 -17.281 1.00 33.31 370 HIS A O 1
ATOM 2968 N N . PHE A 1 371 ? 83.059 4.734 -19.508 1.00 33.41 371 PHE A N 1
ATOM 2969 C CA . PHE A 1 371 ? 83.904 3.685 -20.123 1.00 33.41 371 PHE A CA 1
ATOM 2970 C C . PHE A 1 371 ? 83.877 2.197 -19.678 1.00 33.41 371 PHE A C 1
ATOM 2972 O O . PHE A 1 371 ? 84.363 1.812 -18.625 1.00 33.41 371 PHE A O 1
ATOM 2979 N N . ASN A 1 372 ? 83.536 1.383 -20.692 1.00 31.94 372 ASN A N 1
ATOM 2980 C CA . ASN A 1 372 ? 84.105 0.091 -21.115 1.00 31.94 372 ASN A CA 1
ATOM 2981 C C . ASN A 1 372 ? 83.748 -1.245 -20.426 1.00 31.94 372 ASN A C 1
ATOM 2983 O O . ASN A 1 372 ? 84.272 -1.599 -19.379 1.00 31.94 372 ASN A O 1
ATOM 2987 N N . SER A 1 373 ? 83.083 -2.085 -21.235 1.00 32.53 373 SER A N 1
ATOM 2988 C CA . SER A 1 373 ? 83.564 -3.390 -21.743 1.00 32.53 373 SER A CA 1
ATOM 2989 C C . SER A 1 373 ? 82.655 -4.585 -21.441 1.00 32.53 373 SER A C 1
ATOM 2991 O O . SER A 1 373 ? 82.522 -5.014 -20.304 1.00 32.53 373 SER A O 1
ATOM 2993 N N . SER A 1 374 ? 82.141 -5.144 -22.542 1.00 33.06 374 SER A N 1
ATOM 2994 C CA . SER A 1 374 ? 81.947 -6.570 -22.840 1.00 33.06 374 SER A CA 1
ATOM 2995 C C . SER A 1 374 ? 81.203 -7.440 -21.828 1.00 33.06 374 SER A C 1
ATOM 2997 O O . SER A 1 374 ? 81.764 -7.802 -20.800 1.00 33.06 374 SER A O 1
ATOM 2999 N N . ARG A 1 375 ? 80.029 -7.945 -22.238 1.00 31.88 375 ARG A N 1
ATOM 3000 C CA . ARG A 1 375 ? 79.779 -9.389 -22.438 1.00 31.88 375 ARG A CA 1
ATOM 3001 C C . ARG A 1 375 ? 78.358 -9.602 -22.967 1.00 31.88 375 ARG A C 1
ATOM 3003 O O . ARG A 1 375 ? 77.387 -9.359 -22.260 1.00 31.88 375 ARG A O 1
ATOM 3010 N N . GLU A 1 376 ? 78.255 -10.069 -24.209 1.00 40.50 376 GLU A N 1
ATOM 3011 C CA . GLU A 1 376 ? 77.038 -10.698 -24.723 1.00 40.50 376 GLU A CA 1
ATOM 3012 C C . GLU A 1 376 ? 76.686 -11.914 -23.855 1.00 40.50 376 GLU A C 1
ATOM 3014 O O . GLU A 1 376 ? 77.515 -12.796 -23.613 1.00 40.50 376 GLU A O 1
ATOM 3019 N N . GLY A 1 377 ? 75.441 -11.946 -23.394 1.00 31.02 377 GLY A N 1
ATOM 3020 C CA . GLY A 1 377 ? 74.787 -13.092 -22.786 1.00 31.02 377 GLY A CA 1
ATOM 3021 C C . GLY A 1 377 ? 73.305 -12.970 -23.101 1.00 31.02 377 GLY A C 1
ATOM 3022 O O . GLY A 1 377 ? 72.624 -12.113 -22.547 1.00 31.02 377 GLY A O 1
ATOM 3023 N N . GLY A 1 378 ? 72.834 -13.763 -24.061 1.00 40.59 378 GLY A N 1
ATOM 3024 C CA . GLY A 1 378 ? 71.417 -13.844 -24.383 1.00 40.59 378 GLY A CA 1
ATOM 3025 C C . GLY A 1 378 ? 70.617 -14.430 -23.222 1.00 40.59 378 GLY A C 1
ATOM 3026 O O . GLY A 1 378 ? 71.095 -15.341 -22.554 1.00 40.59 378 GLY A O 1
ATOM 3027 N N . MET A 1 379 ? 69.417 -13.887 -23.019 1.00 32.91 379 MET A N 1
ATOM 3028 C CA . MET A 1 379 ? 68.167 -14.550 -22.618 1.00 32.91 379 MET A CA 1
ATOM 3029 C C . MET A 1 379 ? 67.139 -13.437 -22.363 1.00 32.91 379 MET A C 1
ATOM 3031 O O . MET A 1 379 ? 67.067 -12.877 -21.276 1.00 32.91 379 MET A O 1
ATOM 3035 N N . GLN A 1 380 ? 66.364 -13.080 -23.391 1.00 41.47 380 GLN A N 1
ATOM 3036 C CA . GLN A 1 380 ? 65.063 -12.442 -23.189 1.00 41.47 380 GLN A CA 1
ATOM 3037 C C . GLN A 1 380 ? 64.058 -13.566 -22.982 1.00 41.47 380 GLN A C 1
ATOM 3039 O O . GLN A 1 380 ? 63.544 -14.123 -23.946 1.00 41.47 380 GLN A O 1
ATOM 3044 N N . LEU A 1 381 ? 63.840 -13.933 -21.727 1.00 47.19 381 LEU A N 1
ATOM 3045 C CA . LEU A 1 381 ? 62.712 -14.743 -21.298 1.00 47.19 381 LEU A CA 1
ATOM 3046 C C . LEU A 1 381 ? 62.333 -14.289 -19.883 1.00 47.19 381 LEU A C 1
ATOM 3048 O O . LEU A 1 381 ? 63.206 -14.158 -19.028 1.00 47.19 381 LEU A O 1
ATOM 3052 N N . ASN A 1 382 ? 61.024 -14.113 -19.690 1.00 46.91 382 ASN A N 1
ATOM 3053 C CA . ASN A 1 382 ? 60.292 -14.149 -18.418 1.00 46.91 382 ASN A CA 1
ATOM 3054 C C . ASN A 1 382 ? 60.047 -12.816 -17.695 1.00 46.91 382 ASN A C 1
ATOM 3056 O O . ASN A 1 382 ? 60.670 -12.510 -16.690 1.00 46.91 382 ASN A O 1
ATOM 3060 N N . GLU A 1 383 ? 59.015 -12.102 -18.147 1.00 44.22 383 GLU A N 1
ATOM 3061 C CA . GLU A 1 383 ? 58.117 -11.358 -17.238 1.00 44.22 383 GLU A CA 1
ATOM 3062 C C . GLU A 1 383 ? 56.636 -11.712 -17.486 1.00 44.22 383 GLU A C 1
ATOM 3064 O O . GLU A 1 383 ? 55.812 -11.577 -16.591 1.00 44.22 383 GLU A O 1
ATOM 3069 N N . ALA A 1 384 ? 56.281 -12.255 -18.661 1.00 43.56 384 ALA A N 1
ATOM 3070 C CA . ALA A 1 384 ? 54.918 -12.723 -18.944 1.00 43.56 384 ALA A CA 1
ATOM 3071 C C . ALA A 1 384 ? 54.570 -14.070 -18.271 1.00 43.56 384 ALA A C 1
ATOM 3073 O O . ALA A 1 384 ? 53.407 -14.303 -17.940 1.00 43.56 384 ALA A O 1
ATOM 3074 N N . ASP A 1 385 ? 55.564 -14.927 -18.011 1.00 42.47 385 ASP A N 1
ATOM 3075 C CA . ASP A 1 385 ? 55.343 -16.266 -17.442 1.00 42.47 385 ASP A CA 1
ATOM 3076 C C . ASP A 1 385 ? 55.097 -16.259 -15.922 1.00 42.47 385 ASP A C 1
ATOM 3078 O O . ASP A 1 385 ? 54.502 -17.197 -15.395 1.00 42.47 385 ASP A O 1
ATOM 3082 N N . GLU A 1 386 ? 55.470 -15.193 -15.202 1.00 52.00 386 GLU A N 1
ATOM 3083 C CA . GLU A 1 386 ? 55.224 -15.097 -13.752 1.00 52.00 386 GLU A CA 1
ATOM 3084 C C . GLU A 1 386 ? 53.788 -14.666 -13.409 1.00 52.00 386 GLU A C 1
ATOM 3086 O O . GLU A 1 386 ? 53.290 -14.965 -12.323 1.00 52.00 386 GLU A O 1
ATOM 3091 N N . PHE A 1 387 ? 53.081 -14.020 -14.343 1.00 49.81 387 PHE A N 1
ATOM 3092 C CA . PHE A 1 387 ? 51.709 -13.544 -14.126 1.00 49.81 387 PHE A CA 1
ATOM 3093 C C . PHE A 1 387 ? 50.632 -14.500 -14.647 1.00 49.81 387 PHE A C 1
ATOM 3095 O O . PHE A 1 387 ? 49.475 -14.397 -14.231 1.00 49.81 387 PHE A O 1
ATOM 3102 N N . TRP A 1 388 ? 50.994 -15.461 -15.502 1.00 49.56 388 TRP A N 1
ATOM 3103 C CA . TRP A 1 388 ? 50.056 -16.448 -16.041 1.00 49.56 388 TRP A CA 1
ATOM 3104 C C . TRP A 1 388 ? 49.383 -17.320 -14.961 1.00 49.56 388 TRP A C 1
ATOM 3106 O O . TRP A 1 388 ? 48.162 -17.479 -15.019 1.00 49.56 388 TRP A O 1
ATOM 3116 N N . PRO A 1 389 ? 50.086 -17.818 -13.920 1.00 51.72 389 PRO A N 1
ATOM 3117 C CA . PRO A 1 389 ? 49.457 -18.637 -12.880 1.00 51.72 389 PRO A CA 1
ATOM 3118 C C . PRO A 1 389 ? 48.442 -17.856 -12.033 1.00 51.72 389 PRO A C 1
ATOM 3120 O O . PRO A 1 389 ? 47.404 -18.394 -11.662 1.00 51.72 389 PRO A O 1
ATOM 3123 N N . ILE A 1 390 ? 48.711 -16.574 -11.763 1.00 54.12 390 ILE A N 1
ATOM 3124 C CA . ILE A 1 390 ? 47.849 -15.706 -10.943 1.00 54.12 390 ILE A CA 1
ATOM 3125 C C . ILE A 1 390 ? 46.597 -15.300 -11.726 1.00 54.12 390 ILE A C 1
ATOM 3127 O O . ILE A 1 390 ? 45.499 -15.279 -11.172 1.00 54.12 390 ILE A O 1
ATOM 3131 N N . TRP A 1 391 ? 46.745 -15.014 -13.022 1.00 51.06 391 TRP A N 1
ATOM 3132 C CA . TRP A 1 391 ? 45.615 -14.679 -13.884 1.00 51.06 391 TRP A CA 1
ATOM 3133 C C . TRP A 1 391 ? 44.730 -15.902 -14.157 1.00 51.06 391 TRP A C 1
ATOM 3135 O O . TRP A 1 391 ? 43.511 -15.779 -14.073 1.00 51.06 391 TRP A O 1
ATOM 3145 N N . SER A 1 392 ? 45.336 -17.082 -14.361 1.00 57.09 392 SER A N 1
ATOM 3146 C CA . SER A 1 392 ? 44.629 -18.364 -14.504 1.00 57.09 392 SER A CA 1
ATOM 3147 C C . SER A 1 392 ? 43.819 -18.717 -13.253 1.00 57.09 392 SER A C 1
ATOM 3149 O O . SER A 1 392 ? 42.657 -19.100 -13.371 1.00 57.09 392 SER A O 1
ATOM 3151 N N . TRP A 1 393 ? 44.393 -18.530 -12.057 1.00 59.94 393 TRP A N 1
ATOM 3152 C CA . TRP A 1 393 ? 43.702 -18.780 -10.787 1.00 59.94 393 TRP A CA 1
ATOM 3153 C C . TRP A 1 393 ? 42.500 -17.838 -10.601 1.00 59.94 393 TRP A C 1
ATOM 3155 O O . TRP A 1 393 ? 41.412 -18.277 -10.243 1.00 59.94 393 TRP A O 1
ATOM 3165 N N . LEU A 1 394 ? 42.644 -16.553 -10.952 1.00 48.47 394 LEU A N 1
ATOM 3166 C CA . LEU A 1 394 ? 41.560 -15.567 -10.851 1.00 48.47 394 LEU A CA 1
ATOM 3167 C C . LEU A 1 394 ? 40.400 -15.822 -11.833 1.00 48.47 394 LEU A C 1
ATOM 3169 O O . LEU A 1 394 ? 39.262 -15.433 -11.556 1.00 48.47 394 LEU A O 1
ATOM 3173 N N . THR A 1 395 ? 40.679 -16.425 -12.992 1.00 59.38 395 THR A N 1
ATOM 3174 C CA . THR A 1 395 ? 39.656 -16.802 -13.977 1.00 59.38 395 THR A CA 1
ATOM 3175 C C . THR A 1 395 ? 38.960 -18.119 -13.638 1.00 59.38 395 THR A C 1
ATOM 3177 O O . THR A 1 395 ? 37.744 -18.195 -13.813 1.00 59.38 395 THR A O 1
ATOM 3180 N N . ASP A 1 396 ? 39.680 -19.108 -13.098 1.00 54.16 396 ASP A N 1
ATOM 3181 C CA . ASP A 1 396 ? 39.095 -20.395 -12.691 1.00 54.16 396 ASP A CA 1
ATOM 3182 C C . ASP A 1 396 ? 38.205 -20.254 -11.443 1.00 54.16 396 ASP A C 1
ATOM 3184 O O . ASP A 1 396 ? 37.099 -20.798 -11.411 1.00 54.16 396 ASP A O 1
ATOM 3188 N N . GLU A 1 397 ? 38.603 -19.439 -10.456 1.00 52.62 397 GLU A N 1
ATOM 3189 C CA . GLU A 1 397 ? 37.784 -19.165 -9.261 1.00 52.62 397 GLU A CA 1
ATOM 3190 C C . GLU A 1 397 ? 36.468 -18.452 -9.637 1.00 52.62 397 GLU A C 1
ATOM 3192 O O . GLU A 1 397 ? 35.398 -18.755 -9.111 1.00 52.62 397 GLU A O 1
ATOM 3197 N N . LYS A 1 398 ? 36.515 -17.533 -10.614 1.00 50.03 398 LYS A N 1
ATOM 3198 C CA . LYS A 1 398 ? 35.328 -16.809 -11.098 1.00 50.03 398 LYS A CA 1
ATOM 3199 C C . LYS A 1 398 ? 34.385 -17.665 -11.945 1.00 50.03 398 LYS A C 1
ATOM 3201 O O . LYS A 1 398 ? 33.190 -17.376 -11.951 1.00 50.03 398 LYS A O 1
ATOM 3206 N N . MET A 1 399 ? 34.888 -18.688 -12.641 1.00 45.22 399 MET A N 1
ATOM 3207 C CA . MET A 1 399 ? 34.041 -19.642 -13.367 1.00 45.22 399 MET A CA 1
ATOM 3208 C C . MET A 1 399 ? 33.368 -20.651 -12.431 1.00 45.22 399 MET A C 1
ATOM 3210 O O . MET A 1 399 ? 32.190 -20.942 -12.627 1.00 45.22 399 MET A O 1
ATOM 3214 N N . ASN A 1 400 ? 34.057 -21.129 -11.389 1.00 44.94 400 ASN A N 1
ATOM 3215 C CA . ASN A 1 400 ? 33.470 -22.076 -10.432 1.00 44.94 400 ASN A CA 1
ATOM 3216 C C . ASN A 1 400 ? 32.374 -21.439 -9.562 1.00 44.94 400 ASN A C 1
ATOM 3218 O O . ASN A 1 400 ? 31.327 -22.047 -9.365 1.00 44.94 400 ASN A O 1
ATOM 3222 N N . ILE A 1 401 ? 32.543 -20.181 -9.137 1.00 51.75 401 ILE A N 1
ATOM 3223 C CA . ILE A 1 401 ? 31.526 -19.469 -8.337 1.00 51.75 401 ILE A CA 1
ATOM 3224 C C . ILE A 1 401 ? 30.231 -19.216 -9.137 1.00 51.75 401 ILE A C 1
ATOM 3226 O O . ILE A 1 401 ? 29.150 -19.134 -8.558 1.00 51.75 401 ILE A O 1
ATOM 3230 N N . TRP A 1 402 ? 30.313 -19.123 -10.469 1.00 41.94 402 TRP A N 1
ATOM 3231 C CA . TRP A 1 402 ? 29.134 -18.994 -11.336 1.00 41.94 402 TRP A CA 1
ATOM 3232 C C . TRP A 1 402 ? 28.453 -20.335 -11.648 1.00 41.94 402 TRP A C 1
ATOM 3234 O O . TRP A 1 402 ? 27.244 -20.353 -11.869 1.00 41.94 402 TRP A O 1
ATOM 3244 N N . TYR A 1 403 ? 29.195 -21.448 -11.658 1.00 38.97 403 TYR A N 1
ATOM 3245 C CA . TYR A 1 403 ? 28.634 -22.779 -11.920 1.00 38.97 403 TYR A CA 1
ATOM 3246 C C . TYR A 1 403 ? 27.877 -23.354 -10.713 1.00 38.97 403 TYR A C 1
ATOM 3248 O O . TYR A 1 403 ? 26.840 -23.986 -10.905 1.00 38.97 403 TYR A O 1
ATOM 3256 N N . ASP A 1 404 ? 28.315 -23.055 -9.486 1.00 45.31 404 ASP A N 1
ATOM 3257 C CA . ASP A 1 404 ? 27.632 -23.484 -8.252 1.00 45.31 404 ASP A CA 1
ATOM 3258 C C . ASP A 1 404 ? 26.329 -22.706 -7.957 1.00 45.31 404 ASP A C 1
ATOM 3260 O O . ASP A 1 404 ? 25.572 -23.084 -7.069 1.00 45.31 404 ASP A O 1
ATOM 3264 N N . TYR A 1 405 ? 26.034 -21.640 -8.711 1.00 43.72 405 TYR A N 1
ATOM 3265 C CA . TYR A 1 405 ? 24.789 -20.860 -8.609 1.00 43.72 405 TYR A CA 1
ATOM 3266 C C . TYR A 1 405 ? 23.706 -21.277 -9.629 1.00 43.72 405 TYR A C 1
ATOM 3268 O O . TYR A 1 405 ? 22.623 -20.689 -9.646 1.00 43.72 405 TYR A O 1
ATOM 3276 N N . LEU A 1 406 ? 23.992 -22.251 -10.506 1.00 40.31 406 LEU A N 1
ATOM 3277 C CA . LEU A 1 406 ? 23.130 -22.649 -11.635 1.00 40.31 406 LEU A CA 1
ATOM 3278 C C . LEU A 1 406 ? 22.704 -24.135 -11.628 1.00 40.31 406 LEU A C 1
ATOM 3280 O O . LEU A 1 406 ? 22.062 -24.583 -12.582 1.00 40.31 406 LEU A O 1
ATOM 3284 N N . LEU A 1 407 ? 22.995 -24.868 -10.548 1.00 38.81 407 LEU A N 1
ATOM 3285 C CA . LEU A 1 407 ? 22.405 -26.168 -10.183 1.00 38.81 407 LEU A CA 1
ATOM 3286 C C . LEU A 1 407 ? 21.695 -26.043 -8.833 1.00 38.81 407 LEU A C 1
ATOM 3288 O O . LEU A 1 407 ? 20.662 -26.733 -8.666 1.00 38.81 407 LEU A O 1
#

Sequence (407 aa):
MPASETDFDLRPSSQSAFGMGEFTFADVGNLEHCIKYLNQTLVTFGFPASLDLFANDPVSVARTCNCMYALIQQRQRDVEFRESANEQRQRLLSDITRLEAKVERLEGQIQVKDREIATITRTEAKSTATFKAQIEKLQQERDEFQRMVIGNQQVRTQQIHETKKKEKEYMKLQERLNQVLNEKKKESRSGMEIMNLLQKEGRQRGTWNGKKADNDFYKKIVDAYETKNQELMQENGDLKALLRSMQVDMRDFINAPNGLSKVSAAVNEGADADPARSPFGGRTDVFDLPFHMARDKIEESLRTKMASIKERMVQLQDAQKGAEVTSEATERELELEAQLVEARSIIQEQASIMSKHIAKSERPRNLNGHFNSSREGGMQLNEADEFWPIWSWLTDEKMNIWYDYLL

Secondary structure (DSSP, 8-state):
------------------------S--TTTHHHHHHHHHHHHHHTT-S----SS--SHHHHHHHHHHHHHHHHHHHHHHHHHHHHHHHHHHHHHHHHHHHHHHHHHHHHHHHHHHHHHHHHHHHHHHHHHHHHHHHHHHHHHHHHHHHHHHHHHHHHHHHHHHHHHHHHHHHHHHHHHHHHHHHHHHTTS-------------------HHHHHHHHHHHHHHHHHHHHHHHHHHHHHHHHHHHHHHHHHHHHHHS--S---------------TT--SSTTS--TTTS-HHHHHHHHHHHHHHHHHHHHHHHHHHHHHHHHHHHHHHHHHHHHHHHHHHHHHHHHHHHHHHHHHHHHHHHT--------------------SSTTTHHHHHHHHHHHHHHHHTT--

Foldseek 3Di:
DDDDPPPPPVPVPPPPPVPPDDPPQDDPVCNVVSQVVVQVVCVVVPQDARQDPPDPDPVNVVRNVVSVVVVVVVVVVVVVVVVVVVVVVVVVVVVVVVVVVVVVVVVVVVVVVVVVVVVVVVVVVVVVVVVVVVVVVVVVVVVVVVVVVVVVVVVVVVVVVVVVVVVVVVVVVVVVVVVVVVVVVVCVVDDDDDDDDDDPPDPDPPDPPPVVVVVVVVVVVVVVVVVVVVVVVVVLVVVLVVLVVVVVVLVCVLPPCPDDDDDDDDDDDDDDDPVPAQPPRPDAHLSRDDCVVSVVVSVVVVVVSVVSVVVVVVVVVVVVVVVVVVVVVVVVVVVVVVVVVVVVVVVVVVVVVVVVVVVVVPDDDDDDDDDDDDDDDDDPDDPVVVCVVVVVVVVVVVVVVVVVVVD

Radius of gyration: 56.95 Å; Cα contacts (8 Å, |Δi|>4): 53; chains: 1; bounding box: 150×62×174 Å

Organism: Cannabis sativa (NCBI:txid3483)

pLDDT: mean 76.56, std 22.98, range [29.39, 98.62]

Mean predicted aligned error: 22.63 Å

Solvent-accessible surface area (backbone atoms only — not comparable to full-atom values): 24458 Å² total; per-residue (Å²): 135,83,86,82,84,78,76,79,76,78,64,75,73,72,77,73,74,73,67,89,66,93,71,76,85,66,50,92,92,44,42,73,57,45,49,54,49,50,35,52,50,38,47,73,74,68,47,93,46,59,71,45,92,82,54,88,50,73,67,48,40,48,39,26,52,53,36,54,49,50,53,51,52,51,51,51,52,55,46,54,51,51,50,54,53,48,52,53,49,53,52,51,51,52,50,47,55,54,49,52,55,51,48,57,53,50,53,53,50,51,56,51,51,54,52,49,48,58,49,51,54,52,54,50,53,51,51,52,52,52,52,51,53,50,53,53,50,52,51,50,53,51,52,52,52,52,50,49,52,54,51,49,54,52,51,52,52,50,51,53,54,52,49,55,52,50,52,54,51,48,51,53,50,52,51,51,49,51,49,53,54,50,50,51,58,61,48,68,78,59,82,84,89,78,88,73,91,76,79,82,76,79,72,80,73,78,78,86,55,63,73,54,58,52,50,53,47,53,46,52,52,49,53,52,51,51,52,52,50,50,51,52,52,48,54,51,50,52,51,47,51,51,54,50,50,51,55,47,55,53,46,52,60,72,67,47,89,70,90,69,92,69,93,84,82,83,91,81,86,90,74,96,70,68,92,83,63,55,99,42,84,88,77,60,58,70,80,73,45,61,60,91,81,24,47,67,62,53,50,53,52,50,54,53,50,51,52,54,50,54,52,50,51,51,52,52,52,52,52,50,53,52,50,50,56,53,49,54,51,53,53,52,48,54,52,51,52,52,51,51,52,51,54,50,51,54,53,53,50,52,50,52,53,50,53,54,50,55,62,59,70,70,60,80,84,87,77,89,81,85,88,88,81,88,79,94,74,92,77,96,76,79,73,72,70,76,50,48,65,61,54,50,50,58,51,52,56,57,51,51,64,57,53,74,74,74,118

InterPro domains:
  IPR021622 Afadin/alpha-actinin-binding [PF11559] (32-179)